Protein AF-A0AAV6DCG2-F1 (afdb_monomer_lite)

Structure (mmCIF, N/CA/C/O backbone):
data_AF-A0AAV6DCG2-F1
#
_entry.id   AF-A0AAV6DCG2-F1
#
loop_
_atom_site.group_PDB
_atom_site.id
_atom_site.type_symbol
_atom_site.label_atom_id
_atom_site.label_alt_id
_atom_site.label_comp_id
_atom_site.label_asym_id
_atom_site.label_entity_id
_atom_site.label_seq_id
_atom_site.pdbx_PDB_ins_code
_atom_site.Cartn_x
_atom_site.Cartn_y
_atom_site.Cartn_z
_atom_site.occupancy
_atom_site.B_iso_or_equiv
_atom_site.auth_seq_id
_atom_site.auth_comp_id
_atom_site.auth_asym_id
_atom_site.auth_atom_id
_atom_site.pdbx_PDB_model_num
ATOM 1 N N . MET A 1 1 ? 21.119 -39.253 -65.618 1.00 34.94 1 MET A N 1
ATOM 2 C CA . MET A 1 1 ? 20.541 -40.329 -64.783 1.00 34.94 1 MET A CA 1
ATOM 3 C C . MET A 1 1 ? 20.442 -39.817 -63.355 1.00 34.94 1 MET A C 1
ATOM 5 O O . MET A 1 1 ? 21.473 -39.608 -62.732 1.00 34.94 1 MET A O 1
ATOM 9 N N . ALA A 1 2 ? 19.238 -39.487 -62.881 1.00 34.81 2 ALA A N 1
ATOM 10 C CA . ALA A 1 2 ? 19.045 -39.059 -61.497 1.00 34.81 2 ALA A CA 1
ATOM 11 C C . ALA A 1 2 ? 19.157 -40.289 -60.586 1.00 34.81 2 ALA A C 1
ATOM 13 O O . ALA A 1 2 ? 18.348 -41.207 -60.691 1.00 34.81 2 ALA A O 1
ATOM 14 N N . ASP A 1 3 ? 20.202 -40.305 -59.763 1.00 42.25 3 ASP A N 1
ATOM 15 C CA . ASP A 1 3 ? 20.543 -41.382 -58.839 1.00 42.25 3 ASP A CA 1
ATOM 16 C C . ASP A 1 3 ? 19.378 -41.667 -57.873 1.00 42.25 3 ASP A C 1
ATOM 18 O O . ASP A 1 3 ? 18.832 -40.762 -57.229 1.00 42.25 3 ASP A O 1
ATOM 22 N N . VAL A 1 4 ? 18.957 -42.930 -57.820 1.00 37.94 4 VAL A N 1
ATOM 23 C CA . VAL A 1 4 ? 17.892 -43.412 -56.933 1.00 37.94 4 VAL A CA 1
ATOM 24 C C . VAL A 1 4 ? 18.395 -43.254 -55.494 1.00 37.94 4 VAL A C 1
ATOM 26 O O . VAL A 1 4 ? 19.483 -43.736 -55.186 1.00 37.94 4 VAL A O 1
ATOM 29 N N . PRO A 1 5 ? 17.665 -42.597 -54.571 1.00 44.00 5 PRO A N 1
ATOM 30 C CA . PRO A 1 5 ? 18.201 -42.359 -53.239 1.00 44.00 5 PRO A CA 1
ATOM 31 C C . PRO A 1 5 ? 18.417 -43.693 -52.519 1.00 44.00 5 PRO A C 1
ATOM 33 O O . PRO A 1 5 ? 17.463 -44.426 -52.245 1.00 44.00 5 PRO A O 1
ATOM 36 N N . ARG A 1 6 ? 19.679 -43.984 -52.182 1.00 60.09 6 ARG A N 1
ATOM 37 C CA . ARG A 1 6 ? 20.041 -45.059 -51.254 1.00 60.09 6 ARG A CA 1
ATOM 38 C C . ARG A 1 6 ? 19.171 -44.947 -49.997 1.00 60.09 6 ARG A C 1
ATOM 40 O O . ARG A 1 6 ? 18.904 -43.853 -49.498 1.00 60.09 6 ARG A O 1
ATOM 47 N N . ARG A 1 7 ? 18.722 -46.093 -49.470 1.00 68.75 7 ARG A N 1
ATOM 48 C CA . ARG A 1 7 ? 17.859 -46.164 -48.271 1.00 68.75 7 ARG A CA 1
ATOM 49 C C . ARG A 1 7 ? 18.504 -45.501 -47.040 1.00 68.75 7 ARG A C 1
ATOM 51 O O . ARG A 1 7 ? 17.785 -45.060 -46.146 1.00 68.75 7 ARG A O 1
ATOM 58 N N . PHE A 1 8 ? 19.834 -45.414 -47.034 1.00 80.81 8 PHE A N 1
ATOM 59 C CA . PHE A 1 8 ? 20.683 -44.788 -46.023 1.00 80.81 8 PHE A CA 1
ATOM 60 C C . PHE A 1 8 ? 21.725 -43.905 -46.700 1.00 80.81 8 PHE A C 1
ATOM 62 O O . PHE A 1 8 ? 22.033 -44.122 -47.874 1.00 80.81 8 PHE A O 1
ATOM 69 N N . VAL A 1 9 ? 22.291 -42.955 -45.953 1.00 86.25 9 VAL A N 1
ATOM 70 C CA . VAL A 1 9 ? 23.405 -42.163 -46.483 1.00 86.25 9 VAL A CA 1
ATOM 71 C C . VAL A 1 9 ? 24.674 -42.999 -46.625 1.00 86.25 9 VAL A C 1
ATOM 73 O O . VAL A 1 9 ? 24.853 -43.993 -45.916 1.00 86.25 9 VAL A O 1
ATOM 76 N N . ARG A 1 10 ? 25.575 -42.595 -47.522 1.00 89.00 10 ARG A N 1
ATOM 77 C CA . ARG A 1 10 ? 26.937 -43.122 -47.595 1.00 89.00 10 ARG A CA 1
ATOM 78 C C . ARG A 1 10 ? 27.628 -42.997 -46.236 1.00 89.00 10 ARG A C 1
ATOM 80 O O . ARG A 1 10 ? 27.345 -42.080 -45.462 1.00 89.00 10 ARG A O 1
ATOM 87 N N . ALA A 1 11 ? 28.569 -43.899 -45.972 1.00 87.69 11 ALA A N 1
ATOM 88 C CA . ALA A 1 11 ? 29.430 -43.775 -44.805 1.00 87.69 11 ALA A CA 1
ATOM 89 C C . ALA A 1 11 ? 30.220 -42.447 -44.889 1.00 87.69 11 ALA A C 1
ATOM 91 O O . ALA A 1 11 ? 30.813 -42.172 -45.940 1.00 87.69 11 ALA A O 1
ATOM 92 N N . PRO A 1 12 ? 30.202 -41.610 -43.835 1.00 89.56 12 PRO A N 1
ATOM 93 C CA . PRO A 1 12 ? 31.075 -40.443 -43.748 1.00 89.56 12 PRO A CA 1
ATOM 94 C C . PRO A 1 12 ? 32.545 -40.875 -43.761 1.00 89.56 12 PRO A C 1
ATOM 96 O O . PRO A 1 12 ? 32.864 -41.923 -43.192 1.00 89.56 12 PRO A O 1
ATOM 99 N N . SER A 1 13 ? 33.429 -40.078 -44.370 1.00 92.12 13 SER A N 1
ATOM 100 C CA . SER A 1 13 ? 34.875 -40.248 -44.168 1.00 92.12 13 SER A CA 1
ATOM 101 C C . SER A 1 13 ? 35.250 -39.993 -42.703 1.00 92.12 13 SER A C 1
ATOM 103 O O . SER A 1 13 ? 34.430 -39.494 -41.927 1.00 92.12 13 SER A O 1
ATOM 105 N N . GLU A 1 14 ? 36.481 -40.317 -42.308 1.00 88.38 14 GLU A N 1
ATOM 106 C CA . GLU A 1 14 ? 36.923 -40.109 -40.924 1.00 88.38 14 GLU A CA 1
ATOM 107 C C . GLU A 1 14 ? 36.871 -38.625 -40.522 1.00 88.38 14 GLU A C 1
ATOM 109 O O . GLU A 1 14 ? 36.282 -38.283 -39.496 1.00 88.38 14 GLU A O 1
ATOM 114 N N . ASP A 1 15 ? 37.324 -37.727 -41.400 1.00 91.00 15 ASP A N 1
ATOM 115 C CA . ASP A 1 15 ? 37.235 -36.276 -41.185 1.00 91.00 15 ASP A CA 1
ATOM 116 C C . ASP A 1 15 ? 35.780 -35.796 -41.058 1.00 91.00 15 ASP A C 1
ATOM 118 O O . ASP A 1 15 ? 35.435 -34.986 -40.192 1.00 91.00 15 ASP A O 1
ATOM 122 N N . GLU A 1 16 ? 34.881 -36.316 -41.902 1.00 92.94 16 GLU A N 1
ATOM 123 C CA . GLU A 1 16 ? 33.458 -35.980 -41.840 1.00 92.94 16 GLU A CA 1
ATOM 124 C C . GLU A 1 16 ? 32.815 -36.513 -40.557 1.00 92.94 16 GLU A C 1
ATOM 126 O O . GLU A 1 16 ? 31.988 -35.829 -39.952 1.00 92.94 16 GLU A O 1
ATOM 131 N N . ARG A 1 17 ? 33.198 -37.715 -40.115 1.00 90.88 17 ARG A N 1
ATOM 132 C CA . ARG A 1 17 ? 32.743 -38.310 -38.856 1.00 90.88 17 ARG A CA 1
ATOM 133 C C . ARG A 1 17 ? 33.188 -37.458 -37.672 1.00 90.88 17 ARG A C 1
ATOM 135 O O . ARG A 1 17 ? 32.346 -37.135 -36.832 1.00 90.88 17 ARG A O 1
ATOM 142 N N . GLN A 1 18 ? 34.454 -37.050 -37.625 1.00 90.12 18 GLN A N 1
ATOM 143 C CA . GLN A 1 18 ? 34.986 -36.207 -36.557 1.00 90.12 18 GLN A CA 1
ATOM 144 C C . GLN A 1 18 ? 34.284 -34.841 -36.519 1.00 90.12 18 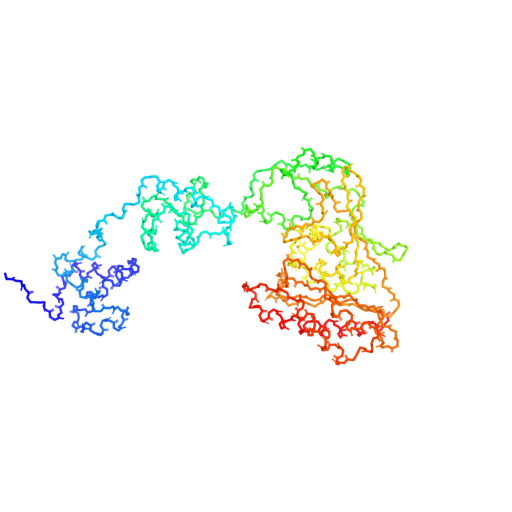GLN A C 1
ATOM 146 O O . GLN A 1 18 ? 33.859 -34.389 -35.454 1.00 90.12 18 GLN A O 1
ATOM 151 N N . ALA A 1 19 ? 34.048 -34.224 -37.680 1.00 91.31 19 ALA A N 1
ATOM 152 C CA . ALA A 1 19 ? 33.309 -32.967 -37.774 1.00 91.31 19 ALA A CA 1
ATOM 153 C C . ALA A 1 19 ? 31.831 -33.107 -37.354 1.00 91.31 19 ALA A C 1
ATOM 155 O O . ALA A 1 19 ? 31.296 -32.241 -36.659 1.00 91.31 19 ALA A O 1
ATOM 156 N N . LEU A 1 20 ? 31.157 -34.202 -37.727 1.00 91.81 20 LEU A N 1
ATOM 157 C CA . LEU A 1 20 ? 29.781 -34.487 -37.299 1.00 91.81 20 LEU A CA 1
ATOM 158 C C . LEU A 1 20 ? 29.687 -34.713 -35.784 1.00 91.81 20 LEU A C 1
ATOM 160 O O . LEU A 1 20 ? 28.735 -34.242 -35.160 1.00 91.81 20 LEU A O 1
ATOM 164 N N . VAL A 1 21 ? 30.665 -35.399 -35.190 1.00 89.38 21 VAL A N 1
ATOM 165 C CA . VAL A 1 21 ? 30.766 -35.593 -33.736 1.00 89.38 21 VAL A CA 1
ATOM 166 C C . VAL A 1 21 ? 30.999 -34.257 -33.027 1.00 89.38 21 VAL A C 1
ATOM 168 O O . VAL A 1 21 ? 30.257 -33.927 -32.105 1.00 89.38 21 VAL A O 1
ATOM 171 N N . GLY A 1 22 ? 31.917 -33.422 -33.521 1.00 88.12 22 GLY A N 1
ATOM 172 C CA . GLY A 1 22 ? 32.125 -32.074 -32.983 1.00 88.12 22 GLY A CA 1
ATOM 173 C C . GLY A 1 22 ? 30.862 -31.206 -33.053 1.00 88.12 22 GLY A C 1
ATOM 174 O O . GLY A 1 22 ? 30.500 -30.536 -32.083 1.00 88.12 22 GLY A O 1
ATOM 175 N N . LEU A 1 23 ? 30.123 -31.270 -34.167 1.00 88.88 23 LEU A N 1
ATOM 176 C CA . LEU A 1 23 ? 28.839 -30.579 -34.309 1.00 88.88 23 LEU A CA 1
ATOM 177 C C . LEU A 1 23 ? 27.764 -31.121 -33.366 1.00 88.88 23 LEU A C 1
ATOM 179 O O . LEU A 1 23 ? 26.953 -30.323 -32.906 1.00 88.88 23 LEU A O 1
ATOM 183 N N . ARG A 1 24 ? 27.736 -32.432 -33.093 1.00 88.94 24 ARG A N 1
ATOM 184 C CA . ARG A 1 24 ? 26.813 -33.077 -32.145 1.00 88.94 24 ARG A CA 1
ATOM 185 C C . ARG A 1 24 ? 27.078 -32.623 -30.709 1.00 88.94 24 ARG A C 1
ATOM 187 O O . ARG A 1 24 ? 26.116 -32.328 -30.003 1.00 88.94 24 ARG A O 1
ATOM 194 N N . ASP A 1 25 ? 28.343 -32.548 -30.310 1.00 76.56 25 ASP A N 1
ATOM 195 C CA . ASP A 1 25 ? 28.723 -32.331 -28.911 1.00 76.56 25 ASP A CA 1
ATOM 196 C C . ASP A 1 25 ? 28.769 -30.841 -28.544 1.00 76.56 25 ASP A C 1
ATOM 198 O O . ASP A 1 25 ? 28.272 -30.449 -27.490 1.00 76.56 25 ASP A O 1
ATOM 202 N N . ALA A 1 26 ? 29.277 -29.988 -29.440 1.00 76.81 26 ALA A N 1
ATOM 203 C CA . ALA A 1 26 ? 29.517 -28.568 -29.154 1.00 76.81 26 ALA A CA 1
ATOM 204 C C . ALA A 1 26 ? 28.773 -27.585 -30.084 1.00 76.81 26 ALA A C 1
ATOM 206 O O . ALA A 1 26 ? 28.829 -26.372 -29.881 1.00 76.81 26 ALA A O 1
ATOM 207 N N . GLY A 1 27 ? 28.055 -28.064 -31.107 1.00 77.50 27 GLY A N 1
ATOM 208 C CA . GLY A 1 27 ? 27.374 -27.196 -32.073 1.00 77.50 27 GLY A CA 1
ATOM 209 C C . GLY A 1 27 ? 26.099 -26.518 -31.533 1.00 77.50 27 GLY A C 1
ATOM 210 O O . GLY A 1 27 ? 25.512 -26.970 -30.546 1.00 77.50 27 GLY A O 1
ATOM 211 N N . PRO A 1 28 ? 25.591 -25.458 -32.198 1.00 73.25 28 PRO A N 1
ATOM 212 C CA . PRO A 1 28 ? 24.262 -24.900 -31.930 1.00 73.25 28 PRO A CA 1
ATOM 213 C C . PRO A 1 28 ? 23.155 -25.949 -32.104 1.00 73.25 28 PRO A C 1
ATOM 215 O O . PRO A 1 28 ? 23.282 -26.846 -32.935 1.00 73.25 28 PRO A O 1
ATOM 218 N N . ALA A 1 29 ? 22.026 -25.802 -31.400 1.00 69.25 29 ALA A N 1
ATOM 219 C CA . ALA A 1 29 ? 20.949 -26.804 -31.378 1.00 69.25 29 ALA A CA 1
ATOM 220 C C . ALA A 1 29 ? 20.520 -27.296 -32.777 1.00 69.25 29 ALA A C 1
ATOM 222 O O . ALA A 1 29 ? 20.434 -28.498 -33.008 1.00 69.25 29 ALA A O 1
ATOM 223 N N . ALA A 1 30 ? 20.341 -26.386 -33.740 1.00 76.56 30 ALA A N 1
ATOM 224 C CA . ALA A 1 30 ? 19.965 -26.748 -35.108 1.00 76.56 30 ALA A CA 1
ATOM 225 C C . ALA A 1 30 ? 21.053 -27.547 -35.854 1.00 76.56 30 ALA A C 1
ATOM 227 O O . ALA A 1 30 ? 20.723 -28.417 -36.657 1.00 76.56 30 ALA A O 1
ATOM 228 N N . ALA A 1 31 ? 22.333 -27.270 -35.595 1.00 84.56 31 ALA A N 1
ATOM 229 C CA . ALA A 1 31 ? 23.452 -28.000 -36.185 1.00 84.56 31 ALA A CA 1
ATOM 230 C C . ALA A 1 31 ? 23.614 -29.388 -35.545 1.00 84.56 31 ALA A C 1
ATOM 232 O O . ALA A 1 31 ? 23.789 -30.362 -36.277 1.00 84.56 31 ALA A O 1
ATOM 233 N N . ARG A 1 32 ? 23.432 -29.499 -34.218 1.00 88.44 32 ARG A N 1
ATOM 234 C CA . ARG A 1 32 ? 23.401 -30.786 -33.495 1.00 88.44 32 ARG A CA 1
ATOM 235 C C . ARG A 1 32 ? 22.359 -31.726 -34.079 1.00 88.44 32 ARG A C 1
ATOM 237 O O . ARG A 1 32 ? 22.665 -32.864 -34.421 1.00 88.44 32 ARG A O 1
ATOM 244 N N . THR A 1 33 ? 21.137 -31.229 -34.264 1.00 87.19 33 THR A N 1
ATOM 245 C CA . THR A 1 33 ? 20.036 -32.010 -34.838 1.00 87.19 33 THR A CA 1
ATOM 246 C C . THR A 1 33 ? 20.360 -32.513 -36.249 1.00 87.19 33 THR A C 1
ATOM 248 O O . THR A 1 33 ? 20.079 -33.665 -36.566 1.00 87.19 33 THR A O 1
ATOM 251 N N . ARG A 1 34 ? 20.987 -31.689 -37.100 1.00 94.62 34 ARG A N 1
ATOM 252 C CA . ARG A 1 34 ? 21.387 -32.090 -38.464 1.00 94.62 34 ARG A CA 1
ATOM 253 C C . ARG A 1 34 ? 22.501 -33.133 -38.455 1.00 94.62 34 ARG A C 1
ATOM 255 O O . ARG A 1 34 ? 22.430 -34.089 -39.222 1.00 94.62 34 ARG A O 1
ATOM 262 N N . ALA A 1 35 ? 23.493 -32.964 -37.584 1.00 92.50 35 ALA A N 1
ATOM 263 C CA . ALA A 1 35 ? 24.585 -33.917 -37.433 1.00 92.50 35 ALA A CA 1
ATOM 264 C C . ALA A 1 35 ? 24.076 -35.283 -36.943 1.00 92.50 35 ALA A C 1
ATOM 266 O O . ALA A 1 35 ? 24.423 -36.312 -37.520 1.00 92.50 35 ALA A O 1
ATOM 267 N N . LEU A 1 36 ? 23.169 -35.297 -35.958 1.00 92.69 36 LEU A N 1
ATOM 268 C CA . LEU A 1 36 ? 22.525 -36.517 -35.456 1.00 92.69 36 LEU A CA 1
ATOM 269 C C . LEU A 1 36 ? 21.737 -37.262 -36.540 1.00 92.69 36 LEU A C 1
ATOM 271 O O . LEU A 1 36 ? 21.806 -38.487 -36.602 1.00 92.69 36 LEU A O 1
ATOM 275 N N . VAL A 1 37 ? 21.030 -36.547 -37.424 1.00 94.00 37 VAL A N 1
ATOM 276 C CA . VAL A 1 37 ? 20.321 -37.159 -38.563 1.00 94.00 37 VAL A CA 1
ATOM 277 C C . VAL A 1 37 ? 21.280 -37.945 -39.464 1.00 94.00 37 VAL A C 1
ATOM 279 O O . VAL A 1 37 ? 20.972 -39.075 -39.844 1.00 94.00 37 VAL A O 1
ATOM 282 N N . VAL A 1 38 ? 22.442 -37.372 -39.790 1.00 94.88 38 VAL A N 1
ATOM 283 C CA . VAL A 1 38 ? 23.442 -38.027 -40.648 1.00 94.88 38 VAL A CA 1
ATOM 284 C C . VAL A 1 38 ? 24.104 -39.200 -39.928 1.00 94.88 38 VAL A C 1
ATOM 286 O O . VAL A 1 38 ? 24.171 -40.286 -40.496 1.00 94.88 38 VAL A O 1
ATOM 289 N N . LEU A 1 39 ? 24.526 -39.016 -38.672 1.00 93.19 39 LEU A N 1
ATOM 290 C CA . LEU A 1 39 ? 25.181 -40.061 -37.878 1.00 93.19 39 LEU A CA 1
ATOM 291 C C . LEU A 1 39 ? 24.282 -41.292 -37.682 1.00 93.19 39 LEU A C 1
ATOM 293 O O . LEU A 1 39 ? 24.746 -42.413 -37.860 1.00 93.19 39 LEU A O 1
ATOM 297 N N . LEU A 1 40 ? 22.993 -41.098 -37.381 1.00 92.31 40 LEU A N 1
ATOM 298 C CA . LEU A 1 40 ? 22.036 -42.201 -37.229 1.00 92.31 40 LEU A CA 1
ATOM 299 C C . LEU A 1 40 ? 21.761 -42.919 -38.558 1.00 92.31 40 LEU A C 1
ATOM 301 O O . LEU A 1 40 ? 21.644 -44.141 -38.603 1.00 92.31 40 LEU A O 1
ATOM 305 N N . SER A 1 41 ? 21.672 -42.177 -39.662 1.00 92.38 41 SER A N 1
ATOM 306 C CA . SER A 1 41 ? 21.486 -42.788 -40.983 1.00 92.38 41 SER A CA 1
ATOM 307 C C . SER A 1 41 ? 22.729 -43.582 -41.413 1.00 92.38 41 SER A C 1
ATOM 309 O O . SER A 1 41 ? 22.599 -44.686 -41.944 1.00 92.38 41 SER A O 1
ATOM 311 N N . ALA A 1 42 ? 23.932 -43.085 -41.100 1.00 90.19 42 ALA A N 1
ATOM 312 C CA . ALA A 1 42 ? 25.197 -43.774 -41.352 1.00 90.19 42 ALA A CA 1
ATOM 313 C C . ALA A 1 42 ? 25.329 -45.093 -40.565 1.00 90.19 42 ALA A C 1
ATOM 315 O O . ALA A 1 42 ? 25.948 -46.036 -41.055 1.00 90.19 42 ALA A O 1
ATOM 316 N N . THR A 1 43 ? 24.696 -45.203 -39.390 1.00 87.62 43 THR A N 1
ATOM 317 C CA . THR A 1 43 ? 24.603 -46.450 -38.605 1.00 87.62 43 THR A CA 1
ATOM 318 C C . THR A 1 43 ? 23.400 -47.324 -38.979 1.00 87.62 43 THR A C 1
ATOM 320 O O . THR A 1 43 ? 23.020 -48.213 -38.221 1.00 87.62 43 THR A O 1
ATOM 323 N N . ARG A 1 44 ? 22.810 -47.115 -40.166 1.00 88.25 44 ARG A N 1
ATOM 324 C CA . ARG A 1 44 ? 21.683 -47.893 -40.715 1.00 88.25 44 ARG A CA 1
ATOM 325 C C . ARG A 1 44 ? 20.375 -47.775 -39.917 1.00 88.25 44 ARG A C 1
ATOM 327 O O . ARG A 1 44 ? 19.498 -48.627 -40.059 1.00 88.25 44 ARG A O 1
ATOM 334 N N . VAL A 1 45 ? 20.178 -46.707 -39.139 1.00 85.75 45 VAL A N 1
ATOM 335 C CA . VAL A 1 45 ? 18.877 -46.434 -38.503 1.00 85.75 45 VAL A CA 1
ATOM 336 C C . VAL A 1 45 ? 17.877 -45.950 -39.569 1.00 85.75 45 VAL A C 1
ATOM 338 O O . VAL A 1 45 ? 18.158 -44.977 -40.273 1.00 85.75 45 VAL A O 1
ATOM 341 N N . PRO A 1 46 ? 16.698 -46.586 -39.731 1.00 87.62 46 PRO A N 1
ATOM 342 C CA . PRO A 1 46 ? 15.720 -46.178 -40.742 1.00 87.62 46 PRO A CA 1
ATOM 343 C C . PRO A 1 46 ? 15.145 -44.776 -40.497 1.00 87.62 46 PRO A C 1
ATOM 345 O O . PRO A 1 46 ? 14.895 -44.387 -39.359 1.00 87.62 46 PRO A O 1
ATOM 348 N N . VAL A 1 47 ? 14.824 -44.042 -41.571 1.00 88.12 47 VAL A N 1
ATOM 349 C CA . VAL A 1 47 ? 14.245 -42.682 -41.498 1.00 88.12 47 VAL A CA 1
ATOM 350 C C . VAL A 1 47 ? 13.040 -42.564 -40.545 1.00 88.12 47 VAL A C 1
ATOM 352 O O . VAL A 1 47 ? 13.039 -41.615 -39.763 1.00 88.12 47 VAL A O 1
ATOM 355 N N . PRO A 1 48 ? 12.050 -43.485 -40.523 1.00 84.94 48 PRO A N 1
ATOM 356 C CA . PRO A 1 48 ? 10.942 -43.409 -39.562 1.00 84.94 48 PRO A CA 1
ATOM 357 C C . PRO A 1 48 ? 11.384 -43.454 -38.092 1.00 84.94 48 PRO A C 1
ATOM 359 O O . PRO A 1 48 ? 10.789 -42.798 -37.241 1.00 84.94 48 PRO A O 1
ATOM 362 N N . GLU A 1 49 ? 12.452 -44.192 -37.794 1.00 79.62 49 GLU A N 1
ATOM 363 C CA . GLU A 1 49 ? 13.007 -44.292 -36.445 1.00 79.62 49 GLU A CA 1
ATOM 364 C C . GLU A 1 49 ? 13.811 -43.037 -36.076 1.00 79.62 49 GLU A C 1
ATOM 366 O O . GLU A 1 49 ? 13.675 -42.519 -34.970 1.00 79.62 49 GLU A O 1
ATOM 371 N N . ILE A 1 50 ? 14.564 -42.469 -37.024 1.00 87.31 50 ILE A N 1
ATOM 372 C CA . ILE A 1 50 ? 15.233 -41.167 -36.846 1.00 87.31 50 ILE A CA 1
ATOM 373 C C . ILE A 1 50 ? 14.203 -40.061 -36.574 1.00 87.31 50 ILE A C 1
ATOM 375 O O . ILE A 1 50 ? 14.407 -39.227 -35.691 1.00 87.31 50 ILE A O 1
ATOM 379 N N . MET A 1 51 ? 13.082 -40.064 -37.306 1.00 90.19 51 MET A N 1
ATOM 380 C CA . MET A 1 51 ? 11.975 -39.125 -37.104 1.00 90.19 51 MET A CA 1
ATOM 381 C C . MET A 1 51 ? 11.426 -39.194 -35.678 1.00 90.19 51 MET A C 1
ATOM 383 O O . MET A 1 51 ? 11.282 -38.148 -35.049 1.00 90.19 51 MET A O 1
ATOM 387 N N . ARG A 1 52 ? 11.169 -40.405 -35.157 1.00 84.00 52 ARG A N 1
ATOM 388 C CA . ARG A 1 52 ? 10.714 -40.600 -33.771 1.00 84.00 52 ARG A CA 1
ATOM 389 C C . ARG A 1 52 ? 11.732 -40.100 -32.754 1.00 84.00 52 ARG A C 1
ATOM 391 O O . ARG A 1 52 ? 11.369 -39.316 -31.887 1.00 84.00 52 ARG A O 1
ATOM 398 N N . ARG A 1 53 ? 12.997 -40.516 -32.873 1.00 86.44 53 ARG A N 1
ATOM 399 C CA . ARG A 1 53 ? 14.046 -40.193 -31.887 1.00 86.44 53 ARG A CA 1
ATOM 400 C C . ARG A 1 53 ? 14.330 -38.701 -31.769 1.00 86.44 53 ARG A C 1
ATOM 402 O O . ARG A 1 53 ? 14.677 -38.234 -30.693 1.00 86.44 53 ARG A O 1
ATOM 409 N N . LEU A 1 54 ? 14.224 -37.969 -32.877 1.00 84.62 54 LEU A N 1
ATOM 410 C CA . LEU A 1 54 ? 14.593 -36.553 -32.937 1.00 84.62 54 LEU A CA 1
ATOM 411 C C . LEU A 1 54 ? 13.387 -35.606 -33.038 1.00 84.62 54 LEU A C 1
ATOM 413 O O . LEU A 1 54 ? 13.586 -34.395 -33.111 1.00 84.62 54 LEU A O 1
ATOM 417 N N . GLY A 1 55 ? 12.155 -36.127 -33.085 1.00 81.50 55 GLY A N 1
ATOM 418 C CA . GLY A 1 55 ? 10.938 -35.322 -33.239 1.00 81.50 55 GLY A CA 1
ATOM 419 C C . GLY A 1 55 ? 10.860 -34.562 -34.572 1.00 81.50 55 GLY A C 1
ATOM 420 O O . GLY A 1 55 ? 10.425 -33.413 -34.604 1.00 81.50 55 GLY A O 1
ATOM 421 N N . LEU A 1 56 ? 11.320 -35.162 -35.677 1.00 83.75 56 LEU A N 1
ATOM 422 C CA . LEU A 1 56 ? 11.436 -34.502 -36.988 1.00 83.75 56 LEU A CA 1
ATOM 423 C C . LEU A 1 56 ? 10.468 -35.068 -38.032 1.00 83.75 56 LEU A C 1
ATOM 425 O O . LEU A 1 56 ? 10.138 -36.251 -38.030 1.00 83.75 56 LEU A O 1
ATOM 429 N N . SER A 1 57 ? 10.084 -34.242 -39.010 1.00 80.94 57 SER A N 1
ATOM 430 C CA . SER A 1 57 ? 9.272 -34.691 -40.147 1.00 80.94 57 SER A CA 1
ATOM 431 C C . SER A 1 57 ? 10.108 -35.414 -41.213 1.00 80.94 57 SER A C 1
ATOM 433 O O . SER A 1 57 ? 11.272 -35.073 -41.455 1.00 80.94 57 SER A O 1
ATOM 435 N N . ARG A 1 58 ? 9.498 -36.377 -41.922 1.00 81.81 58 ARG A N 1
ATOM 436 C CA . ARG A 1 58 ? 10.142 -37.123 -43.023 1.00 81.81 58 ARG A CA 1
ATOM 437 C C . ARG A 1 58 ? 10.787 -36.214 -44.082 1.00 81.81 58 ARG A C 1
ATOM 439 O O . ARG A 1 58 ? 11.927 -36.503 -44.461 1.00 81.81 58 ARG A O 1
ATOM 446 N N . PRO A 1 59 ? 10.147 -35.114 -44.541 1.00 77.81 59 PRO A N 1
ATOM 447 C CA . PRO A 1 59 ? 10.766 -34.195 -45.497 1.00 77.81 59 PRO A CA 1
ATOM 448 C C . PRO A 1 59 ? 12.025 -33.526 -44.946 1.00 77.81 59 PRO A C 1
ATOM 450 O O . PRO A 1 59 ? 12.994 -33.362 -45.679 1.00 77.81 59 PRO A O 1
ATOM 453 N N . THR A 1 60 ? 12.047 -33.198 -43.653 1.00 82.50 60 THR A N 1
ATOM 454 C CA . THR A 1 60 ? 13.194 -32.555 -42.997 1.00 82.50 60 THR A CA 1
ATOM 455 C C . THR A 1 60 ? 14.381 -33.504 -42.907 1.00 82.50 60 THR A C 1
ATOM 457 O O . THR A 1 60 ? 15.486 -33.145 -43.307 1.00 82.50 60 THR A O 1
ATOM 460 N N . VAL A 1 61 ? 14.148 -34.736 -42.443 1.00 84.50 61 VAL A N 1
ATOM 461 C CA . VAL A 1 61 ? 15.188 -35.774 -42.373 1.00 84.50 61 VAL A CA 1
ATOM 462 C C . VAL A 1 61 ? 15.747 -36.045 -43.771 1.00 84.50 61 VAL A C 1
ATOM 464 O O . VAL A 1 61 ? 16.949 -35.938 -43.994 1.00 84.50 61 VAL A O 1
ATOM 467 N N . THR A 1 62 ? 14.869 -36.280 -44.749 1.00 88.31 62 THR A N 1
ATOM 468 C CA . THR A 1 62 ? 15.266 -36.550 -46.141 1.00 88.31 62 THR A CA 1
ATOM 469 C C . THR A 1 62 ? 16.023 -35.372 -46.764 1.00 88.31 62 THR A C 1
ATOM 471 O O . THR A 1 62 ? 16.987 -35.578 -47.499 1.00 88.31 62 THR A O 1
ATOM 474 N N . HIS A 1 63 ? 15.625 -34.133 -46.462 1.00 88.88 63 HIS A N 1
ATOM 475 C CA . HIS A 1 63 ? 16.303 -32.929 -46.939 1.00 88.88 63 HIS A CA 1
ATOM 476 C C . HIS A 1 63 ? 17.756 -32.866 -46.459 1.00 88.88 63 HIS A C 1
ATOM 478 O O . HIS A 1 63 ? 18.653 -32.631 -47.268 1.00 88.88 63 HIS A O 1
ATOM 484 N N . TRP A 1 64 ? 18.003 -33.102 -45.169 1.00 92.56 64 TRP A N 1
ATOM 485 C CA . TRP A 1 64 ? 19.356 -33.034 -44.616 1.00 92.56 64 TRP A CA 1
ATOM 486 C C . TRP A 1 64 ? 20.246 -34.177 -45.089 1.00 92.56 64 TRP A C 1
ATOM 488 O O . TRP A 1 64 ? 21.387 -33.917 -45.462 1.00 92.56 64 TRP A O 1
ATOM 498 N N . LEU A 1 65 ? 19.713 -35.398 -45.183 1.00 93.06 65 LEU A N 1
ATOM 499 C CA . LEU A 1 65 ? 20.450 -36.533 -45.746 1.00 93.06 65 LEU A CA 1
ATOM 500 C C . LEU A 1 65 ? 20.874 -36.260 -47.197 1.00 93.06 65 LEU A C 1
ATOM 502 O O . LEU A 1 65 ? 22.044 -36.404 -47.528 1.00 93.06 65 LEU A O 1
ATOM 506 N N . ARG A 1 66 ? 19.967 -35.754 -48.046 1.00 91.31 66 ARG A N 1
ATOM 507 C CA . ARG A 1 66 ? 20.298 -35.384 -49.438 1.00 91.31 66 ARG A CA 1
ATOM 508 C C . ARG A 1 66 ? 21.342 -34.275 -49.528 1.00 91.31 66 ARG A C 1
ATOM 510 O O . ARG A 1 66 ? 22.160 -34.259 -50.442 1.00 91.31 66 ARG A O 1
ATOM 517 N N . ARG A 1 67 ? 21.298 -33.308 -48.612 1.00 91.06 67 ARG A N 1
ATOM 518 C CA . ARG A 1 67 ? 22.276 -32.217 -48.589 1.00 91.06 67 ARG A CA 1
ATOM 519 C C . ARG A 1 67 ? 23.655 -32.687 -48.147 1.00 91.06 67 ARG A C 1
ATOM 521 O O . ARG A 1 67 ? 24.632 -32.197 -48.706 1.00 91.06 67 ARG A O 1
ATOM 528 N N . PHE A 1 68 ? 23.714 -33.619 -47.200 1.00 93.19 68 PHE A N 1
ATOM 529 C CA . PHE A 1 68 ? 24.955 -34.277 -46.809 1.00 93.19 68 PHE A CA 1
ATOM 530 C C . PHE A 1 68 ? 25.530 -35.108 -47.960 1.00 93.19 68 PHE A C 1
ATOM 532 O O . PHE A 1 68 ? 26.689 -34.934 -48.308 1.00 93.19 68 PHE A O 1
ATOM 539 N N . GLU A 1 69 ? 24.711 -35.917 -48.634 1.00 91.00 69 GLU A N 1
ATOM 540 C CA . GLU A 1 69 ? 25.156 -36.699 -49.799 1.00 91.00 69 GLU A CA 1
ATOM 541 C C . GLU A 1 69 ? 25.783 -35.830 -50.889 1.00 91.00 69 GLU A C 1
ATOM 543 O O . GLU A 1 69 ? 26.808 -36.169 -51.469 1.00 91.00 69 GLU A O 1
ATOM 548 N N . ARG A 1 70 ? 25.190 -34.659 -51.131 1.00 88.06 70 ARG A N 1
ATOM 549 C CA . ARG A 1 70 ? 25.636 -33.759 -52.194 1.00 88.06 70 ARG A CA 1
ATOM 550 C C . ARG A 1 70 ? 26.900 -32.966 -51.854 1.00 88.06 70 ARG A C 1
ATOM 552 O O . ARG A 1 70 ? 27.583 -32.522 -52.769 1.00 88.06 70 ARG A O 1
ATOM 559 N N . ALA A 1 71 ? 27.142 -32.657 -50.582 1.00 89.31 71 ALA A N 1
ATOM 560 C CA . ALA A 1 71 ? 28.136 -31.645 -50.203 1.00 89.31 71 ALA A CA 1
ATOM 561 C C . ALA A 1 71 ? 28.844 -31.922 -48.864 1.00 89.31 71 ALA A C 1
ATOM 563 O O . ALA A 1 71 ? 29.394 -30.999 -48.261 1.00 89.31 71 ALA A O 1
ATOM 564 N N . GLY A 1 72 ? 28.787 -33.160 -48.371 1.00 91.88 72 GLY A N 1
ATOM 565 C CA . GLY A 1 72 ? 29.364 -33.563 -47.092 1.00 91.88 72 GLY A CA 1
ATOM 566 C C . GLY A 1 72 ? 28.849 -32.723 -45.922 1.00 91.88 72 GLY A C 1
ATOM 567 O O . GLY A 1 72 ? 27.722 -32.210 -45.928 1.00 91.88 72 GLY A O 1
ATOM 568 N N . VAL A 1 73 ? 29.696 -32.533 -44.910 1.00 90.94 73 VAL A N 1
ATOM 569 C CA . VAL A 1 73 ? 29.363 -31.747 -43.706 1.00 90.94 73 VAL A CA 1
ATOM 570 C C . VAL A 1 73 ? 29.026 -30.288 -44.041 1.00 90.94 73 VAL A C 1
ATOM 572 O O . VAL A 1 73 ? 28.082 -29.732 -43.475 1.00 90.94 73 VAL A O 1
ATOM 575 N N . ALA A 1 74 ? 29.695 -29.685 -45.030 1.00 89.00 74 ALA A N 1
ATOM 576 C CA . ALA A 1 74 ? 29.389 -28.328 -45.502 1.00 89.00 74 ALA A CA 1
ATOM 577 C C . ALA A 1 74 ? 27.949 -28.206 -46.041 1.00 89.00 74 ALA A C 1
ATOM 579 O O . ALA A 1 74 ? 27.305 -27.157 -45.938 1.00 89.00 74 ALA A O 1
ATOM 580 N N . GLY A 1 75 ? 27.391 -29.306 -46.555 1.00 88.19 75 GLY A N 1
ATOM 581 C CA . GLY A 1 75 ? 25.997 -29.414 -46.967 1.00 88.19 75 GLY A CA 1
ATOM 582 C C . GLY A 1 75 ? 24.989 -29.133 -45.852 1.00 88.19 75 GLY A C 1
ATOM 583 O O . GLY A 1 75 ? 23.876 -28.697 -46.160 1.00 88.19 75 GLY A O 1
ATOM 584 N N . LEU A 1 76 ? 25.362 -29.305 -44.582 1.00 89.50 76 LEU A N 1
ATOM 585 C CA . LEU A 1 76 ? 24.495 -29.107 -43.414 1.00 89.50 76 LEU A CA 1
ATOM 586 C C . LEU A 1 76 ? 24.431 -27.650 -42.925 1.00 89.50 76 LEU A C 1
ATOM 588 O O . LEU A 1 76 ? 23.593 -27.322 -42.076 1.00 89.50 76 LEU A O 1
ATOM 592 N N . ALA A 1 77 ? 25.266 -26.767 -43.479 1.00 82.75 77 ALA A N 1
ATOM 593 C CA . ALA A 1 77 ? 25.254 -25.344 -43.161 1.00 82.75 77 ALA A CA 1
ATOM 594 C C . ALA A 1 77 ? 23.927 -24.678 -43.566 1.00 82.75 77 ALA A C 1
ATOM 596 O O . ALA A 1 77 ? 23.252 -25.090 -44.520 1.00 82.75 77 ALA A O 1
ATOM 597 N N . ASP A 1 78 ? 23.535 -23.618 -42.860 1.00 75.81 78 ASP A N 1
ATOM 598 C CA . ASP A 1 78 ? 22.384 -22.818 -43.275 1.00 75.81 78 ASP A CA 1
ATOM 599 C C . ASP A 1 78 ? 22.642 -22.184 -44.643 1.00 75.81 78 ASP A C 1
ATOM 601 O O . ASP A 1 78 ? 23.684 -21.579 -44.879 1.00 75.81 78 ASP A O 1
ATOM 605 N N . ARG A 1 79 ? 21.678 -22.333 -45.560 1.00 67.75 79 ARG A N 1
ATOM 606 C CA . ARG A 1 79 ? 21.699 -21.640 -46.852 1.00 67.75 79 ARG A CA 1
ATOM 607 C C . ARG A 1 79 ? 20.663 -20.520 -46.847 1.00 67.75 79 ARG A C 1
ATOM 609 O O . ARG A 1 79 ? 19.563 -20.730 -46.323 1.00 67.75 79 ARG A O 1
ATOM 616 N N . PRO A 1 80 ? 20.963 -19.368 -47.467 1.00 51.66 80 PRO A N 1
ATOM 617 C CA . PRO A 1 80 ? 19.951 -18.361 -47.756 1.00 51.66 80 PRO A CA 1
ATOM 618 C C . PRO A 1 80 ? 18.828 -19.004 -48.585 1.00 51.66 80 PRO A C 1
ATOM 620 O O . PRO A 1 80 ? 19.095 -19.667 -49.586 1.00 51.66 80 PRO A O 1
ATOM 623 N N . ARG A 1 81 ? 17.568 -18.870 -48.159 1.00 51.56 81 ARG A N 1
ATOM 624 C CA . ARG A 1 81 ? 16.421 -19.421 -48.900 1.00 51.56 81 ARG A CA 1
ATOM 625 C C . ARG A 1 81 ? 16.182 -18.611 -50.179 1.00 51.56 81 ARG A C 1
ATOM 627 O O . ARG A 1 81 ? 16.057 -17.390 -50.105 1.00 51.56 81 ARG A O 1
ATOM 634 N N . SER A 1 82 ? 16.066 -19.290 -51.322 1.00 42.78 82 SER A N 1
ATOM 635 C CA . SER A 1 82 ? 15.645 -18.699 -52.597 1.00 42.78 82 SER A CA 1
ATOM 636 C C . SER A 1 82 ? 14.119 -18.614 -52.659 1.00 42.78 82 SER A C 1
ATOM 638 O O . SER A 1 82 ? 13.429 -19.620 -52.802 1.00 42.78 82 SER A O 1
ATOM 640 N N . GLY A 1 83 ? 13.596 -17.403 -52.538 1.00 47.25 83 GLY A N 1
ATOM 641 C CA . GLY A 1 83 ? 12.198 -17.058 -52.760 1.00 47.25 83 GLY A CA 1
ATOM 642 C C . GLY A 1 83 ? 12.112 -15.562 -53.034 1.00 47.25 83 GLY A C 1
ATOM 643 O O . GLY A 1 83 ? 12.955 -14.806 -52.540 1.00 47.25 83 GLY A O 1
ATOM 644 N N . ARG A 1 84 ? 11.131 -15.137 -53.846 1.00 40.59 84 ARG A N 1
ATOM 645 C CA . ARG A 1 84 ? 10.898 -13.720 -54.167 1.00 40.59 84 ARG A CA 1
ATOM 646 C C . ARG A 1 84 ? 10.864 -12.926 -52.853 1.00 40.59 84 ARG A C 1
ATOM 648 O O . ARG A 1 84 ? 10.067 -13.280 -51.981 1.00 40.59 84 ARG A O 1
ATOM 655 N N . PRO A 1 85 ? 11.719 -11.904 -52.663 1.00 43.97 85 PRO A N 1
ATOM 656 C CA . PRO A 1 85 ? 11.689 -11.125 -51.437 1.00 43.97 85 PRO A CA 1
ATOM 657 C C . PRO A 1 85 ? 10.289 -10.535 -51.284 1.00 43.97 85 PRO A C 1
ATOM 659 O O . PRO A 1 85 ? 9.775 -9.938 -52.232 1.00 43.97 85 PRO A O 1
ATOM 662 N N . ALA A 1 86 ? 9.666 -10.691 -50.116 1.00 47.66 86 ALA A N 1
ATOM 663 C CA . ALA A 1 86 ? 8.483 -9.904 -49.805 1.00 47.66 86 ALA A CA 1
ATOM 664 C C . ALA A 1 86 ? 8.907 -8.430 -49.851 1.00 47.66 86 ALA A C 1
ATOM 666 O O . ALA A 1 86 ? 9.735 -7.997 -49.045 1.00 47.66 86 ALA A O 1
ATOM 667 N N . ARG A 1 87 ? 8.414 -7.691 -50.853 1.00 59.16 87 ARG A N 1
ATOM 668 C CA . ARG A 1 87 ? 8.668 -6.257 -51.011 1.00 59.16 87 ARG A CA 1
ATOM 669 C C . ARG A 1 87 ? 7.857 -5.515 -49.958 1.00 59.16 87 ARG A C 1
ATOM 671 O O . ARG A 1 87 ? 6.772 -5.021 -50.226 1.00 59.16 87 ARG A O 1
ATOM 678 N N . ILE A 1 88 ? 8.397 -5.452 -48.751 1.00 62.31 88 ILE A N 1
ATOM 679 C CA . ILE A 1 88 ? 8.115 -4.325 -47.871 1.00 62.31 88 ILE A CA 1
ATOM 680 C C . ILE A 1 88 ? 8.864 -3.152 -48.504 1.00 62.31 88 ILE A C 1
ATOM 682 O O . ILE A 1 88 ? 10.079 -3.235 -48.696 1.00 62.31 88 ILE A O 1
ATOM 686 N N . SER A 1 89 ? 8.135 -2.122 -48.933 1.00 68.62 89 SER A N 1
ATOM 687 C CA . SER A 1 89 ? 8.741 -0.928 -49.526 1.00 68.62 89 SER A CA 1
ATOM 688 C C . SER A 1 89 ? 9.666 -0.251 -48.504 1.00 68.62 89 SER A C 1
ATOM 690 O O . SER A 1 89 ? 9.521 -0.441 -47.294 1.00 68.62 89 SER A O 1
ATOM 692 N N . ALA A 1 90 ? 10.628 0.552 -48.967 1.00 64.56 90 ALA A N 1
ATOM 693 C CA . ALA A 1 90 ? 11.505 1.307 -48.065 1.00 64.56 90 ALA A CA 1
ATOM 694 C C . ALA A 1 90 ? 10.704 2.222 -47.117 1.00 64.56 90 ALA A C 1
ATOM 696 O O . ALA A 1 90 ? 11.100 2.443 -45.975 1.00 64.56 90 ALA A O 1
ATOM 697 N N . GLU A 1 91 ? 9.550 2.704 -47.573 1.00 65.12 91 GLU A N 1
ATOM 698 C CA . GLU A 1 91 ? 8.611 3.494 -46.785 1.00 65.12 91 GLU A CA 1
ATOM 699 C C . GLU A 1 91 ? 7.939 2.673 -45.679 1.00 65.12 91 GLU A C 1
ATOM 701 O O . GLU A 1 91 ? 8.027 3.047 -44.508 1.00 65.12 91 GLU A O 1
ATOM 706 N N . SER A 1 92 ? 7.380 1.503 -46.008 1.00 69.44 92 SER A N 1
ATOM 707 C CA . SER A 1 92 ? 6.830 0.587 -45.005 1.00 69.44 92 SER A CA 1
ATOM 708 C C . SER A 1 92 ? 7.904 0.143 -44.007 1.00 69.44 92 SER A C 1
ATOM 710 O O . SER A 1 92 ? 7.612 -0.007 -42.826 1.00 69.44 92 SER A O 1
ATOM 712 N N . LEU A 1 93 ? 9.163 -0.023 -44.432 1.00 71.00 93 LEU A N 1
ATOM 713 C CA . LEU A 1 93 ? 10.268 -0.387 -43.539 1.00 71.00 93 LEU A CA 1
ATOM 714 C C . LEU A 1 93 ? 10.614 0.733 -42.544 1.00 71.00 93 LEU A C 1
ATOM 716 O O . LEU A 1 93 ? 10.836 0.450 -41.366 1.00 71.00 93 LEU A O 1
ATOM 720 N N . ARG A 1 94 ? 10.624 1.998 -42.991 1.00 72.44 94 ARG A N 1
ATOM 721 C CA . ARG A 1 94 ? 10.797 3.166 -42.108 1.00 72.44 94 ARG A CA 1
ATOM 722 C C . ARG A 1 94 ? 9.663 3.260 -41.095 1.00 72.44 94 ARG A C 1
ATOM 724 O O . ARG A 1 94 ? 9.919 3.446 -39.909 1.00 72.44 94 ARG A O 1
ATOM 731 N N . HIS A 1 95 ? 8.429 3.056 -41.545 1.00 72.94 95 HIS A N 1
ATOM 732 C CA . HIS A 1 95 ? 7.265 3.076 -40.668 1.00 72.94 95 HIS A CA 1
ATOM 733 C C . HIS A 1 95 ? 7.319 1.940 -39.633 1.00 72.94 95 HIS A C 1
ATOM 735 O O . HIS A 1 95 ? 7.123 2.173 -38.444 1.00 72.94 95 HIS A O 1
ATOM 741 N N . ILE A 1 96 ? 7.695 0.725 -40.049 1.00 76.69 96 ILE A N 1
ATOM 742 C CA . ILE A 1 96 ? 7.927 -0.404 -39.136 1.00 76.69 96 ILE A CA 1
ATOM 743 C C . ILE A 1 96 ? 9.018 -0.066 -38.112 1.00 76.69 96 ILE A C 1
ATOM 745 O O . ILE A 1 96 ? 8.850 -0.376 -36.937 1.00 76.69 96 ILE A O 1
ATOM 749 N N . ALA A 1 97 ? 10.112 0.585 -38.517 1.00 76.31 97 ALA A N 1
ATOM 750 C CA . ALA A 1 97 ? 11.178 0.993 -37.603 1.00 76.31 97 ALA A CA 1
ATOM 751 C C . ALA A 1 97 ? 10.700 2.007 -36.551 1.00 76.31 97 ALA A C 1
ATOM 753 O O . ALA A 1 97 ? 11.031 1.851 -35.375 1.00 76.31 97 ALA A O 1
ATOM 754 N N . MET A 1 98 ? 9.886 2.993 -36.948 1.00 76.25 98 MET A N 1
ATOM 755 C CA . MET A 1 98 ? 9.279 3.948 -36.011 1.00 76.25 98 MET A CA 1
ATOM 756 C C . MET A 1 98 ? 8.356 3.244 -35.014 1.00 76.25 98 MET A C 1
ATOM 758 O O . MET A 1 98 ? 8.483 3.437 -33.809 1.00 76.25 98 MET A O 1
ATOM 762 N N . VAL A 1 99 ? 7.476 2.368 -35.506 1.00 77.50 99 VAL A N 1
ATOM 763 C CA . VAL A 1 99 ? 6.514 1.637 -34.670 1.00 77.50 99 VAL A CA 1
ATOM 764 C C . VAL A 1 99 ? 7.225 0.704 -33.689 1.00 77.50 99 VAL A C 1
ATOM 766 O O . VAL A 1 99 ? 6.876 0.675 -32.514 1.00 77.50 99 VAL A O 1
ATOM 769 N N . VAL A 1 100 ? 8.255 -0.022 -34.136 1.00 75.81 100 VAL A N 1
ATOM 770 C CA . VAL A 1 100 ? 9.075 -0.895 -33.274 1.00 75.81 100 VAL A CA 1
ATOM 771 C C . VAL A 1 100 ? 9.823 -0.094 -32.203 1.00 75.81 100 VAL A C 1
ATOM 773 O O . VAL A 1 100 ? 10.038 -0.608 -31.106 1.00 75.81 100 VAL A O 1
ATOM 776 N N . GLY A 1 101 ? 10.217 1.145 -32.514 1.00 70.12 101 GLY A N 1
ATOM 777 C CA . GLY A 1 101 ? 10.859 2.066 -31.575 1.00 70.12 101 GLY A CA 1
ATOM 778 C C . GLY A 1 101 ? 9.900 2.711 -30.568 1.00 70.12 101 GLY A C 1
ATOM 779 O O . GLY A 1 101 ? 10.341 3.108 -29.492 1.00 70.12 101 GLY A O 1
ATOM 780 N N . ALA A 1 102 ? 8.603 2.783 -30.876 1.00 70.44 102 ALA A N 1
ATOM 781 C CA . ALA A 1 102 ? 7.568 3.256 -29.959 1.00 70.44 102 ALA A CA 1
ATOM 782 C C . ALA A 1 102 ? 7.122 2.143 -28.994 1.00 70.44 102 ALA A C 1
ATOM 784 O O . ALA A 1 102 ? 7.253 0.955 -29.296 1.00 70.44 102 ALA A O 1
ATOM 785 N N . ARG A 1 103 ? 6.560 2.484 -27.826 1.00 72.50 103 ARG A N 1
ATOM 786 C CA . ARG A 1 103 ? 5.927 1.469 -26.962 1.00 72.50 103 ARG A CA 1
ATOM 787 C C . ARG A 1 103 ? 4.512 1.193 -27.482 1.00 72.50 103 ARG A C 1
ATOM 789 O O . ARG A 1 103 ? 3.845 2.145 -27.874 1.00 72.50 103 ARG A O 1
ATOM 796 N N . PRO A 1 104 ? 3.994 -0.051 -27.414 1.00 75.75 104 PRO A N 1
ATOM 797 C CA . PRO A 1 104 ? 2.630 -0.342 -27.868 1.00 75.75 104 PRO A CA 1
ATOM 798 C C . PRO A 1 104 ? 1.579 0.577 -27.226 1.00 75.75 104 PRO A C 1
ATOM 800 O O . PRO A 1 104 ? 0.688 1.061 -27.917 1.00 75.75 104 PRO A O 1
ATOM 803 N N . ARG A 1 105 ? 1.746 0.901 -25.935 1.00 74.56 105 ARG A N 1
ATOM 804 C CA . ARG A 1 105 ? 0.877 1.838 -25.205 1.00 74.56 105 ARG A CA 1
ATOM 805 C C . ARG A 1 105 ? 0.859 3.260 -25.768 1.00 74.56 105 ARG A C 1
ATOM 807 O O . ARG A 1 105 ? -0.178 3.903 -25.711 1.00 74.56 105 ARG A O 1
ATOM 814 N N . ASP A 1 106 ? 1.977 3.730 -26.322 1.00 74.50 106 ASP A N 1
ATOM 815 C CA . ASP A 1 106 ? 2.069 5.076 -26.901 1.00 74.50 106 ASP A CA 1
ATOM 816 C C . ASP A 1 106 ? 1.292 5.149 -28.232 1.00 74.50 106 ASP A C 1
ATOM 818 O O . ASP A 1 106 ? 0.989 6.231 -28.716 1.00 74.50 106 ASP A O 1
ATOM 822 N N . LEU A 1 107 ? 0.938 3.990 -28.804 1.00 72.56 107 LEU A N 1
ATOM 823 C CA . LEU A 1 107 ? 0.114 3.841 -30.006 1.00 72.56 107 LEU A CA 1
ATOM 824 C C . LEU A 1 107 ? -1.299 3.312 -29.688 1.00 72.56 107 LEU A C 1
ATOM 826 O O . LEU A 1 107 ? -1.974 2.787 -30.570 1.00 72.56 107 LEU A O 1
ATOM 830 N N . GLY A 1 108 ? -1.737 3.391 -28.425 1.00 72.25 108 GLY A N 1
ATOM 831 C CA . GLY A 1 108 ? -3.077 2.962 -28.002 1.00 72.25 108 GLY A CA 1
ATOM 832 C C . GLY A 1 108 ? -3.276 1.444 -27.908 1.00 72.25 108 GLY A C 1
ATOM 833 O O . GLY A 1 108 ? -4.408 0.974 -27.838 1.00 72.25 108 GLY A O 1
ATOM 834 N N . ILE A 1 109 ? -2.196 0.655 -27.896 1.00 71.50 109 ILE A N 1
ATOM 835 C CA . ILE A 1 109 ? -2.256 -0.812 -27.851 1.00 71.50 109 ILE A CA 1
ATOM 836 C C . ILE A 1 109 ? -1.872 -1.326 -26.466 1.00 71.50 109 ILE A C 1
ATOM 838 O O . ILE A 1 109 ? -0.805 -1.013 -25.936 1.00 71.50 109 ILE A O 1
ATOM 842 N N . LEU A 1 110 ? -2.700 -2.210 -25.909 1.00 60.03 110 LEU A N 1
ATOM 843 C CA . LEU A 1 110 ? -2.460 -2.836 -24.610 1.00 60.03 110 LEU A CA 1
ATOM 844 C C . LEU A 1 110 ? -1.161 -3.669 -24.603 1.00 60.03 110 LEU A C 1
ATOM 846 O O . LEU A 1 110 ? -1.004 -4.641 -25.350 1.00 60.03 110 LEU A O 1
ATOM 850 N N . GLY A 1 111 ? -0.226 -3.293 -23.724 1.00 61.34 111 GLY A N 1
ATOM 851 C CA . GLY A 1 111 ? 1.041 -3.988 -23.479 1.00 61.34 111 GLY A CA 1
ATOM 852 C C . GLY A 1 111 ? 2.261 -3.058 -23.415 1.00 61.34 111 GLY A C 1
ATOM 853 O O . GLY A 1 111 ? 2.306 -1.995 -24.024 1.00 61.34 111 GLY A O 1
ATOM 854 N N . THR A 1 112 ? 3.297 -3.473 -22.684 1.00 61.34 112 THR A N 1
ATOM 855 C CA . THR A 1 112 ? 4.527 -2.675 -22.482 1.00 61.34 112 THR A CA 1
ATOM 856 C C . THR A 1 112 ? 5.634 -2.984 -23.488 1.00 61.34 112 THR A C 1
ATOM 858 O O . THR A 1 112 ? 6.592 -2.223 -23.608 1.00 61.34 112 THR A O 1
ATOM 861 N N . ARG A 1 113 ? 5.517 -4.099 -24.218 1.00 72.38 113 ARG A N 1
ATOM 862 C CA . ARG A 1 113 ? 6.487 -4.549 -25.222 1.00 72.38 113 ARG A CA 1
ATOM 863 C C . ARG A 1 113 ? 5.783 -5.076 -26.462 1.00 72.38 113 ARG A C 1
ATOM 865 O O . ARG A 1 113 ? 4.692 -5.656 -26.387 1.00 72.38 113 ARG A O 1
ATOM 872 N N . TRP A 1 114 ? 6.444 -4.915 -27.599 1.00 78.88 114 TRP A N 1
ATOM 873 C CA . TRP A 1 114 ? 6.025 -5.560 -28.829 1.00 78.88 114 TRP A CA 1
ATOM 874 C C . TRP A 1 114 ? 6.252 -7.065 -28.731 1.00 78.88 114 TRP A C 1
ATOM 876 O O . TRP A 1 114 ? 7.380 -7.531 -28.585 1.00 78.88 114 TRP A O 1
ATOM 886 N N . SER A 1 115 ? 5.175 -7.837 -28.849 1.00 84.38 115 SER A N 1
ATOM 887 C CA . SER A 1 115 ? 5.289 -9.209 -29.329 1.00 84.38 115 SER A CA 1
ATOM 888 C C . SER A 1 115 ? 5.217 -9.188 -30.854 1.00 84.38 115 SER A C 1
ATOM 890 O O . SER A 1 115 ? 4.606 -8.299 -31.450 1.00 84.38 115 SER A O 1
ATOM 892 N N . LEU A 1 116 ? 5.823 -10.183 -31.499 1.00 79.69 116 LEU A N 1
ATOM 893 C CA . LEU A 1 116 ? 5.796 -10.308 -32.957 1.00 79.69 116 LEU A CA 1
ATOM 894 C C . LEU A 1 116 ? 4.350 -10.381 -33.488 1.00 79.69 116 LEU A C 1
ATOM 896 O O . LEU A 1 116 ? 4.041 -9.812 -34.530 1.00 79.69 116 LEU A O 1
ATOM 900 N N . ALA A 1 117 ? 3.457 -11.029 -32.730 1.00 79.38 117 ALA A N 1
ATOM 901 C CA . ALA A 1 117 ? 2.032 -11.116 -33.034 1.00 79.38 117 ALA A CA 1
ATOM 902 C C . ALA A 1 117 ? 1.315 -9.768 -32.941 1.00 79.38 117 ALA A C 1
ATOM 904 O O . ALA A 1 117 ? 0.594 -9.402 -33.869 1.00 79.38 117 ALA A O 1
ATOM 905 N N . ARG A 1 118 ? 1.579 -9.009 -31.874 1.00 83.56 118 ARG A N 1
ATOM 906 C CA . ARG A 1 118 ? 0.980 -7.691 -31.642 1.00 83.56 118 ARG A CA 1
ATOM 907 C C . ARG A 1 118 ? 1.441 -6.669 -32.675 1.00 83.56 118 ARG A C 1
ATOM 909 O O . ARG A 1 118 ? 0.621 -5.952 -33.235 1.00 83.56 118 ARG A O 1
ATOM 916 N N . LEU A 1 119 ? 2.739 -6.649 -32.974 1.00 82.62 119 LEU A N 1
ATOM 917 C CA . LEU A 1 119 ? 3.289 -5.761 -33.994 1.00 82.62 119 LEU A CA 1
ATOM 918 C C . LEU A 1 119 ? 2.699 -6.069 -35.373 1.00 82.62 119 LEU A C 1
ATOM 920 O O . LEU A 1 119 ? 2.305 -5.159 -36.090 1.00 82.62 119 LEU A O 1
ATOM 924 N N . ARG A 1 120 ? 2.588 -7.353 -35.734 1.00 86.69 120 ARG A N 1
ATOM 925 C CA . ARG A 1 120 ? 1.963 -7.762 -36.998 1.00 86.69 120 ARG A CA 1
ATOM 926 C C . ARG A 1 120 ? 0.513 -7.296 -37.089 1.00 86.69 120 ARG A C 1
ATOM 928 O O . ARG A 1 120 ? 0.120 -6.785 -38.128 1.00 86.69 120 ARG A O 1
ATOM 935 N N . GLN A 1 121 ? -0.268 -7.503 -36.029 1.00 82.06 121 GLN A N 1
ATOM 936 C CA . GLN A 1 121 ? -1.675 -7.109 -35.995 1.00 82.06 121 GLN A CA 1
ATOM 937 C C . GLN A 1 121 ? -1.829 -5.600 -36.194 1.00 82.06 121 GLN A C 1
ATOM 939 O O . GLN A 1 121 ? -2.606 -5.188 -37.048 1.00 82.06 121 GLN A O 1
ATOM 944 N N . TYR A 1 122 ? -1.025 -4.806 -35.485 1.00 83.31 122 TYR A N 1
ATOM 945 C CA . TYR A 1 122 ? -1.024 -3.355 -35.631 1.00 83.31 122 TYR A CA 1
ATOM 946 C C . TYR A 1 122 ? -0.667 -2.912 -37.051 1.00 83.31 122 TYR A C 1
ATOM 948 O O . TYR A 1 122 ? -1.434 -2.182 -37.658 1.00 83.31 122 TYR A O 1
ATOM 956 N N . LEU A 1 123 ? 0.439 -3.413 -37.614 1.00 81.00 123 LEU A N 1
ATOM 957 C CA . LEU A 1 123 ? 0.919 -3.018 -38.947 1.00 81.00 123 LEU A CA 1
ATOM 958 C C . LEU A 1 123 ? -0.055 -3.358 -40.087 1.00 81.00 123 LEU A C 1
ATOM 960 O O . LEU A 1 123 ? -0.019 -2.716 -41.136 1.00 81.00 123 LEU A O 1
ATOM 964 N N . VAL A 1 124 ? -0.881 -4.392 -39.904 1.00 80.12 124 VAL A N 1
ATOM 965 C CA . VAL A 1 124 ? -1.937 -4.762 -40.856 1.00 80.12 124 VAL A CA 1
ATOM 966 C C . VAL A 1 124 ? -3.166 -3.868 -40.665 1.00 80.12 124 VAL A C 1
ATOM 968 O O . VAL A 1 124 ? -3.713 -3.380 -41.647 1.00 80.12 124 VAL A O 1
ATOM 971 N N . GLN A 1 125 ? -3.578 -3.605 -39.420 1.00 78.38 125 GLN A N 1
ATOM 972 C CA . GLN A 1 125 ? -4.724 -2.735 -39.118 1.00 78.38 125 GLN A CA 1
ATOM 973 C C . GLN A 1 125 ? -4.465 -1.261 -39.461 1.00 78.38 125 GLN A C 1
ATOM 975 O O . GLN A 1 125 ? -5.379 -0.574 -39.900 1.00 78.38 125 GLN A O 1
ATOM 980 N N . SER A 1 126 ? -3.226 -0.786 -39.319 1.00 75.75 126 SER A N 1
ATOM 981 C CA . SER A 1 126 ? -2.809 0.573 -39.686 1.00 75.75 126 SER A CA 1
ATOM 982 C C . SER A 1 126 ? -2.604 0.765 -41.194 1.00 75.75 126 SER A C 1
ATOM 984 O O . SER A 1 126 ? -2.195 1.843 -41.618 1.00 75.75 126 SER A O 1
ATOM 986 N N . GLY A 1 127 ? -2.809 -0.278 -42.010 1.00 70.06 127 GLY A N 1
ATOM 987 C CA . GLY A 1 127 ? -2.626 -0.231 -43.465 1.00 70.06 127 GLY A CA 1
ATOM 988 C C . GLY A 1 127 ? -1.168 -0.115 -43.929 1.00 70.06 127 GLY A C 1
ATOM 989 O O . GLY A 1 127 ? -0.916 0.028 -45.123 1.00 70.06 127 GLY A O 1
ATOM 990 N N . THR A 1 128 ? -0.186 -0.205 -43.022 1.00 68.38 128 THR A N 1
ATOM 991 C CA . THR A 1 128 ? 1.250 -0.056 -43.335 1.00 68.38 128 THR A CA 1
ATOM 992 C C . THR A 1 128 ? 1.763 -1.164 -44.263 1.00 68.38 128 THR A C 1
ATOM 994 O O . THR A 1 128 ? 2.708 -0.955 -45.031 1.00 68.38 128 THR A O 1
ATOM 997 N N . VAL A 1 129 ? 1.150 -2.350 -44.191 1.00 64.69 129 VAL A N 1
ATOM 998 C CA . VAL A 1 129 ? 1.350 -3.477 -45.112 1.00 64.69 129 VAL A CA 1
ATOM 999 C C . VAL A 1 129 ? 0.020 -4.217 -45.339 1.00 64.69 129 VAL A C 1
ATOM 1001 O O . VAL A 1 129 ? -0.685 -4.482 -44.368 1.00 64.69 129 VAL A O 1
ATOM 1004 N N . PRO A 1 130 ? -0.320 -4.619 -46.580 1.00 56.69 130 PRO A N 1
ATOM 1005 C CA . PRO A 1 130 ? -1.637 -5.192 -46.891 1.00 56.69 130 PRO A CA 1
ATOM 1006 C C . PRO A 1 130 ? -1.852 -6.581 -46.269 1.00 56.69 130 PRO A C 1
ATOM 1008 O O . PRO A 1 130 ? -2.908 -6.866 -45.717 1.00 56.69 130 PRO A O 1
ATOM 1011 N N . THR A 1 131 ? -0.833 -7.445 -46.298 1.00 64.25 131 THR A N 1
ATOM 1012 C CA . THR A 1 131 ? -0.830 -8.746 -45.607 1.00 64.25 131 THR A CA 1
ATOM 1013 C C . THR A 1 131 ? 0.598 -9.118 -45.218 1.00 64.25 131 THR A C 1
ATOM 1015 O O . THR A 1 131 ? 1.487 -9.118 -46.072 1.00 64.25 131 THR A O 1
ATOM 1018 N N . LEU A 1 132 ? 0.837 -9.473 -43.951 1.00 71.44 132 LEU A N 1
ATOM 1019 C CA . LEU A 1 132 ? 2.163 -9.872 -43.468 1.00 71.44 132 LEU A CA 1
ATOM 1020 C C . LEU A 1 132 ? 2.070 -11.093 -42.543 1.00 71.44 132 LEU A C 1
ATOM 1022 O O . LEU A 1 132 ? 1.292 -11.103 -41.587 1.00 71.44 132 LEU A O 1
ATOM 1026 N N . SER A 1 133 ? 2.867 -12.131 -42.821 1.00 75.69 133 SER A N 1
ATOM 1027 C CA . SER A 1 133 ? 2.994 -13.303 -41.942 1.00 75.69 133 SER A CA 1
ATOM 1028 C C . SER A 1 133 ? 3.933 -13.009 -40.761 1.00 75.69 133 SER A C 1
ATOM 1030 O O . SER A 1 133 ? 4.807 -12.144 -40.862 1.00 75.69 133 SER A O 1
ATOM 1032 N N . LEU A 1 134 ? 3.791 -13.738 -39.645 1.00 74.44 134 LEU A N 1
ATOM 1033 C CA . LEU A 1 134 ? 4.689 -13.590 -38.485 1.00 74.44 134 LEU A CA 1
ATOM 1034 C C . LEU A 1 134 ? 6.152 -13.848 -38.864 1.00 74.44 134 LEU A C 1
ATOM 1036 O O . LEU A 1 134 ? 7.035 -13.087 -38.477 1.00 74.44 134 LEU A O 1
ATOM 1040 N N . GLU A 1 135 ? 6.407 -14.880 -39.667 1.00 69.94 135 GLU A N 1
ATOM 1041 C CA . GLU A 1 135 ? 7.765 -15.242 -40.073 1.00 69.94 135 GLU A CA 1
ATOM 1042 C C . GLU A 1 135 ? 8.361 -14.214 -41.043 1.00 69.94 135 GLU A C 1
ATOM 1044 O O . GLU A 1 135 ? 9.526 -13.838 -40.915 1.00 69.94 135 GLU A O 1
ATOM 1049 N N . SER A 1 136 ? 7.550 -13.668 -41.955 1.00 71.88 136 SER A N 1
ATOM 1050 C CA . SER A 1 136 ? 7.968 -12.563 -42.824 1.00 71.88 136 SER A CA 1
ATOM 1051 C C . SER A 1 136 ? 8.329 -11.322 -42.008 1.00 71.88 136 SER A C 1
ATOM 1053 O O . SER A 1 136 ? 9.380 -10.736 -42.247 1.00 71.88 136 SER A O 1
ATOM 1055 N N . LEU A 1 137 ? 7.522 -10.957 -41.006 1.00 77.75 137 LEU A N 1
ATOM 1056 C CA . LEU A 1 137 ? 7.828 -9.846 -40.102 1.00 77.75 137 LEU A CA 1
ATOM 1057 C C . LEU A 1 137 ? 9.129 -10.095 -39.326 1.00 77.75 137 LEU A C 1
ATOM 1059 O O . LEU A 1 137 ? 9.987 -9.218 -39.267 1.00 77.75 137 LEU A O 1
ATOM 1063 N N . ARG A 1 138 ? 9.324 -11.305 -38.789 1.00 78.62 138 ARG A N 1
ATOM 1064 C CA . ARG A 1 138 ? 10.548 -11.682 -38.063 1.00 78.62 138 ARG A CA 1
ATOM 1065 C C . ARG A 1 138 ? 11.796 -11.546 -38.932 1.00 78.62 138 ARG A C 1
ATOM 1067 O O . ARG A 1 138 ? 12.802 -10.998 -38.480 1.00 78.62 138 ARG A O 1
ATOM 1074 N N . ILE A 1 139 ? 11.735 -12.035 -40.172 1.00 71.88 139 ILE A N 1
ATOM 1075 C CA . ILE A 1 139 ? 12.839 -11.949 -41.136 1.00 71.88 139 ILE A CA 1
ATOM 1076 C C . ILE A 1 139 ? 13.123 -10.488 -41.497 1.00 71.88 139 ILE A C 1
ATOM 1078 O O . ILE A 1 139 ? 14.289 -10.099 -41.541 1.00 71.88 139 ILE A O 1
ATOM 1082 N N . THR A 1 140 ? 12.086 -9.677 -41.711 1.00 75.31 140 THR A N 1
ATOM 1083 C CA . THR A 1 140 ? 12.221 -8.245 -42.014 1.00 75.31 140 THR A CA 1
ATOM 1084 C C . THR A 1 140 ? 12.893 -7.488 -40.881 1.00 75.31 140 THR A C 1
ATOM 1086 O O . THR A 1 140 ? 13.863 -6.779 -41.130 1.00 75.31 140 THR A O 1
ATOM 1089 N N . LEU A 1 141 ? 12.439 -7.677 -39.639 1.00 76.69 141 LEU A N 1
ATOM 1090 C CA . LEU A 1 141 ? 13.041 -7.038 -38.468 1.00 76.69 141 LEU A CA 1
ATOM 1091 C C . LEU A 1 141 ? 14.518 -7.414 -38.341 1.00 76.69 141 LEU A C 1
ATOM 1093 O O . LEU A 1 141 ? 15.372 -6.542 -38.210 1.00 76.69 141 LEU A O 1
ATOM 1097 N N . LYS A 1 142 ? 14.838 -8.705 -38.504 1.00 76.25 142 LYS A N 1
ATOM 1098 C CA . LYS A 1 142 ? 16.221 -9.191 -38.472 1.00 76.25 142 LYS A CA 1
ATOM 1099 C C . LYS A 1 142 ? 17.084 -8.577 -39.581 1.00 76.25 142 LYS A C 1
ATOM 1101 O O . LYS A 1 142 ? 18.210 -8.180 -39.306 1.00 76.25 142 LYS A O 1
ATOM 1106 N N . ARG A 1 143 ? 16.576 -8.487 -40.816 1.00 70.50 143 ARG A N 1
ATOM 1107 C CA . ARG A 1 143 ? 17.289 -7.866 -41.951 1.00 70.50 143 ARG A CA 1
ATOM 1108 C C . ARG A 1 143 ? 17.496 -6.365 -41.762 1.00 70.50 143 ARG A C 1
ATOM 1110 O O . ARG A 1 143 ? 18.531 -5.854 -42.163 1.00 70.50 143 ARG A O 1
ATOM 1117 N N . ALA A 1 144 ? 16.540 -5.687 -41.136 1.00 68.25 144 ALA A N 1
ATOM 1118 C CA . ALA A 1 144 ? 16.616 -4.265 -40.822 1.00 68.25 144 ALA A CA 1
ATOM 1119 C C . ALA A 1 144 ? 17.437 -3.960 -39.551 1.00 68.25 144 ALA A C 1
ATOM 1121 O O . ALA A 1 144 ? 17.552 -2.800 -39.164 1.00 68.25 144 ALA A O 1
ATOM 1122 N N . GLY A 1 145 ? 17.983 -4.978 -38.868 1.00 7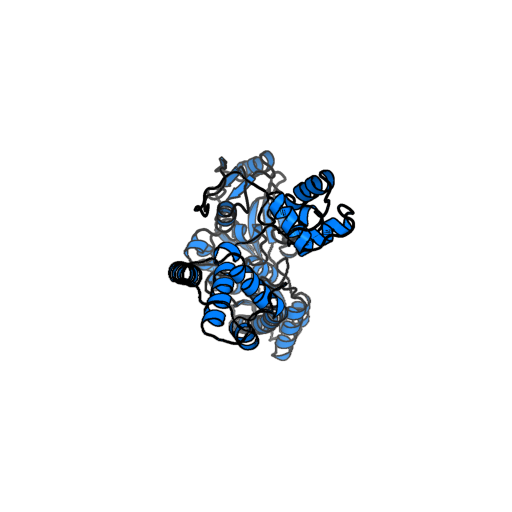1.94 145 GLY A N 1
ATOM 1123 C CA . GLY A 1 145 ? 18.689 -4.793 -37.594 1.00 71.94 145 GLY A CA 1
ATOM 1124 C C . GLY A 1 145 ? 17.791 -4.242 -36.478 1.00 71.94 145 GLY A C 1
ATOM 1125 O O . GLY A 1 145 ? 18.275 -3.576 -35.559 1.00 71.94 145 GLY A O 1
ATOM 1126 N N . LEU A 1 146 ? 16.482 -4.488 -36.584 1.00 72.31 146 LEU A N 1
ATOM 1127 C CA . LEU A 1 146 ? 15.457 -4.101 -35.625 1.00 72.31 146 LEU A CA 1
ATOM 1128 C C . LEU A 1 146 ? 15.172 -5.282 -34.698 1.00 72.31 146 LEU A C 1
ATOM 1130 O O . LEU A 1 146 ? 15.009 -6.423 -35.136 1.00 72.31 146 LEU A O 1
ATOM 1134 N N . THR A 1 147 ? 15.085 -5.009 -33.403 1.00 71.12 147 THR A N 1
ATOM 1135 C CA . THR A 1 147 ? 14.729 -6.012 -32.397 1.00 71.12 147 THR A CA 1
ATOM 1136 C C . THR A 1 147 ? 13.502 -5.538 -31.637 1.00 71.12 147 THR A C 1
ATOM 1138 O O . THR A 1 147 ? 13.350 -4.352 -31.374 1.00 71.12 147 THR A O 1
ATOM 1141 N N . LEU A 1 148 ? 12.600 -6.470 -31.315 1.00 67.50 148 LEU A N 1
ATOM 1142 C CA . LEU A 1 148 ? 11.421 -6.174 -30.488 1.00 67.50 148 LEU A CA 1
ATOM 1143 C C . LEU A 1 148 ? 11.795 -5.970 -29.014 1.00 67.50 148 LEU A C 1
ATOM 1145 O O . LEU A 1 148 ? 11.007 -5.460 -28.219 1.00 67.50 148 LEU A O 1
ATOM 1149 N N . THR A 1 149 ? 13.009 -6.381 -28.654 1.00 55.34 149 THR A N 1
ATOM 1150 C CA . THR A 1 149 ? 13.652 -6.101 -27.381 1.00 55.34 149 THR A CA 1
ATOM 1151 C C . THR A 1 149 ? 14.342 -4.742 -27.462 1.00 55.34 149 THR A C 1
ATOM 1153 O O . THR A 1 149 ? 15.489 -4.644 -27.873 1.00 55.34 149 THR A O 1
ATOM 1156 N N . ALA A 1 150 ? 13.603 -3.731 -27.010 1.00 45.53 150 ALA A N 1
ATOM 1157 C CA . ALA A 1 150 ? 14.036 -2.369 -26.715 1.00 45.53 150 ALA A CA 1
ATOM 1158 C C . ALA A 1 150 ? 14.385 -1.464 -27.913 1.00 45.53 150 ALA A C 1
ATOM 1160 O O . ALA A 1 150 ? 15.279 -1.719 -28.719 1.00 45.53 150 ALA A O 1
ATOM 1161 N N . ALA A 1 151 ? 13.705 -0.315 -27.931 1.00 36.25 151 ALA A N 1
ATOM 1162 C CA . ALA A 1 151 ? 14.218 0.913 -28.510 1.00 36.25 151 ALA A CA 1
ATOM 1163 C C . ALA A 1 151 ? 15.648 1.174 -27.998 1.00 36.25 151 ALA A C 1
ATOM 1165 O O . ALA A 1 151 ? 15.951 0.985 -26.818 1.00 36.25 151 ALA A O 1
ATOM 1166 N N . ARG A 1 152 ? 16.529 1.557 -28.925 1.00 34.00 152 ARG A N 1
ATOM 1167 C CA . ARG A 1 152 ? 17.970 1.731 -28.721 1.00 34.00 152 ARG A CA 1
ATOM 1168 C C . ARG A 1 152 ? 18.267 2.862 -27.729 1.00 34.00 152 ARG A C 1
ATOM 1170 O O . ARG A 1 152 ? 17.898 4.002 -27.979 1.00 34.00 152 ARG A O 1
ATOM 1177 N N . VAL A 1 153 ? 19.061 2.562 -26.706 1.00 31.81 153 VAL A N 1
ATOM 1178 C CA . VAL A 1 153 ? 20.063 3.492 -26.161 1.00 31.81 153 VAL A CA 1
ATOM 1179 C C . VAL A 1 153 ? 21.428 2.851 -26.426 1.00 31.81 153 VAL A C 1
ATOM 1181 O O . VAL A 1 153 ? 21.534 1.625 -26.433 1.00 31.81 153 VAL A O 1
ATOM 1184 N N . GLY A 1 154 ? 22.411 3.684 -26.775 1.00 30.12 154 GLY A N 1
ATOM 1185 C CA . GLY A 1 154 ? 23.679 3.345 -27.426 1.00 30.12 154 GLY A CA 1
ATOM 1186 C C . GLY A 1 154 ? 24.490 2.187 -26.833 1.00 30.12 154 GLY A C 1
ATOM 1187 O O . GLY A 1 154 ? 24.324 1.805 -25.682 1.00 30.12 154 GLY A O 1
ATOM 1188 N N . GLN A 1 155 ? 25.353 1.638 -27.695 1.00 32.62 155 GLN A N 1
ATOM 1189 C CA . GLN A 1 155 ? 26.347 0.581 -27.471 1.00 32.62 155 GLN A CA 1
ATOM 1190 C C . GLN A 1 155 ? 26.572 0.179 -26.002 1.00 32.62 155 GLN A C 1
ATOM 1192 O O . GLN A 1 155 ? 27.264 0.866 -25.259 1.00 32.62 155 GLN A O 1
ATOM 1197 N N . ILE A 1 156 ? 26.080 -1.002 -25.622 1.00 33.66 156 ILE A N 1
ATOM 1198 C CA . ILE A 1 156 ? 26.556 -1.710 -24.432 1.00 33.66 156 ILE A CA 1
ATOM 1199 C C . ILE A 1 156 ? 27.153 -3.031 -24.908 1.00 33.66 156 ILE A C 1
ATOM 1201 O O . ILE A 1 156 ? 26.469 -3.893 -25.468 1.00 33.66 156 ILE A O 1
ATOM 1205 N N . GLN A 1 157 ? 28.470 -3.135 -24.735 1.00 27.69 157 GLN A N 1
ATOM 1206 C CA . GLN A 1 157 ? 29.235 -4.368 -24.848 1.00 27.69 157 GLN A CA 1
ATOM 1207 C C . GLN A 1 157 ? 28.612 -5.454 -23.961 1.00 27.69 157 GLN A C 1
ATOM 1209 O O . GLN A 1 157 ? 28.026 -5.176 -22.917 1.00 27.69 157 GLN A O 1
ATOM 1214 N N . LYS A 1 158 ? 28.741 -6.713 -24.383 1.00 30.25 158 LYS A N 1
ATOM 1215 C CA . LYS A 1 158 ? 28.362 -7.881 -23.580 1.00 30.25 158 LYS A CA 1
ATOM 1216 C C . LYS A 1 158 ? 28.898 -7.741 -22.144 1.00 30.25 158 LYS A C 1
ATOM 1218 O O . LYS A 1 158 ? 30.107 -7.736 -21.961 1.00 30.25 158 LYS A O 1
ATOM 1223 N N . GLY A 1 159 ? 27.992 -7.710 -21.163 1.00 35.84 159 GLY A N 1
ATOM 1224 C CA . GLY A 1 159 ? 28.313 -7.945 -19.753 1.00 35.84 159 GLY A CA 1
ATOM 1225 C C . GLY A 1 159 ? 28.319 -6.731 -18.822 1.00 35.84 159 GLY A C 1
ATOM 1226 O O . GLY A 1 159 ? 29.309 -6.538 -18.140 1.00 35.84 159 GLY A O 1
ATOM 1227 N N . VAL A 1 160 ? 27.218 -5.972 -18.708 1.00 34.69 160 VAL A N 1
ATOM 1228 C CA . VAL A 1 160 ? 26.906 -5.209 -17.478 1.00 34.69 160 VAL A CA 1
ATOM 1229 C C . VAL A 1 160 ? 25.386 -5.162 -17.283 1.00 34.69 160 VAL A C 1
ATOM 1231 O O . VAL A 1 160 ? 24.661 -4.527 -18.045 1.00 34.69 160 VAL A O 1
ATOM 1234 N N . THR A 1 161 ? 24.881 -5.834 -16.251 1.00 42.53 161 THR A N 1
ATOM 1235 C CA . THR A 1 161 ? 23.598 -5.510 -15.612 1.00 42.53 161 THR A CA 1
ATOM 1236 C C . THR A 1 161 ? 23.762 -4.162 -14.918 1.00 42.53 161 THR A C 1
ATOM 1238 O O . THR A 1 161 ? 24.290 -4.104 -13.809 1.00 42.53 161 THR A O 1
ATOM 1241 N N . THR A 1 162 ? 23.406 -3.058 -15.571 1.00 47.91 162 THR A N 1
ATOM 1242 C CA . THR A 1 162 ? 23.653 -1.727 -15.002 1.00 47.91 162 THR A CA 1
ATOM 1243 C C . THR A 1 162 ? 22.676 -1.462 -13.853 1.00 47.91 162 THR A C 1
ATOM 1245 O O . THR A 1 162 ? 21.576 -0.975 -14.066 1.00 47.91 162 THR A O 1
ATOM 1248 N N . MET A 1 163 ? 23.090 -1.784 -12.623 1.00 75.38 163 MET A N 1
ATOM 1249 C CA . MET A 1 163 ? 22.404 -1.485 -11.350 1.00 75.38 163 MET A CA 1
ATOM 1250 C C . MET A 1 163 ? 22.568 -0.016 -10.914 1.00 75.38 163 MET A C 1
ATOM 1252 O O . MET A 1 163 ? 22.452 0.301 -9.729 1.00 75.38 163 MET A O 1
ATOM 1256 N N . ILE A 1 164 ? 22.895 0.867 -11.859 1.00 87.06 164 ILE A N 1
ATOM 1257 C CA . ILE A 1 164 ? 23.347 2.235 -11.612 1.00 87.06 164 ILE A CA 1
ATOM 1258 C C . ILE A 1 164 ? 22.265 3.209 -12.099 1.00 87.06 164 ILE A C 1
ATOM 1260 O O . ILE A 1 164 ? 21.932 3.187 -13.297 1.00 87.06 164 ILE A O 1
ATOM 1264 N N . PRO A 1 165 ? 21.724 4.059 -11.204 1.00 84.31 165 PRO A N 1
ATOM 1265 C CA . PRO A 1 165 ? 20.807 5.132 -11.571 1.00 84.31 165 PRO A CA 1
ATOM 1266 C C . PRO A 1 165 ? 21.357 6.037 -12.678 1.00 84.31 165 PRO A C 1
ATOM 1268 O O . PRO A 1 165 ? 22.566 6.118 -12.902 1.00 84.31 165 PRO A O 1
ATOM 1271 N N . GLY A 1 166 ? 20.463 6.739 -13.377 1.00 86.25 166 GLY A N 1
ATOM 1272 C CA . GLY A 1 166 ? 20.876 7.916 -14.145 1.00 86.25 166 GLY A CA 1
ATOM 1273 C C . GLY A 1 166 ? 21.442 8.992 -13.213 1.00 86.25 166 GLY A C 1
ATOM 1274 O O . GLY A 1 166 ? 21.127 8.991 -12.025 1.00 86.25 166 GLY A O 1
ATOM 1275 N N . ALA A 1 167 ? 22.271 9.890 -13.742 1.00 94.06 167 ALA A N 1
ATOM 1276 C CA . ALA A 1 167 ? 22.720 11.052 -12.984 1.00 94.06 167 ALA A CA 1
ATOM 1277 C C . ALA A 1 167 ? 21.526 11.955 -12.635 1.00 94.06 167 ALA A C 1
ATOM 1279 O O . ALA A 1 167 ? 20.597 12.092 -13.434 1.00 94.06 167 ALA A O 1
ATOM 1280 N N . PHE A 1 168 ? 21.575 12.560 -11.454 1.00 97.19 168 PHE A N 1
ATOM 1281 C CA . PHE A 1 168 ? 20.588 13.508 -10.958 1.00 97.19 168 PHE A CA 1
ATOM 1282 C C . PHE A 1 168 ? 21.286 14.545 -10.078 1.00 97.19 168 PHE A C 1
ATOM 1284 O O . PHE A 1 168 ? 22.343 14.277 -9.505 1.00 97.19 168 PHE A O 1
ATOM 1291 N N . GLU A 1 169 ? 20.678 15.714 -9.949 1.00 98.25 169 GLU A N 1
ATOM 1292 C CA . GLU A 1 169 ? 21.034 16.692 -8.929 1.00 98.25 169 GLU A CA 1
ATOM 1293 C C . GLU A 1 169 ? 20.292 16.380 -7.629 1.00 98.25 169 GLU A C 1
ATOM 1295 O O . GLU A 1 169 ? 19.136 15.947 -7.638 1.00 98.25 169 GLU A O 1
ATOM 1300 N N . TYR A 1 170 ? 20.958 16.601 -6.503 1.00 98.69 170 TYR A N 1
ATOM 1301 C CA . TYR A 1 170 ? 20.428 16.315 -5.178 1.00 98.69 170 TYR A CA 1
ATOM 1302 C C . TYR A 1 170 ? 20.188 17.618 -4.418 1.00 98.69 170 TYR A C 1
ATOM 1304 O O . TYR A 1 170 ? 21.092 18.442 -4.292 1.00 98.69 170 TYR A O 1
ATOM 1312 N N . HIS A 1 171 ? 18.977 17.774 -3.894 1.00 98.56 171 HIS A N 1
ATOM 1313 C CA . HIS A 1 171 ? 18.552 18.913 -3.088 1.00 98.56 171 HIS A CA 1
ATOM 1314 C C . HIS A 1 171 ? 18.158 18.417 -1.701 1.00 98.56 171 HIS A C 1
ATOM 1316 O O . HIS A 1 171 ? 17.417 17.443 -1.595 1.00 98.56 171 HIS A O 1
ATOM 1322 N N . SER A 1 172 ? 18.612 19.098 -0.652 1.00 98.12 172 SER A N 1
ATOM 1323 C CA . SER A 1 172 ? 18.296 18.769 0.745 1.00 98.12 172 SER A CA 1
ATOM 1324 C C . SER A 1 172 ? 17.720 20.000 1.452 1.00 98.12 172 SER A C 1
ATOM 1326 O O . SER A 1 172 ? 18.424 20.616 2.256 1.00 98.12 172 SER A O 1
ATOM 1328 N N . PRO A 1 173 ? 16.481 20.406 1.116 1.00 97.50 173 PRO A N 1
ATOM 1329 C CA . PRO A 1 173 ? 15.830 21.548 1.744 1.00 97.50 173 PRO A CA 1
ATOM 1330 C C . PRO A 1 173 ? 15.725 21.388 3.263 1.00 97.50 173 PRO A C 1
ATOM 1332 O O . PRO A 1 173 ? 15.581 20.285 3.790 1.00 97.50 173 PRO A O 1
ATOM 1335 N N . THR A 1 174 ? 15.742 22.516 3.964 1.00 96.06 174 THR A N 1
ATOM 1336 C CA . THR A 1 174 ? 15.683 22.575 5.437 1.00 96.06 174 THR A CA 1
ATOM 1337 C C . THR A 1 174 ? 14.299 22.956 5.960 1.00 96.06 174 THR A C 1
ATOM 1339 O O . THR A 1 174 ? 14.038 22.895 7.160 1.00 96.06 174 THR A O 1
ATOM 1342 N N . SER A 1 175 ? 13.381 23.320 5.060 1.00 97.12 175 SER A N 1
ATOM 1343 C CA . SER A 1 175 ? 11.995 23.642 5.392 1.00 97.12 175 SER A CA 1
ATOM 1344 C C . SER A 1 175 ? 11.011 23.099 4.357 1.00 97.12 175 SER A C 1
ATOM 1346 O O . SER A 1 175 ? 11.335 22.902 3.185 1.00 97.12 175 SER A O 1
ATOM 1348 N N . LEU A 1 176 ? 9.766 22.893 4.788 1.00 96.94 176 LEU A N 1
ATOM 1349 C CA . LEU A 1 176 ? 8.688 22.446 3.908 1.00 96.94 176 LEU A CA 1
ATOM 1350 C C . LEU A 1 176 ? 8.379 23.471 2.800 1.00 96.94 176 LEU A C 1
ATOM 1352 O O . LEU A 1 176 ? 8.086 23.090 1.667 1.00 96.94 176 LEU A O 1
ATOM 1356 N N . GLY A 1 177 ? 8.491 24.768 3.106 1.00 96.88 177 GLY A N 1
ATOM 1357 C CA . GLY A 1 177 ? 8.331 25.839 2.119 1.00 96.88 177 GLY A CA 1
ATOM 1358 C C . GLY A 1 177 ? 9.395 25.775 1.023 1.00 96.88 177 GLY A C 1
ATOM 1359 O O . GLY A 1 177 ? 9.069 25.842 -0.157 1.00 96.88 177 GLY A O 1
ATOM 1360 N N . GLU A 1 178 ? 10.656 25.555 1.397 1.00 97.50 178 GLU A N 1
ATOM 1361 C CA . GLU A 1 178 ? 11.747 25.364 0.436 1.00 97.50 178 GLU A CA 1
ATOM 1362 C C . GLU A 1 178 ? 11.534 24.107 -0.423 1.00 97.50 178 GLU A C 1
ATOM 1364 O O . GLU A 1 178 ? 11.662 24.162 -1.646 1.00 97.50 178 GLU A O 1
ATOM 1369 N N . ALA A 1 179 ? 11.142 22.988 0.195 1.00 98.12 179 ALA A N 1
ATOM 1370 C CA . ALA A 1 179 ? 10.900 21.733 -0.513 1.00 98.12 179 ALA A CA 1
ATOM 1371 C C . ALA A 1 179 ? 9.771 21.856 -1.552 1.00 98.12 179 ALA A C 1
ATOM 1373 O O . ALA A 1 179 ? 9.942 21.469 -2.707 1.00 98.12 179 ALA A O 1
ATOM 1374 N N . THR A 1 180 ? 8.632 22.436 -1.168 1.00 97.94 180 THR A N 1
ATOM 1375 C CA . THR A 1 180 ? 7.488 22.647 -2.075 1.00 97.94 180 THR A CA 1
ATOM 1376 C C . THR A 1 180 ? 7.799 23.677 -3.166 1.00 97.94 180 THR A C 1
ATOM 1378 O O . THR A 1 180 ? 7.409 23.480 -4.318 1.00 97.94 180 THR A O 1
ATOM 1381 N N . ALA A 1 181 ? 8.578 24.722 -2.862 1.00 97.19 181 ALA A N 1
ATOM 1382 C CA . ALA A 1 181 ? 9.060 25.677 -3.860 1.00 97.19 181 ALA A CA 1
ATOM 1383 C C . ALA A 1 181 ? 9.995 25.021 -4.891 1.00 97.19 181 ALA A C 1
ATOM 1385 O O . ALA A 1 181 ? 9.857 25.276 -6.089 1.00 97.19 181 ALA A O 1
ATOM 1386 N N . LEU A 1 182 ? 10.907 24.142 -4.456 1.00 97.88 182 LEU A N 1
ATOM 1387 C CA . LEU A 1 182 ? 11.761 23.358 -5.354 1.00 97.88 182 LEU A CA 1
ATOM 1388 C C . LEU A 1 182 ? 10.934 22.442 -6.257 1.00 97.88 182 LEU A C 1
ATOM 1390 O O . LEU A 1 182 ? 11.149 22.439 -7.466 1.00 97.88 182 LEU A O 1
ATOM 1394 N N . LEU A 1 183 ? 9.970 21.702 -5.703 1.00 97.56 183 LEU A N 1
ATOM 1395 C CA . LEU A 1 183 ? 9.097 20.830 -6.496 1.00 97.56 183 LEU A CA 1
ATOM 1396 C C . LEU A 1 183 ? 8.274 21.623 -7.519 1.00 97.56 183 LEU A C 1
ATOM 1398 O O . LEU A 1 183 ? 8.174 21.213 -8.673 1.00 97.56 183 LEU A O 1
ATOM 1402 N N . SER A 1 184 ? 7.742 22.782 -7.126 1.00 95.75 184 SER A N 1
ATOM 1403 C CA . SER A 1 184 ? 7.007 23.676 -8.027 1.00 95.75 184 SER A CA 1
ATOM 1404 C C . SER A 1 184 ? 7.897 24.202 -9.160 1.00 95.75 184 SER A C 1
ATOM 1406 O O . SER A 1 184 ? 7.517 24.148 -10.330 1.00 95.75 184 SER A O 1
ATOM 1408 N N . LYS A 1 185 ? 9.125 24.631 -8.836 1.00 95.75 185 LYS A N 1
ATOM 1409 C CA . LYS A 1 185 ? 10.101 25.142 -9.809 1.00 95.75 185 LYS A CA 1
ATOM 1410 C C . LYS A 1 185 ? 10.590 24.068 -10.785 1.00 95.75 185 LYS A C 1
ATOM 1412 O O . LYS A 1 185 ? 10.755 24.353 -11.967 1.00 95.75 185 LYS A O 1
ATOM 1417 N N . LEU A 1 186 ? 10.890 22.870 -10.285 1.00 94.06 186 LEU A N 1
ATOM 1418 C CA . LEU A 1 186 ? 11.524 21.794 -11.054 1.00 94.06 18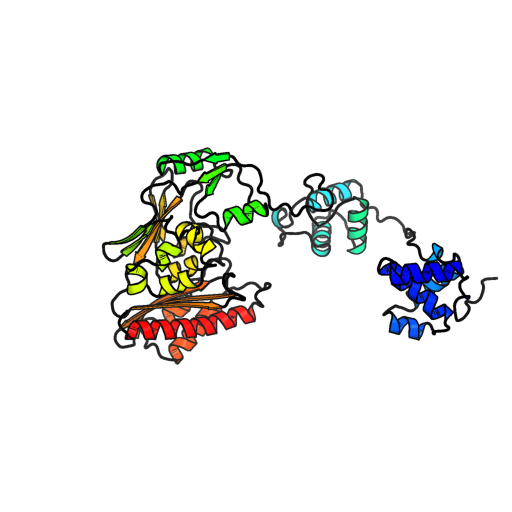6 LEU A CA 1
ATOM 1419 C C . LEU A 1 186 ? 10.505 20.899 -11.782 1.00 94.06 186 LEU A C 1
ATOM 1421 O O . LEU A 1 186 ? 10.865 20.198 -12.727 1.00 94.06 186 LEU A O 1
ATOM 1425 N N . GLY A 1 187 ? 9.232 20.932 -11.378 1.00 89.44 187 GLY A N 1
ATOM 1426 C CA . GLY A 1 187 ? 8.134 20.258 -12.064 1.00 89.44 187 GLY A CA 1
ATOM 1427 C C . GLY A 1 187 ? 8.313 18.740 -12.178 1.00 89.44 187 GLY A C 1
ATOM 1428 O O . GLY A 1 187 ? 8.762 18.073 -11.247 1.00 89.44 187 GLY A O 1
ATOM 1429 N N . ASP A 1 188 ? 7.950 18.185 -13.339 1.00 83.00 188 ASP A N 1
ATOM 1430 C CA . ASP A 1 188 ? 7.945 16.733 -13.588 1.00 83.00 188 ASP A CA 1
ATOM 1431 C C . ASP A 1 188 ? 9.348 16.088 -13.572 1.00 83.00 188 ASP A C 1
ATOM 1433 O O . ASP A 1 188 ? 9.460 14.863 -13.480 1.00 83.00 188 ASP A O 1
ATOM 1437 N N . ASP A 1 189 ? 10.413 16.894 -13.634 1.00 86.12 189 ASP A N 1
ATOM 1438 C CA . ASP A 1 189 ? 11.801 16.425 -13.579 1.00 86.12 189 ASP A CA 1
ATOM 1439 C C . ASP A 1 189 ? 12.291 16.159 -12.142 1.00 86.12 189 ASP A C 1
ATOM 1441 O O . ASP A 1 189 ? 13.336 15.517 -11.959 1.00 86.12 189 ASP A O 1
ATOM 1445 N N . ALA A 1 190 ? 11.547 16.609 -11.124 1.00 93.44 190 ALA A N 1
ATOM 1446 C CA . ALA A 1 190 ? 11.859 16.382 -9.718 1.00 93.44 190 ALA A CA 1
ATOM 1447 C C . ALA A 1 190 ? 11.040 15.244 -9.097 1.00 93.44 190 ALA A C 1
ATOM 1449 O O . ALA A 1 190 ? 9.855 15.044 -9.377 1.00 93.44 190 ALA A O 1
ATOM 1450 N N . LYS A 1 191 ? 11.672 14.511 -8.176 1.00 95.50 191 LYS A N 1
ATOM 1451 C CA . LYS A 1 191 ? 10.981 13.570 -7.291 1.00 95.50 191 LYS A CA 1
ATOM 1452 C C . LYS A 1 191 ? 11.392 13.742 -5.840 1.00 95.50 191 LYS A C 1
ATOM 1454 O O . LYS A 1 191 ? 12.566 13.913 -5.529 1.00 95.50 191 LYS A O 1
ATOM 1459 N N . VAL A 1 192 ? 10.401 13.631 -4.958 1.00 98.31 192 VAL A N 1
ATOM 1460 C CA . VAL A 1 192 ? 10.607 13.579 -3.510 1.00 98.31 192 VAL A CA 1
ATOM 1461 C C . VAL A 1 192 ? 11.351 12.294 -3.153 1.00 98.31 192 VAL A C 1
ATOM 1463 O O . VAL A 1 192 ? 10.897 11.193 -3.476 1.00 98.31 192 VAL A O 1
ATOM 1466 N N . LEU A 1 193 ? 12.474 12.435 -2.456 1.00 98.62 193 LEU A N 1
ATOM 1467 C CA . LEU A 1 193 ? 13.191 11.343 -1.822 1.00 98.62 193 LEU A CA 1
ATOM 1468 C C . LEU A 1 193 ? 12.8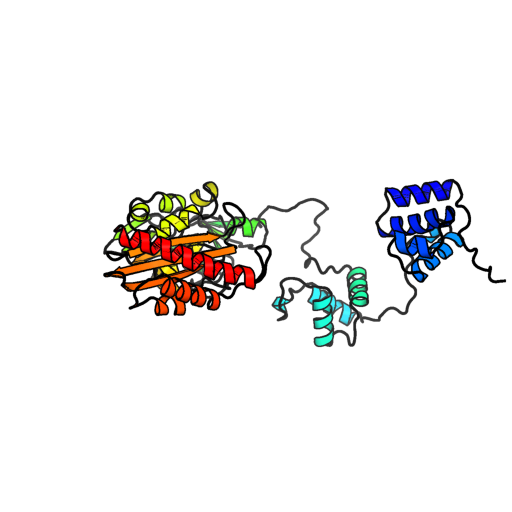23 11.315 -0.332 1.00 98.62 193 LEU A C 1
ATOM 1470 O O . LEU A 1 193 ? 13.233 12.165 0.448 1.00 98.62 193 LEU A O 1
ATOM 1474 N N . SER A 1 194 ? 12.009 10.328 0.045 1.00 98.19 194 SER A N 1
ATOM 1475 C CA . SER A 1 194 ? 11.716 9.990 1.443 1.00 98.19 194 SER A CA 1
ATOM 1476 C C . SER A 1 194 ? 12.617 8.822 1.883 1.00 98.19 194 SER A C 1
ATOM 1478 O O . SER A 1 194 ? 13.833 8.914 1.768 1.00 98.19 194 SER A O 1
ATOM 1480 N N . GLY A 1 195 ? 12.060 7.678 2.291 1.00 96.50 195 GLY A N 1
ATOM 1481 C CA . GLY A 1 195 ? 12.830 6.475 2.637 1.00 96.50 195 GLY A CA 1
ATOM 1482 C C . GLY A 1 195 ? 13.603 5.802 1.492 1.00 96.50 195 GLY A C 1
ATOM 1483 O O . GLY A 1 195 ? 14.425 4.920 1.728 1.00 96.50 195 GLY A O 1
ATOM 1484 N N . GLY A 1 196 ? 13.314 6.151 0.234 1.00 96.00 196 GLY A N 1
ATOM 1485 C CA . GLY A 1 196 ? 14.034 5.653 -0.947 1.00 96.00 196 GLY A CA 1
ATOM 1486 C C . GLY A 1 196 ? 13.795 4.183 -1.328 1.00 96.00 196 GLY A C 1
ATOM 1487 O O . GLY A 1 196 ? 14.216 3.777 -2.408 1.00 96.00 196 GLY A O 1
ATOM 1488 N N . GLN A 1 197 ? 13.075 3.402 -0.518 1.00 96.75 197 GLN A N 1
ATOM 1489 C CA . GLN A 1 197 ? 12.956 1.941 -0.679 1.00 96.75 197 GLN A CA 1
ATOM 1490 C C . GLN A 1 197 ? 12.090 1.476 -1.861 1.00 96.75 197 GLN A C 1
ATOM 1492 O O . GLN A 1 197 ? 12.156 0.311 -2.237 1.00 96.75 197 GLN A O 1
ATOM 1497 N N . SER A 1 198 ? 11.356 2.386 -2.506 1.00 90.62 198 SER A N 1
ATOM 1498 C CA . SER A 1 198 ? 10.705 2.135 -3.805 1.00 90.62 198 SER A CA 1
ATOM 1499 C C . SER A 1 198 ? 11.371 2.924 -4.933 1.00 90.62 198 SER A C 1
ATOM 1501 O O . SER A 1 198 ? 11.690 2.376 -5.987 1.00 90.62 198 SER A O 1
ATOM 1503 N N . LEU A 1 199 ? 11.653 4.212 -4.705 1.00 92.94 199 LEU A N 1
ATOM 1504 C CA . LEU A 1 199 ? 12.207 5.103 -5.726 1.00 92.94 199 LEU A CA 1
ATOM 1505 C C . LEU A 1 199 ? 13.619 4.693 -6.170 1.00 92.94 199 LEU A C 1
ATOM 1507 O O . LEU A 1 199 ? 13.868 4.590 -7.370 1.00 92.94 199 LEU A O 1
ATOM 1511 N N . ILE A 1 200 ? 14.535 4.416 -5.236 1.00 94.56 200 ILE A N 1
ATOM 1512 C CA . ILE A 1 200 ? 15.927 4.076 -5.568 1.00 94.56 200 ILE A CA 1
ATOM 1513 C C . ILE A 1 200 ? 16.000 2.751 -6.347 1.00 94.56 200 ILE A C 1
ATOM 1515 O O . ILE A 1 200 ? 16.679 2.725 -7.377 1.00 94.56 200 ILE A O 1
ATOM 1519 N N . PRO A 1 201 ? 15.296 1.662 -5.965 1.00 87.06 201 PRO A N 1
ATOM 1520 C CA . PRO A 1 201 ? 15.210 0.469 -6.808 1.00 87.06 201 PRO A CA 1
ATOM 1521 C C . PRO A 1 201 ? 14.697 0.752 -8.224 1.00 87.06 201 PRO A C 1
ATOM 1523 O O . PRO A 1 201 ? 15.308 0.291 -9.191 1.00 87.06 201 PRO A O 1
ATOM 1526 N N . LEU A 1 202 ? 13.637 1.558 -8.374 1.00 80.56 202 LEU A N 1
ATOM 1527 C CA . LEU A 1 202 ? 13.129 1.951 -9.694 1.00 80.56 202 LEU A CA 1
ATOM 1528 C C . LEU A 1 202 ? 14.167 2.749 -10.496 1.00 80.56 202 LEU A C 1
ATOM 1530 O O . LEU A 1 202 ? 14.290 2.537 -11.702 1.00 80.56 202 LEU A O 1
ATOM 1534 N N . MET A 1 203 ? 14.951 3.611 -9.847 1.00 87.00 203 MET A N 1
ATOM 1535 C CA . MET A 1 203 ? 16.039 4.357 -10.486 1.00 87.00 203 MET A CA 1
ATOM 1536 C C . MET A 1 203 ? 17.199 3.460 -10.920 1.00 87.00 203 MET A C 1
ATOM 1538 O O . MET A 1 203 ? 17.682 3.586 -12.045 1.00 87.00 203 MET A O 1
ATOM 1542 N N . LYS A 1 204 ? 17.612 2.504 -10.079 1.00 75.44 204 LYS A N 1
ATOM 1543 C CA . LYS A 1 204 ? 18.656 1.513 -10.405 1.00 75.44 204 LYS A CA 1
ATOM 1544 C C . LYS A 1 204 ? 18.272 0.655 -11.609 1.00 75.44 204 LYS A C 1
ATOM 1546 O O . LYS A 1 204 ? 19.137 0.296 -12.399 1.00 75.44 204 LYS A O 1
ATOM 1551 N N . LEU A 1 205 ? 16.980 0.362 -11.765 1.00 72.31 205 LEU A N 1
ATOM 1552 C CA . LEU A 1 205 ? 16.419 -0.350 -12.918 1.00 72.31 205 LEU A CA 1
ATOM 1553 C C . LEU A 1 205 ? 16.052 0.575 -14.092 1.00 72.31 205 LEU A C 1
ATOM 1555 O O . LEU A 1 205 ? 15.562 0.096 -15.115 1.00 72.31 205 LEU A O 1
ATOM 1559 N N . ARG A 1 206 ? 16.267 1.890 -13.949 1.00 78.12 206 ARG A N 1
ATOM 1560 C CA . ARG A 1 206 ? 15.891 2.944 -14.908 1.00 78.12 206 ARG A CA 1
ATOM 1561 C C . ARG A 1 206 ? 14.414 2.916 -15.321 1.00 78.12 206 ARG A C 1
ATOM 1563 O O . ARG A 1 206 ? 14.061 3.302 -16.432 1.00 78.12 206 ARG A O 1
ATOM 1570 N N . LEU A 1 207 ? 13.547 2.469 -14.414 1.00 69.88 207 LEU A N 1
ATOM 1571 C CA . LEU A 1 207 ? 12.090 2.585 -14.522 1.00 69.88 207 LEU A CA 1
ATOM 1572 C C . LEU A 1 207 ? 11.603 3.976 -14.095 1.00 69.88 207 LEU A C 1
ATOM 1574 O O . LEU A 1 207 ? 10.554 4.422 -14.552 1.00 69.88 207 LEU A O 1
ATOM 1578 N N . ALA A 1 208 ? 12.394 4.665 -13.270 1.00 74.25 208 ALA A N 1
ATOM 1579 C CA . ALA A 1 208 ? 12.267 6.083 -12.965 1.00 74.25 208 ALA A CA 1
ATOM 1580 C C . ALA A 1 208 ? 13.606 6.781 -13.246 1.00 74.25 208 ALA A C 1
ATOM 1582 O O . ALA A 1 208 ? 14.662 6.259 -12.894 1.00 74.25 208 ALA A O 1
ATOM 1583 N N . THR A 1 209 ? 13.575 7.950 -13.882 1.00 87.00 209 THR A N 1
ATOM 1584 C CA . THR A 1 209 ? 14.785 8.721 -14.224 1.00 87.00 209 THR A CA 1
ATOM 1585 C C . THR A 1 209 ? 14.583 10.215 -13.944 1.00 87.00 209 THR A C 1
ATOM 1587 O O . THR A 1 209 ? 14.634 11.009 -14.885 1.00 87.00 209 THR A O 1
ATOM 1590 N N . PRO A 1 210 ? 14.285 10.608 -12.689 1.00 88.50 210 PRO A N 1
ATOM 1591 C CA . PRO A 1 210 ? 14.196 12.022 -12.339 1.00 88.50 210 PRO A CA 1
ATOM 1592 C C . PRO A 1 210 ? 15.561 12.692 -12.531 1.00 88.50 210 PRO A C 1
ATOM 1594 O O . PRO A 1 210 ? 16.595 12.066 -12.290 1.00 88.50 210 PRO A O 1
ATOM 1597 N N . ARG A 1 211 ? 15.562 13.958 -12.956 1.00 94.44 211 ARG A N 1
ATOM 1598 C CA . ARG A 1 211 ? 16.786 14.769 -13.048 1.00 94.44 211 ARG A CA 1
ATOM 1599 C C . ARG A 1 211 ? 17.153 15.393 -11.711 1.00 94.44 211 ARG A C 1
ATOM 1601 O O . ARG A 1 211 ? 18.320 15.697 -11.496 1.00 94.44 211 ARG A O 1
ATOM 1608 N N . HIS A 1 212 ? 16.178 15.541 -10.817 1.00 98.19 212 HIS A N 1
ATOM 1609 C CA . HIS A 1 212 ? 16.380 16.106 -9.491 1.00 98.19 212 HIS A CA 1
ATOM 1610 C C . HIS A 1 212 ? 15.733 15.225 -8.419 1.00 98.19 212 HIS A C 1
ATOM 1612 O O . HIS A 1 212 ? 14.588 14.785 -8.564 1.00 98.19 212 HIS A O 1
ATOM 1618 N N . LEU A 1 213 ? 16.448 14.996 -7.322 1.00 98.69 213 LEU A N 1
ATOM 1619 C CA . LEU A 1 213 ? 15.888 14.431 -6.099 1.00 98.69 213 LEU A CA 1
ATOM 1620 C C . LEU A 1 213 ? 15.798 15.514 -5.032 1.00 98.69 213 LEU A C 1
ATOM 1622 O O . LEU A 1 213 ? 16.788 16.179 -4.745 1.00 98.69 213 LEU A O 1
ATOM 1626 N N . VAL A 1 214 ? 14.610 15.670 -4.453 1.00 98.75 214 VAL A N 1
ATOM 1627 C CA . VAL A 1 214 ? 14.357 16.564 -3.318 1.00 98.75 214 VAL A CA 1
ATOM 1628 C C . VAL A 1 214 ? 14.239 15.697 -2.072 1.00 98.75 214 VAL A C 1
ATOM 1630 O O . VAL A 1 214 ? 13.196 15.084 -1.839 1.00 98.75 214 VAL A O 1
ATOM 1633 N N . ASP A 1 215 ? 15.328 15.583 -1.322 1.00 98.75 215 ASP A N 1
ATOM 1634 C CA . ASP A 1 215 ? 15.397 14.807 -0.089 1.00 98.75 215 ASP A CA 1
ATOM 1635 C C . ASP A 1 215 ? 14.739 15.564 1.061 1.00 98.75 215 ASP A C 1
ATOM 1637 O O . ASP A 1 215 ? 15.143 16.666 1.424 1.00 98.75 215 ASP A O 1
ATOM 1641 N N . ILE A 1 216 ? 13.699 14.959 1.627 1.00 98.56 216 ILE A N 1
ATOM 1642 C CA . ILE A 1 216 ? 12.920 15.555 2.712 1.00 98.56 216 ILE A CA 1
ATOM 1643 C C . ILE A 1 216 ? 13.291 14.996 4.092 1.00 98.56 216 ILE A C 1
ATOM 1645 O O . ILE A 1 216 ? 12.705 15.420 5.080 1.00 98.56 216 ILE A O 1
ATOM 1649 N N . ASN A 1 217 ? 14.251 14.072 4.204 1.00 98.00 217 ASN A N 1
ATOM 1650 C CA . ASN A 1 217 ? 14.600 13.406 5.467 1.00 98.00 217 ASN A CA 1
ATOM 1651 C C . ASN A 1 217 ? 15.120 14.370 6.548 1.00 98.00 217 ASN A C 1
ATOM 1653 O O . ASN A 1 217 ? 15.033 14.039 7.727 1.00 98.00 217 ASN A O 1
ATOM 1657 N N . ALA A 1 218 ? 15.633 15.544 6.166 1.00 94.12 218 ALA A N 1
ATOM 1658 C CA . ALA A 1 218 ? 16.098 16.574 7.097 1.00 94.12 218 ALA A CA 1
ATOM 1659 C C . ALA A 1 218 ? 14.992 17.539 7.573 1.00 94.12 218 ALA A C 1
ATOM 1661 O O . ALA A 1 218 ? 15.258 18.404 8.408 1.00 94.12 218 ALA A O 1
ATOM 1662 N N . LEU A 1 219 ? 13.762 17.423 7.055 1.00 97.56 219 LEU A N 1
ATOM 1663 C CA . LEU A 1 219 ? 12.679 18.330 7.425 1.00 97.56 219 LEU A CA 1
ATOM 1664 C C . LEU A 1 219 ? 12.207 18.072 8.867 1.00 97.56 219 LEU A C 1
ATOM 1666 O O . LEU A 1 219 ? 11.803 16.950 9.194 1.00 97.56 219 LEU A O 1
ATOM 1670 N N . PRO A 1 220 ? 12.200 19.100 9.734 1.00 95.62 220 PRO A N 1
ATOM 1671 C CA . PRO A 1 220 ? 11.798 18.935 11.122 1.00 95.62 220 PRO A CA 1
ATOM 1672 C C . PRO A 1 220 ? 10.290 18.700 11.244 1.00 95.62 220 PRO A C 1
ATOM 1674 O O . PRO A 1 220 ? 9.491 19.184 10.443 1.00 95.62 220 PRO A O 1
ATOM 1677 N N . GLY A 1 221 ? 9.889 17.982 12.295 1.00 95.81 221 GLY A N 1
ATOM 1678 C CA . GLY A 1 221 ? 8.480 17.856 12.673 1.00 95.81 221 GLY A CA 1
ATOM 1679 C C . GLY A 1 221 ? 7.626 17.002 11.735 1.00 95.81 221 GLY A C 1
ATOM 1680 O O . GLY A 1 221 ? 6.410 17.118 11.791 1.00 95.81 221 GLY A O 1
ATOM 1681 N N . LEU A 1 222 ? 8.226 16.152 10.892 1.00 97.81 222 LEU A N 1
ATOM 1682 C CA . LEU A 1 222 ? 7.505 15.217 10.011 1.00 97.81 222 LEU A CA 1
ATOM 1683 C C . LEU A 1 222 ? 7.654 13.740 10.411 1.00 97.81 222 LEU A C 1
ATOM 1685 O O . LEU A 1 222 ? 7.065 12.886 9.755 1.00 97.81 222 LEU A O 1
ATOM 1689 N N . ALA A 1 223 ? 8.413 13.423 11.461 1.00 97.88 223 ALA A N 1
ATOM 1690 C CA . ALA A 1 223 ? 8.581 12.067 11.985 1.00 97.88 223 ALA A CA 1
ATOM 1691 C C . ALA A 1 223 ? 8.096 12.018 13.439 1.00 97.88 223 ALA A C 1
ATOM 1693 O O . ALA A 1 223 ? 8.754 12.533 14.339 1.00 97.88 223 ALA A O 1
ATOM 1694 N N . TYR A 1 224 ? 6.902 11.469 13.649 1.00 98.44 224 TYR A N 1
ATOM 1695 C CA . TYR A 1 224 ? 6.280 11.325 14.966 1.00 98.44 224 TYR A CA 1
ATOM 1696 C C . TYR A 1 224 ? 5.088 10.364 14.911 1.00 98.44 224 TYR A C 1
ATOM 1698 O O . TYR A 1 224 ? 4.471 10.159 13.862 1.00 98.44 224 TYR A O 1
ATOM 1706 N N . VAL A 1 225 ? 4.720 9.827 16.073 1.00 98.62 225 VAL A N 1
ATOM 1707 C CA . VAL A 1 225 ? 3.474 9.085 16.286 1.00 98.62 225 VAL A CA 1
ATOM 1708 C C . VAL A 1 225 ? 2.864 9.573 17.592 1.00 98.62 225 VAL A C 1
ATOM 1710 O O . VAL A 1 225 ? 3.477 9.431 18.648 1.00 98.62 225 VAL A O 1
ATOM 1713 N N . ARG A 1 226 ? 1.678 10.177 17.532 1.00 97.50 226 ARG A N 1
ATOM 1714 C CA . ARG A 1 226 ? 0.996 10.723 18.715 1.00 97.50 226 ARG A CA 1
ATOM 1715 C C . ARG A 1 226 ? -0.508 10.638 18.572 1.00 97.50 226 ARG A C 1
ATOM 1717 O O . ARG A 1 226 ? -1.026 10.641 17.462 1.00 97.50 226 ARG A O 1
ATOM 1724 N N . GLU A 1 227 ? -1.213 10.610 19.689 1.00 96.31 227 GLU A N 1
ATOM 1725 C CA . GLU A 1 227 ? -2.669 10.654 19.707 1.00 96.31 227 GLU A CA 1
ATOM 1726 C C . GLU A 1 227 ? -3.132 11.947 20.370 1.00 96.31 227 GLU A C 1
ATOM 1728 O O . GLU A 1 227 ? -2.766 12.243 21.503 1.00 96.31 227 GLU A O 1
ATOM 1733 N N . GLU A 1 228 ? -3.924 12.733 19.645 1.00 95.50 228 GLU A N 1
ATOM 1734 C CA . GLU A 1 228 ? -4.390 14.046 20.086 1.00 95.50 228 GLU A CA 1
ATOM 1735 C C . GLU A 1 228 ? -5.853 14.223 19.689 1.00 95.50 228 GLU A C 1
ATOM 1737 O O . GLU A 1 228 ? -6.220 14.024 18.530 1.00 95.50 228 GLU A O 1
ATOM 1742 N N . GLY A 1 229 ? -6.707 14.589 20.649 1.00 93.75 229 GLY A N 1
ATOM 1743 C CA . GLY A 1 229 ? -8.133 14.814 20.388 1.00 93.75 229 GLY A CA 1
ATOM 1744 C C . GLY A 1 229 ? -8.873 13.579 19.856 1.00 93.75 229 GLY A C 1
ATOM 1745 O O . GLY A 1 229 ? -9.795 13.721 19.062 1.00 93.75 229 GLY A O 1
ATOM 1746 N N . GLY A 1 230 ? -8.449 12.370 20.248 1.00 95.00 230 GLY A N 1
ATOM 1747 C CA . GLY A 1 230 ? -9.046 11.116 19.773 1.00 95.00 230 GLY A CA 1
ATOM 1748 C C . GLY A 1 230 ? -8.670 10.740 18.337 1.00 95.00 230 GLY A C 1
ATOM 1749 O O . GLY A 1 230 ? -9.358 9.927 17.725 1.00 95.00 230 GLY A O 1
ATOM 1750 N N . VAL A 1 231 ? -7.603 11.329 17.793 1.00 98.25 231 VAL A N 1
ATOM 1751 C CA . VAL A 1 231 ? -7.067 11.026 16.462 1.00 98.25 231 VAL A CA 1
ATOM 1752 C C . VAL A 1 231 ? -5.600 10.637 16.600 1.00 98.25 231 VAL A C 1
ATOM 1754 O O . VAL A 1 231 ? -4.803 11.395 17.157 1.00 98.25 231 VAL A O 1
ATOM 1757 N N . LEU A 1 232 ? -5.227 9.475 16.065 1.00 98.69 232 LEU A N 1
ATOM 1758 C CA . LEU A 1 232 ? -3.829 9.105 15.881 1.00 98.69 232 LEU A CA 1
ATOM 1759 C C . LEU A 1 232 ? -3.260 9.883 14.696 1.00 98.69 232 LEU A C 1
ATOM 1761 O O . LEU A 1 232 ? -3.801 9.858 13.591 1.00 98.69 232 LEU A O 1
ATOM 1765 N N . ARG A 1 233 ? -2.153 10.570 14.941 1.00 98.75 233 ARG A N 1
ATOM 1766 C CA . ARG A 1 233 ? -1.421 11.391 13.987 1.00 98.75 233 ARG A CA 1
ATOM 1767 C C . ARG A 1 233 ? -0.044 10.786 13.770 1.00 98.75 233 ARG A C 1
ATOM 1769 O O . ARG A 1 233 ? 0.719 10.605 14.722 1.00 98.75 233 ARG A O 1
ATOM 1776 N N . ILE A 1 234 ? 0.260 10.485 12.516 1.00 98.88 234 ILE A N 1
ATOM 1777 C CA . ILE A 1 234 ? 1.527 9.898 12.086 1.00 98.88 234 ILE A CA 1
ATOM 1778 C C . ILE A 1 234 ? 2.179 10.876 11.116 1.00 98.88 234 ILE A C 1
ATOM 1780 O O . ILE A 1 234 ? 1.593 11.196 10.085 1.00 98.88 234 ILE A O 1
ATOM 1784 N N . GLY A 1 235 ? 3.380 11.351 11.425 1.00 98.81 235 GLY A N 1
ATOM 1785 C CA . GLY A 1 235 ? 4.142 12.184 10.500 1.00 98.81 235 GLY A CA 1
ATOM 1786 C C . GLY A 1 235 ? 4.496 11.435 9.205 1.00 98.81 235 GLY A C 1
ATOM 1787 O O . GLY A 1 235 ? 4.761 10.233 9.214 1.00 98.81 235 GLY A O 1
ATOM 1788 N N . GLY A 1 236 ? 4.515 12.132 8.065 1.00 98.44 236 GLY A N 1
ATOM 1789 C CA . GLY A 1 236 ? 4.782 11.523 6.754 1.00 98.44 236 GLY A CA 1
ATOM 1790 C C . GLY A 1 236 ? 6.155 10.840 6.632 1.00 98.44 236 GLY A C 1
ATOM 1791 O O . GLY A 1 236 ? 6.320 9.936 5.810 1.00 98.44 236 GLY A O 1
ATOM 1792 N N . LEU A 1 237 ? 7.123 11.231 7.466 1.00 98.69 237 LEU A N 1
ATOM 1793 C CA . LEU A 1 237 ? 8.475 10.668 7.540 1.00 98.69 237 LEU A CA 1
ATOM 1794 C C . LEU A 1 237 ? 8.694 9.684 8.686 1.00 98.69 237 LEU A C 1
ATOM 1796 O O . LEU A 1 237 ? 9.814 9.201 8.847 1.00 98.69 237 LEU A O 1
ATOM 1800 N N . THR A 1 238 ? 7.655 9.348 9.447 1.00 98.81 238 THR A N 1
ATOM 1801 C CA . THR A 1 238 ? 7.733 8.276 10.442 1.00 98.81 238 THR A CA 1
ATOM 1802 C C . THR A 1 238 ? 8.182 6.982 9.771 1.00 98.81 238 THR A C 1
ATOM 1804 O O . THR A 1 238 ? 7.583 6.566 8.769 1.00 98.81 238 THR A O 1
ATOM 1807 N N . ARG A 1 239 ? 9.243 6.363 10.303 1.00 98.31 239 ARG A N 1
ATOM 1808 C CA . ARG A 1 239 ? 9.750 5.092 9.783 1.00 98.31 239 ARG A CA 1
ATOM 1809 C C . ARG A 1 239 ? 8.789 3.963 10.125 1.00 98.31 239 ARG A C 1
ATOM 1811 O O . ARG A 1 239 ? 8.092 4.011 11.136 1.00 98.31 239 ARG A O 1
ATOM 1818 N N . GLU A 1 240 ? 8.782 2.919 9.305 1.00 98.31 240 GLU A N 1
ATOM 1819 C CA . GLU A 1 240 ? 8.000 1.715 9.611 1.00 98.31 240 GLU A CA 1
ATOM 1820 C C . GLU A 1 240 ? 8.440 1.083 10.941 1.00 98.31 240 GLU A C 1
ATOM 1822 O O . GLU A 1 240 ? 7.593 0.613 11.697 1.00 98.31 240 GLU A O 1
ATOM 1827 N N . ALA A 1 241 ? 9.742 1.124 11.254 1.00 97.75 241 ALA A N 1
ATOM 1828 C CA . ALA A 1 241 ? 10.280 0.666 12.536 1.00 97.75 241 ALA A CA 1
ATOM 1829 C C . ALA A 1 241 ? 9.735 1.485 13.724 1.00 97.75 241 ALA A C 1
ATOM 1831 O O . ALA A 1 241 ? 9.218 0.908 14.678 1.00 97.75 241 ALA A O 1
ATOM 1832 N N . ASP A 1 242 ? 9.740 2.819 13.626 1.00 97.75 242 ASP A N 1
ATOM 1833 C CA . ASP A 1 242 ? 9.201 3.697 14.676 1.00 97.75 242 ASP A CA 1
ATOM 1834 C C . ASP A 1 242 ? 7.697 3.457 14.896 1.00 97.75 242 ASP A C 1
ATOM 1836 O O . ASP A 1 242 ? 7.197 3.497 16.023 1.00 97.75 242 ASP A O 1
ATOM 1840 N N . LEU A 1 243 ? 6.954 3.190 13.815 1.00 98.12 243 LEU A N 1
ATOM 1841 C CA . LEU A 1 243 ? 5.531 2.865 13.894 1.00 98.12 243 LEU A CA 1
ATOM 1842 C C . LEU A 1 243 ? 5.292 1.492 14.546 1.00 98.12 243 LEU A C 1
ATOM 1844 O O . LEU A 1 243 ? 4.346 1.345 15.320 1.00 98.12 243 LEU A O 1
ATOM 1848 N N . GLU A 1 244 ? 6.136 0.497 14.250 1.00 96.12 244 GLU A N 1
ATOM 1849 C CA . GLU A 1 244 ? 6.098 -0.843 14.856 1.00 96.12 244 GLU A CA 1
ATOM 1850 C C . GLU A 1 244 ? 6.369 -0.798 16.373 1.00 96.12 244 GLU A C 1
ATOM 1852 O O . GLU A 1 244 ? 5.710 -1.505 17.144 1.00 96.12 244 GLU A O 1
ATOM 1857 N N . GLU A 1 245 ? 7.307 0.048 16.805 1.00 96.19 245 GLU A N 1
ATOM 1858 C CA . GLU A 1 245 ? 7.733 0.174 18.204 1.00 96.19 245 GLU A CA 1
ATOM 1859 C C . GLU A 1 245 ? 6.859 1.124 19.037 1.00 96.19 245 GLU A C 1
ATOM 1861 O O . GLU A 1 245 ? 6.865 1.048 20.266 1.00 96.19 245 GLU A O 1
ATOM 1866 N N . SER A 1 246 ? 6.054 1.969 18.389 1.00 97.94 246 SER A N 1
ATOM 1867 C CA . SER A 1 246 ? 5.200 2.957 19.049 1.00 97.94 246 SER A CA 1
ATOM 1868 C C . SER A 1 246 ? 4.232 2.342 20.069 1.00 97.94 246 SER A C 1
ATOM 1870 O O . SER A 1 246 ? 3.344 1.556 19.727 1.00 97.94 246 SER A O 1
ATOM 1872 N N . ASP A 1 247 ? 4.327 2.775 21.329 1.00 96.94 247 ASP A N 1
ATOM 1873 C CA . ASP A 1 247 ? 3.469 2.288 22.415 1.00 96.94 247 ASP A CA 1
ATOM 1874 C C . ASP A 1 247 ? 1.977 2.515 22.155 1.00 96.94 247 ASP A C 1
ATOM 1876 O O . ASP A 1 247 ? 1.160 1.633 22.435 1.00 96.94 247 ASP A O 1
ATOM 1880 N N . VAL A 1 248 ? 1.602 3.670 21.592 1.00 96.62 248 VAL A N 1
ATOM 1881 C CA . VAL A 1 248 ? 0.195 3.956 21.277 1.00 96.62 248 VAL A CA 1
ATOM 1882 C C . VAL A 1 248 ? -0.329 3.010 20.197 1.00 96.62 248 VAL A C 1
ATOM 1884 O O . VAL A 1 248 ? -1.442 2.499 20.322 1.00 96.62 248 VAL A O 1
ATOM 1887 N N . VAL A 1 249 ? 0.483 2.688 19.186 1.00 97.62 249 VAL A N 1
ATOM 1888 C CA . VAL A 1 249 ? 0.107 1.737 18.130 1.00 97.62 249 VAL A CA 1
ATOM 1889 C C . VAL A 1 249 ? -0.005 0.326 18.689 1.00 97.62 249 VAL A C 1
ATOM 1891 O O . VAL A 1 249 ? -1.014 -0.342 18.463 1.00 97.62 249 VAL A O 1
ATOM 1894 N N . ARG A 1 250 ? 0.987 -0.108 19.474 1.00 95.44 250 ARG A N 1
ATOM 1895 C CA . ARG A 1 250 ? 1.017 -1.448 20.072 1.00 95.44 250 ARG A CA 1
ATOM 1896 C C . ARG A 1 250 ? -0.164 -1.707 21.003 1.00 95.44 250 ARG A C 1
ATOM 1898 O O . ARG A 1 250 ? -0.626 -2.842 21.067 1.00 95.44 250 ARG A O 1
ATOM 1905 N N . ARG A 1 251 ? -0.638 -0.673 21.703 1.00 93.00 251 ARG A N 1
ATOM 1906 C CA . ARG A 1 251 ? -1.741 -0.773 22.668 1.00 93.00 251 ARG A CA 1
ATOM 1907 C C . ARG A 1 251 ? -3.118 -0.564 22.044 1.00 93.00 251 ARG A C 1
ATOM 1909 O O . ARG A 1 251 ? -4.031 -1.289 22.395 1.00 93.00 251 ARG A O 1
ATOM 1916 N N . ARG A 1 252 ? -3.296 0.420 21.152 1.00 95.31 252 ARG A N 1
ATOM 1917 C CA . ARG A 1 252 ? -4.635 0.801 20.651 1.00 95.31 252 ARG A CA 1
ATOM 1918 C C . ARG A 1 252 ? -4.902 0.444 19.195 1.00 95.31 252 ARG A C 1
ATOM 1920 O O . ARG A 1 252 ? -6.066 0.358 18.819 1.00 95.31 252 ARG A O 1
ATOM 1927 N N . TYR A 1 253 ? -3.881 0.225 18.366 1.00 97.69 253 TYR A N 1
ATOM 1928 C CA . TYR A 1 253 ? -4.047 0.078 16.914 1.00 97.69 253 TYR A CA 1
ATOM 1929 C C . TYR A 1 253 ? -3.494 -1.266 16.404 1.00 97.69 253 TYR A C 1
ATOM 1931 O O . TYR A 1 253 ? -2.571 -1.297 15.585 1.00 97.69 253 TYR A O 1
ATOM 1939 N N . PRO A 1 254 ? -4.074 -2.409 16.824 1.00 96.94 254 PRO A N 1
ATOM 1940 C CA . PRO A 1 254 ? -3.556 -3.736 16.485 1.00 96.94 254 PRO A CA 1
ATOM 1941 C C . PRO A 1 254 ? -3.588 -4.050 14.979 1.00 96.94 254 PRO A C 1
ATOM 1943 O O . PRO A 1 254 ? -2.785 -4.854 14.509 1.00 96.94 254 PRO A O 1
ATOM 1946 N N . LEU A 1 255 ? -4.482 -3.412 14.212 1.00 98.56 255 LEU A N 1
ATOM 1947 C CA . LEU A 1 255 ? -4.489 -3.493 12.748 1.00 98.56 255 LEU A CA 1
ATOM 1948 C C . LEU A 1 255 ? -3.217 -2.875 12.137 1.00 98.56 255 LEU A C 1
ATOM 1950 O O . LEU A 1 255 ? -2.588 -3.500 11.282 1.00 98.56 255 LEU A O 1
ATOM 1954 N N . LEU A 1 256 ? -2.815 -1.681 12.589 1.00 98.44 256 LEU A N 1
ATOM 1955 C CA . LEU A 1 256 ? -1.571 -1.043 12.141 1.00 98.44 256 LEU A CA 1
ATOM 1956 C C . LEU A 1 256 ? -0.361 -1.885 12.540 1.00 98.44 256 LEU A C 1
ATOM 1958 O O . LEU A 1 256 ? 0.480 -2.168 11.695 1.00 98.44 256 LEU A O 1
ATOM 1962 N N . LEU A 1 257 ? -0.319 -2.360 13.788 1.00 98.06 257 LEU A N 1
ATOM 1963 C CA . LEU A 1 257 ? 0.779 -3.197 14.269 1.00 98.06 257 LEU A CA 1
ATOM 1964 C C . LEU A 1 257 ? 0.935 -4.490 13.447 1.00 98.06 257 LEU A C 1
ATOM 1966 O O . LEU A 1 257 ? 2.053 -4.863 13.095 1.00 98.06 257 LEU A O 1
ATOM 1970 N N . ASP A 1 258 ? -0.168 -5.181 13.134 1.00 98.62 258 ASP A N 1
ATOM 1971 C CA . ASP A 1 258 ? -0.128 -6.361 12.260 1.00 98.62 258 ASP A CA 1
ATOM 1972 C C . ASP A 1 258 ? 0.403 -6.007 10.859 1.00 98.62 258 ASP A C 1
ATOM 1974 O O . ASP A 1 258 ? 1.140 -6.796 10.272 1.00 98.62 258 ASP A O 1
ATOM 1978 N N . THR A 1 259 ? 0.039 -4.829 10.338 1.00 98.69 259 THR A N 1
ATOM 1979 C CA . THR A 1 259 ? 0.479 -4.341 9.022 1.00 98.69 259 THR A CA 1
ATOM 1980 C C . THR A 1 259 ? 1.990 -4.100 9.008 1.00 98.69 259 THR A C 1
ATOM 1982 O O . THR A 1 259 ? 2.679 -4.656 8.156 1.00 98.69 259 THR A O 1
ATOM 1985 N N . CYS A 1 260 ? 2.532 -3.357 9.982 1.00 96.69 260 CYS A N 1
ATOM 1986 C CA . CYS A 1 260 ? 3.968 -3.047 10.051 1.00 96.69 260 CYS A CA 1
ATOM 1987 C C . CYS A 1 260 ? 4.833 -4.313 10.072 1.00 96.69 260 CYS A C 1
ATOM 1989 O O . CYS A 1 260 ? 5.831 -4.406 9.361 1.00 96.69 260 CYS A O 1
ATOM 1991 N N . LYS A 1 261 ? 4.410 -5.332 10.829 1.00 95.88 261 LYS A N 1
ATOM 1992 C CA . LYS A 1 261 ? 5.167 -6.581 11.007 1.00 95.88 261 LYS A CA 1
ATOM 1993 C C . LYS A 1 261 ? 5.360 -7.396 9.731 1.00 95.88 261 LYS A C 1
ATOM 1995 O O . LYS A 1 261 ? 6.265 -8.227 9.685 1.00 95.88 261 LYS A O 1
ATOM 2000 N N . VAL A 1 262 ? 4.519 -7.187 8.718 1.00 97.31 262 VAL A N 1
ATOM 2001 C CA . VAL A 1 262 ? 4.571 -7.924 7.445 1.00 97.31 262 VAL A CA 1
ATOM 2002 C C . VAL A 1 262 ? 5.039 -7.064 6.268 1.00 97.31 262 VAL A C 1
ATOM 2004 O O . VAL A 1 262 ? 5.095 -7.550 5.134 1.00 97.31 262 VAL A O 1
ATOM 2007 N N . ILE A 1 263 ? 5.381 -5.796 6.516 1.00 97.00 263 ILE A N 1
ATOM 2008 C CA . ILE A 1 263 ? 6.009 -4.927 5.521 1.00 97.00 263 ILE A CA 1
ATOM 2009 C C . ILE A 1 263 ? 7.503 -5.247 5.471 1.00 97.00 263 ILE A C 1
ATOM 2011 O O . ILE A 1 263 ? 8.242 -5.000 6.427 1.00 97.00 263 ILE A O 1
ATOM 2015 N N . ALA A 1 264 ? 7.939 -5.744 4.313 1.00 94.81 264 ALA A N 1
ATOM 2016 C CA . ALA A 1 264 ? 9.341 -5.932 3.959 1.00 94.81 264 ALA A CA 1
ATOM 2017 C C . ALA A 1 264 ? 10.160 -6.673 5.045 1.00 94.81 264 ALA A C 1
ATOM 2019 O O . ALA A 1 264 ? 9.711 -7.670 5.610 1.00 94.81 264 ALA A O 1
ATOM 2020 N N . ASP A 1 265 ? 11.374 -6.200 5.313 1.00 93.94 265 ASP A N 1
ATOM 2021 C CA . ASP A 1 265 ? 12.300 -6.705 6.324 1.00 93.94 265 ASP A CA 1
ATOM 2022 C C . ASP A 1 265 ? 12.787 -5.547 7.225 1.00 93.94 265 ASP A C 1
ATOM 2024 O O . ASP A 1 265 ? 12.522 -4.381 6.914 1.00 93.94 265 ASP A O 1
ATOM 2028 N N . PRO A 1 266 ? 13.494 -5.823 8.339 1.00 93.19 266 PRO A N 1
ATOM 2029 C CA . PRO A 1 266 ? 13.955 -4.773 9.249 1.00 93.19 266 PRO A CA 1
ATOM 2030 C C . PRO A 1 266 ? 14.830 -3.689 8.597 1.00 93.19 266 PRO A C 1
ATOM 2032 O O . PRO A 1 266 ? 14.751 -2.527 8.986 1.00 93.19 266 PRO A O 1
ATOM 2035 N N . ILE A 1 267 ? 15.638 -4.027 7.583 1.00 94.25 267 ILE A N 1
ATOM 2036 C CA . ILE A 1 267 ? 16.522 -3.059 6.911 1.00 94.25 267 ILE A CA 1
ATOM 2037 C C . ILE A 1 267 ? 15.678 -2.070 6.112 1.00 94.25 267 ILE A C 1
ATOM 2039 O O . ILE A 1 267 ? 15.885 -0.858 6.196 1.00 94.25 267 ILE A O 1
ATOM 2043 N N . VAL A 1 268 ? 14.695 -2.584 5.371 1.00 95.56 268 VAL A N 1
ATOM 2044 C CA . VAL A 1 268 ? 13.732 -1.745 4.660 1.00 95.56 268 VAL A CA 1
ATOM 2045 C C . VAL A 1 268 ? 12.916 -0.922 5.653 1.00 95.56 268 VAL A C 1
ATOM 2047 O O . VAL A 1 268 ? 12.762 0.275 5.427 1.00 95.56 268 VAL A O 1
ATOM 2050 N N . ARG A 1 269 ? 12.441 -1.503 6.764 1.00 96.69 269 ARG A N 1
ATOM 2051 C CA . ARG A 1 269 ? 11.602 -0.793 7.748 1.00 96.69 269 ARG A CA 1
ATOM 2052 C C . ARG A 1 269 ? 12.316 0.338 8.492 1.00 96.69 269 ARG A C 1
ATOM 2054 O O . ARG A 1 269 ? 11.667 1.319 8.844 1.00 96.69 269 ARG A O 1
ATOM 2061 N N . ASN A 1 270 ? 13.637 0.260 8.648 1.00 96.94 270 ASN A N 1
ATOM 2062 C CA . ASN A 1 270 ? 14.441 1.347 9.217 1.00 96.94 270 ASN A CA 1
ATOM 2063 C C . ASN A 1 270 ? 14.537 2.583 8.305 1.00 96.94 270 ASN A C 1
ATOM 2065 O O . ASN A 1 270 ? 14.883 3.667 8.768 1.00 96.94 270 ASN A O 1
ATOM 2069 N N . LEU A 1 271 ? 14.249 2.440 7.006 1.00 96.75 271 LEU A N 1
ATOM 2070 C CA . LEU A 1 271 ? 14.341 3.531 6.031 1.00 96.75 271 LEU A CA 1
ATOM 2071 C C . LEU A 1 271 ? 12.979 3.916 5.453 1.00 96.75 271 LEU A C 1
ATOM 2073 O O . LEU A 1 271 ? 12.704 5.101 5.269 1.00 96.75 271 LEU A O 1
ATOM 2077 N N . ALA A 1 272 ? 12.130 2.940 5.146 1.00 97.62 272 ALA A N 1
ATOM 2078 C CA . ALA A 1 272 ? 10.800 3.149 4.594 1.00 97.62 272 ALA A CA 1
ATOM 2079 C C . ALA A 1 272 ? 9.950 4.011 5.530 1.00 97.62 272 ALA A C 1
ATOM 2081 O O . ALA A 1 272 ? 10.041 3.900 6.750 1.00 97.62 272 ALA A O 1
ATOM 2082 N N . THR A 1 273 ? 9.132 4.874 4.937 1.00 98.81 273 THR A N 1
ATOM 2083 C CA . THR A 1 273 ? 8.251 5.789 5.659 1.00 98.81 273 THR A CA 1
ATOM 2084 C C . THR A 1 273 ? 6.800 5.490 5.333 1.00 98.81 273 THR A C 1
ATOM 2086 O O . THR A 1 273 ? 6.475 5.123 4.199 1.00 98.81 273 THR A O 1
ATOM 2089 N N . VAL A 1 274 ? 5.919 5.737 6.299 1.00 98.69 274 VAL A N 1
ATOM 2090 C CA . VAL A 1 274 ? 4.470 5.550 6.130 1.00 98.69 274 VAL A CA 1
ATOM 2091 C C . VAL A 1 274 ? 3.933 6.462 5.020 1.00 98.69 274 VAL A C 1
ATOM 2093 O O . VAL A 1 274 ? 3.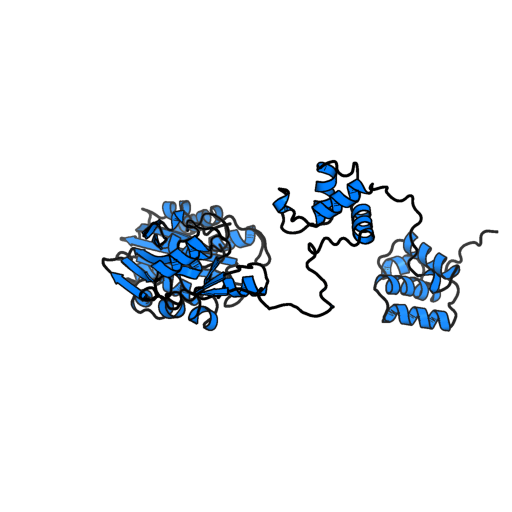190 6.021 4.141 1.00 98.69 274 VAL A O 1
ATOM 2096 N N . GLY A 1 275 ? 4.359 7.731 5.001 1.00 98.69 275 GLY A N 1
ATOM 2097 C CA . GLY A 1 275 ? 3.973 8.679 3.955 1.00 98.69 275 GLY A CA 1
ATOM 2098 C C . GLY A 1 275 ? 4.507 8.284 2.579 1.00 98.69 275 GLY A C 1
ATOM 2099 O O . GLY A 1 275 ? 3.780 8.389 1.594 1.00 98.69 275 GLY A O 1
ATOM 2100 N N . GLY A 1 276 ? 5.737 7.765 2.499 1.00 98.50 276 GLY A N 1
ATOM 2101 C CA . GLY A 1 276 ? 6.316 7.255 1.255 1.00 98.50 276 GLY A CA 1
ATOM 2102 C C . GLY A 1 276 ? 5.582 6.026 0.715 1.00 98.50 276 GLY A C 1
ATOM 2103 O O . GLY A 1 276 ? 5.359 5.939 -0.491 1.00 98.50 276 GLY A O 1
ATOM 2104 N N . ASN A 1 277 ? 5.163 5.116 1.598 1.00 98.62 277 ASN A N 1
ATOM 2105 C CA . ASN A 1 277 ? 4.374 3.933 1.254 1.00 98.62 277 ASN A CA 1
ATOM 2106 C C . ASN A 1 277 ? 3.027 4.325 0.616 1.00 98.62 277 ASN A C 1
ATOM 2108 O O . ASN A 1 277 ? 2.689 3.860 -0.470 1.00 98.62 277 ASN A O 1
ATOM 2112 N N . LEU A 1 278 ? 2.304 5.274 1.223 1.00 98.69 278 LEU A N 1
ATOM 2113 C CA . LEU A 1 278 ? 1.046 5.784 0.668 1.00 98.69 278 LEU A CA 1
ATOM 2114 C C . LEU A 1 278 ? 1.261 6.572 -0.631 1.00 98.69 278 LEU A C 1
ATOM 2116 O O . LEU A 1 278 ? 0.604 6.301 -1.635 1.00 98.69 278 LEU A O 1
ATOM 2120 N N . ALA A 1 279 ? 2.193 7.529 -0.635 1.00 98.19 279 ALA A N 1
ATOM 2121 C CA . ALA A 1 279 ? 2.441 8.408 -1.778 1.00 98.19 279 ALA A CA 1
ATOM 2122 C C . ALA A 1 279 ? 2.940 7.657 -3.021 1.00 98.19 279 ALA A C 1
ATOM 2124 O O . ALA A 1 279 ? 2.786 8.158 -4.135 1.00 98.19 279 ALA A O 1
ATOM 2125 N N . HIS A 1 280 ? 3.523 6.464 -2.853 1.00 97.00 280 HIS A N 1
ATOM 2126 C CA . HIS A 1 280 ? 3.964 5.645 -3.976 1.00 97.00 280 HIS A CA 1
ATOM 2127 C C . HIS A 1 280 ? 2.800 5.162 -4.855 1.00 97.00 280 HIS A C 1
ATOM 2129 O O . HIS A 1 280 ? 2.965 5.051 -6.071 1.00 97.00 280 HIS A O 1
ATOM 2135 N N . GLY A 1 281 ? 1.630 4.904 -4.257 1.00 85.44 281 GLY A N 1
ATOM 2136 C CA . GLY A 1 281 ? 0.422 4.501 -4.980 1.00 85.44 281 GLY A CA 1
ATOM 2137 C C . GLY A 1 281 ? 0.498 3.117 -5.634 1.00 85.44 281 GLY A C 1
ATOM 2138 O O . GLY A 1 281 ? -0.253 2.847 -6.569 1.00 85.44 281 GLY A O 1
ATOM 2139 N N . ASP A 1 282 ? 1.408 2.247 -5.193 1.00 91.00 282 ASP A N 1
ATOM 2140 C CA . ASP A 1 282 ? 1.461 0.860 -5.661 1.00 91.00 282 ASP A CA 1
ATOM 2141 C C . ASP A 1 282 ? 0.337 0.048 -4.984 1.00 91.00 282 ASP A C 1
ATOM 2143 O O . ASP A 1 282 ? 0.312 -0.018 -3.751 1.00 91.00 282 ASP A O 1
ATOM 2147 N N . PRO A 1 283 ? -0.584 -0.597 -5.730 1.00 84.38 283 PRO A N 1
ATOM 2148 C CA . PRO A 1 283 ? -1.641 -1.432 -5.144 1.00 84.38 283 PRO A CA 1
ATOM 2149 C C . PRO A 1 283 ? -1.108 -2.610 -4.315 1.00 84.38 283 PRO A C 1
ATOM 2151 O O . PRO A 1 283 ? -1.858 -3.203 -3.536 1.00 84.38 283 PRO A O 1
ATOM 2154 N N . ALA A 1 284 ? 0.167 -2.962 -4.483 1.00 93.00 284 ALA A N 1
ATOM 2155 C CA . ALA A 1 284 ? 0.827 -4.016 -3.735 1.00 93.00 284 ALA A CA 1
ATOM 2156 C C . ALA A 1 284 ? 1.297 -3.583 -2.337 1.00 93.00 284 ALA A C 1
ATOM 2158 O O . ALA A 1 284 ? 1.653 -4.441 -1.528 1.00 93.00 284 ALA A O 1
ATOM 2159 N N . ASN A 1 285 ? 1.335 -2.279 -2.053 1.00 97.06 285 ASN A N 1
ATOM 2160 C CA . ASN A 1 285 ? 1.721 -1.755 -0.747 1.00 97.06 285 ASN A CA 1
ATOM 2161 C C . ASN A 1 285 ? 0.631 -2.028 0.305 1.00 97.06 285 ASN A C 1
ATOM 2163 O O . ASN A 1 285 ? -0.561 -1.955 0.014 1.00 97.06 285 ASN A O 1
ATOM 2167 N N . ASP A 1 286 ? 1.052 -2.335 1.536 1.00 98.69 286 ASP A N 1
ATOM 2168 C CA . ASP A 1 286 ? 0.159 -2.803 2.601 1.00 98.69 286 ASP A CA 1
ATOM 2169 C C . ASP A 1 286 ? -0.620 -1.655 3.296 1.00 98.69 286 ASP A C 1
ATOM 2171 O O . ASP A 1 286 ? -1.826 -1.783 3.528 1.00 98.69 286 ASP A O 1
ATOM 2175 N N . HIS A 1 287 ? 0.014 -0.500 3.571 1.00 98.75 287 HIS A N 1
ATOM 2176 C CA . HIS A 1 287 ? -0.659 0.640 4.227 1.00 98.75 287 HIS A CA 1
ATOM 2177 C C . HIS A 1 287 ? -1.895 1.165 3.490 1.00 98.75 287 HIS A C 1
ATOM 2179 O O . HIS A 1 287 ? -2.875 1.453 4.172 1.00 98.75 287 HIS A O 1
ATOM 2185 N N . PRO A 1 288 ? -1.920 1.290 2.149 1.00 98.81 288 PRO A N 1
ATOM 2186 C CA . PRO A 1 288 ? -3.098 1.745 1.419 1.00 98.81 288 PRO A CA 1
ATOM 2187 C C . PRO A 1 288 ? -4.416 1.076 1.847 1.00 98.81 288 PRO A C 1
ATOM 2189 O O . PRO A 1 288 ? -5.374 1.769 2.194 1.00 98.81 288 PRO A O 1
ATOM 2192 N N . ALA A 1 289 ? -4.462 -0.258 1.908 1.00 98.88 289 ALA A N 1
ATOM 2193 C CA . ALA A 1 289 ? -5.654 -0.994 2.331 1.00 98.88 289 ALA A CA 1
ATOM 2194 C C . ALA A 1 289 ? -5.931 -0.855 3.837 1.00 98.88 289 ALA A C 1
ATOM 2196 O O . ALA A 1 289 ? -7.084 -0.706 4.248 1.00 98.88 289 ALA A O 1
ATOM 2197 N N . THR A 1 290 ? -4.883 -0.848 4.662 1.00 98.88 290 THR A N 1
ATOM 2198 C CA . THR A 1 290 ? -5.002 -0.618 6.108 1.00 98.88 290 THR A CA 1
ATOM 2199 C C . THR A 1 290 ? -5.618 0.745 6.417 1.00 98.88 290 THR A C 1
ATOM 2201 O O . THR A 1 290 ? -6.543 0.839 7.224 1.00 98.88 290 THR A O 1
ATOM 2204 N N . MET A 1 291 ? -5.191 1.792 5.714 1.00 98.88 291 MET A N 1
ATOM 2205 C CA . MET A 1 291 ? -5.728 3.140 5.872 1.00 98.88 291 MET A CA 1
ATOM 2206 C C . MET A 1 291 ? -7.177 3.243 5.376 1.00 98.88 291 MET A C 1
ATOM 2208 O O . MET A 1 291 ? -7.982 3.918 6.019 1.00 98.88 291 MET A O 1
ATOM 2212 N N . LEU A 1 292 ? -7.556 2.532 4.301 1.00 98.88 292 LEU A N 1
ATOM 2213 C CA . LEU A 1 292 ? -8.961 2.426 3.868 1.00 98.88 292 LEU A CA 1
ATOM 2214 C C . LEU A 1 292 ? -9.857 1.809 4.955 1.00 98.88 292 LEU A C 1
ATOM 2216 O O . LEU A 1 292 ? -10.956 2.325 5.199 1.00 98.88 292 LEU A O 1
ATOM 2220 N N . ALA A 1 293 ? -9.396 0.731 5.600 1.00 98.81 293 ALA A N 1
ATOM 2221 C CA . ALA A 1 293 ? -10.120 0.058 6.680 1.00 98.81 293 ALA A CA 1
ATOM 2222 C C . ALA A 1 293 ? -10.240 0.945 7.931 1.00 98.81 293 ALA A C 1
ATOM 2224 O O . ALA A 1 293 ? -11.297 0.990 8.553 1.00 98.81 293 ALA A O 1
ATOM 2225 N N . LEU A 1 294 ? -9.190 1.702 8.258 1.00 98.69 294 LEU A N 1
ATOM 2226 C CA . LEU A 1 294 ? -9.164 2.635 9.390 1.00 98.69 294 LEU A CA 1
ATOM 2227 C C . LEU A 1 294 ? -9.919 3.947 9.140 1.00 98.69 294 LEU A C 1
ATOM 2229 O O . LEU A 1 294 ? -10.158 4.697 10.081 1.00 98.69 294 LEU A O 1
ATOM 2233 N N . GLY A 1 295 ? -10.291 4.244 7.891 1.00 98.25 295 GLY A N 1
ATOM 2234 C CA . GLY A 1 295 ? -10.948 5.505 7.544 1.00 98.25 295 GLY A CA 1
ATOM 2235 C C . GLY A 1 295 ? -10.030 6.716 7.719 1.00 98.25 295 GLY A C 1
ATOM 2236 O O . GLY A 1 295 ? -10.463 7.744 8.231 1.00 98.25 295 GLY A O 1
ATOM 2237 N N . ALA A 1 296 ? -8.763 6.578 7.326 1.00 98.81 296 ALA A N 1
ATOM 2238 C CA . ALA A 1 296 ? -7.763 7.624 7.487 1.00 98.81 296 ALA A CA 1
ATOM 2239 C C . ALA A 1 296 ? -7.995 8.857 6.584 1.00 98.81 296 ALA A C 1
ATOM 2241 O O . ALA A 1 296 ? -8.725 8.834 5.589 1.00 98.81 296 ALA A O 1
ATOM 2242 N N . GLU A 1 297 ? -7.282 9.929 6.895 1.00 98.81 297 GLU A N 1
ATOM 2243 C CA . GLU A 1 297 ? -7.141 11.134 6.085 1.00 98.81 297 GLU A CA 1
ATOM 2244 C C . GLU A 1 297 ? -5.650 11.427 5.885 1.00 98.81 297 GLU A C 1
ATOM 2246 O O . GLU A 1 297 ? -4.849 11.307 6.813 1.00 98.81 297 GLU A O 1
ATOM 2251 N N . VAL A 1 298 ? -5.267 11.796 4.664 1.00 98.94 298 VAL A N 1
ATOM 2252 C CA . VAL A 1 298 ? -3.900 12.186 4.316 1.00 98.94 298 VAL A CA 1
ATOM 2253 C C . VAL A 1 298 ? -3.823 13.705 4.260 1.00 98.94 298 VAL A C 1
ATOM 2255 O O . VAL A 1 298 ? -4.582 14.345 3.531 1.00 98.94 298 VAL A O 1
ATOM 2258 N N . VAL A 1 299 ? -2.892 14.284 5.008 1.00 98.88 299 VAL A N 1
ATOM 2259 C CA . VAL A 1 299 ? -2.554 15.705 4.952 1.00 98.88 299 VAL A CA 1
ATOM 2260 C C . VAL A 1 299 ? -1.379 15.882 3.999 1.00 98.88 299 VAL A C 1
ATOM 2262 O O . VAL A 1 299 ? -0.329 15.256 4.162 1.00 98.88 299 VAL A O 1
ATOM 2265 N N . ALA A 1 300 ? -1.565 16.730 2.995 1.00 98.75 300 ALA A N 1
ATOM 2266 C CA . ALA A 1 300 ? -0.555 17.076 2.011 1.00 98.75 300 ALA A CA 1
ATOM 2267 C C . ALA A 1 300 ? -0.354 18.592 1.975 1.00 98.75 300 ALA A C 1
ATOM 2269 O O . ALA A 1 300 ? -1.318 19.349 2.062 1.00 98.75 300 ALA A O 1
ATOM 2270 N N . VAL A 1 301 ? 0.889 19.043 1.840 1.00 98.62 301 VAL A N 1
ATOM 2271 C CA . VAL A 1 301 ? 1.226 20.469 1.763 1.00 98.62 301 VAL A CA 1
ATOM 2272 C C . VAL A 1 301 ? 1.975 20.736 0.470 1.00 98.62 301 VAL A C 1
ATOM 2274 O O . VAL A 1 301 ? 2.955 20.055 0.176 1.00 98.62 301 VAL A O 1
ATOM 2277 N N . GLY A 1 302 ? 1.507 21.729 -0.283 1.00 97.12 302 GLY A N 1
ATOM 2278 C CA . GLY A 1 302 ? 2.164 22.260 -1.477 1.00 97.12 302 GLY A CA 1
ATOM 2279 C C . GLY A 1 302 ? 2.290 23.782 -1.413 1.00 97.12 302 GLY A C 1
ATOM 2280 O O . GLY A 1 302 ? 2.002 24.399 -0.385 1.00 97.12 302 GLY A O 1
ATOM 2281 N N . SER A 1 303 ? 2.656 24.410 -2.530 1.00 91.19 303 SER A N 1
ATOM 2282 C CA . SER A 1 303 ? 2.770 25.876 -2.633 1.00 91.19 303 SER A CA 1
ATOM 2283 C C . SER A 1 303 ? 1.438 26.604 -2.394 1.00 91.19 303 SER A C 1
ATOM 2285 O O . SER A 1 303 ? 1.420 27.732 -1.909 1.00 91.19 303 SER A O 1
ATOM 2287 N N . GLY A 1 304 ? 0.315 25.937 -2.677 1.00 91.50 304 GLY A N 1
ATOM 2288 C CA . GLY A 1 304 ? -1.040 26.423 -2.398 1.00 91.50 304 GLY A CA 1
ATOM 2289 C C . GLY A 1 304 ? -1.537 26.195 -0.964 1.00 91.50 304 GLY A C 1
ATOM 2290 O O . GLY A 1 304 ? -2.717 26.424 -0.708 1.00 91.50 304 GLY A O 1
ATOM 2291 N N . GLY A 1 305 ? -0.684 25.719 -0.050 1.00 95.81 305 GLY A N 1
ATOM 2292 C CA . GLY A 1 305 ? -1.027 25.452 1.350 1.00 95.81 305 GLY A CA 1
ATOM 2293 C C . GLY A 1 305 ? -1.375 23.990 1.657 1.00 95.81 305 GLY A C 1
ATOM 2294 O O . GLY A 1 305 ? -1.055 23.075 0.896 1.00 95.81 305 GLY A O 1
ATOM 2295 N N . GLU A 1 306 ? -2.004 23.777 2.817 1.00 98.19 306 GLU A N 1
ATOM 2296 C CA . GLU A 1 306 ? -2.420 22.457 3.312 1.00 98.19 306 GLU A CA 1
ATOM 2297 C C . GLU A 1 306 ? -3.712 21.984 2.634 1.00 98.19 306 GLU A C 1
ATOM 2299 O O . GLU A 1 306 ? -4.701 22.714 2.535 1.00 98.19 306 GLU A O 1
ATOM 2304 N N . ARG A 1 307 ? -3.733 20.711 2.237 1.00 98.31 307 ARG A N 1
ATOM 2305 C CA . ARG A 1 307 ? -4.925 19.979 1.820 1.00 98.31 307 ARG A CA 1
ATOM 2306 C C . ARG A 1 307 ? -5.082 18.710 2.634 1.00 98.31 307 ARG A C 1
ATOM 2308 O O . ARG A 1 307 ? -4.126 17.986 2.896 1.00 98.31 307 ARG A O 1
ATOM 2315 N N . ARG A 1 308 ? -6.332 18.417 2.969 1.00 98.50 308 ARG A N 1
ATOM 2316 C CA . ARG A 1 308 ? -6.745 17.182 3.627 1.00 98.50 308 ARG A CA 1
ATOM 2317 C C . ARG A 1 308 ? -7.516 16.328 2.640 1.00 98.50 308 ARG A C 1
ATOM 2319 O O . ARG A 1 308 ? -8.438 16.813 1.986 1.00 98.50 308 ARG A O 1
ATOM 2326 N N . ILE A 1 309 ? -7.082 15.087 2.480 1.00 98.75 309 ILE A N 1
ATOM 2327 C CA . ILE A 1 309 ? -7.560 14.184 1.440 1.00 98.75 309 ILE A CA 1
ATOM 2328 C C . ILE A 1 309 ? -8.061 12.912 2.125 1.00 98.75 309 ILE A C 1
ATOM 2330 O O . ILE A 1 309 ? -7.252 12.163 2.676 1.00 98.75 309 ILE A O 1
ATOM 2334 N N . PRO A 1 310 ? -9.374 12.627 2.090 1.00 98.69 310 PRO A N 1
ATOM 2335 C CA . PRO A 1 310 ? -9.897 11.359 2.579 1.00 98.69 310 PRO A CA 1
ATOM 2336 C C . PRO A 1 310 ? -9.214 10.191 1.867 1.00 98.69 310 PRO A C 1
ATOM 2338 O O . PRO A 1 310 ? -9.096 10.200 0.639 1.00 98.69 310 PRO A O 1
ATOM 2341 N N . ILE A 1 311 ? -8.805 9.159 2.609 1.00 98.62 311 ILE A N 1
ATOM 2342 C CA . ILE A 1 311 ? -8.069 8.023 2.031 1.00 98.62 311 ILE A CA 1
ATOM 2343 C C . ILE A 1 311 ? -8.847 7.316 0.911 1.00 98.62 311 ILE A C 1
ATOM 2345 O O . ILE A 1 311 ? -8.255 6.846 -0.057 1.00 98.62 311 ILE A O 1
ATOM 2349 N N . ALA A 1 312 ? -10.182 7.311 0.996 1.00 97.00 312 ALA A N 1
ATOM 2350 C CA . ALA A 1 312 ? -11.072 6.744 -0.017 1.00 97.00 312 ALA A CA 1
ATOM 2351 C C . ALA A 1 312 ? -10.960 7.434 -1.391 1.00 97.00 312 ALA A C 1
ATOM 2353 O O . ALA A 1 312 ? -11.307 6.830 -2.400 1.00 97.00 312 ALA A O 1
ATOM 2354 N N . SER A 1 313 ? -10.456 8.669 -1.428 1.00 97.31 313 SER A N 1
ATOM 2355 C CA . SER A 1 313 ? -10.251 9.458 -2.647 1.00 97.31 313 SER A CA 1
ATOM 2356 C C . SER A 1 313 ? -8.769 9.665 -2.971 1.00 97.31 313 SER A C 1
ATOM 2358 O O . SER A 1 313 ? -8.444 10.398 -3.903 1.00 97.31 313 SER A O 1
ATOM 2360 N N . PHE A 1 314 ? -7.858 9.078 -2.188 1.00 98.56 314 PHE A N 1
ATOM 2361 C CA . PHE A 1 314 ? -6.427 9.339 -2.317 1.00 98.56 314 PHE A CA 1
ATOM 2362 C C . PHE A 1 314 ? -5.785 8.574 -3.479 1.00 98.56 314 PHE A C 1
ATOM 2364 O O . PHE A 1 314 ? -4.894 9.114 -4.124 1.00 98.56 314 PHE A O 1
ATOM 2371 N N . PHE A 1 315 ? -6.229 7.351 -3.775 1.00 95.88 315 PHE A N 1
ATOM 2372 C CA . PHE A 1 315 ? -5.678 6.522 -4.854 1.00 95.88 315 PHE A CA 1
ATOM 2373 C C . PHE A 1 315 ? -6.535 6.648 -6.114 1.00 95.88 315 PHE A C 1
ATOM 2375 O O . PHE A 1 315 ? -7.706 6.280 -6.110 1.00 95.88 315 PHE A O 1
ATOM 2382 N N . THR A 1 316 ? -5.955 7.166 -7.196 1.00 87.56 316 THR A N 1
ATOM 2383 C CA . THR A 1 316 ? -6.673 7.484 -8.445 1.00 87.56 316 THR A CA 1
ATOM 2384 C C . THR A 1 316 ? -6.334 6.523 -9.585 1.00 87.56 316 THR A C 1
ATOM 2386 O O . THR A 1 316 ? -7.035 6.483 -10.595 1.00 87.56 316 THR A O 1
ATOM 2389 N N . GLY A 1 317 ? -5.278 5.722 -9.427 1.00 75.31 317 GLY A N 1
ATOM 2390 C CA . GLY A 1 317 ? -4.851 4.703 -10.380 1.00 75.31 317 GLY A CA 1
ATOM 2391 C C . GLY A 1 317 ? -3.563 4.003 -9.932 1.00 75.31 317 GLY A C 1
ATOM 2392 O O . GLY A 1 317 ? -2.990 4.366 -8.904 1.00 75.31 317 GLY A O 1
ATOM 2393 N N . PRO A 1 318 ? -3.067 3.016 -10.696 1.00 76.50 318 PRO A N 1
ATOM 2394 C CA . PRO A 1 318 ? -1.816 2.337 -10.369 1.00 76.50 318 PRO A CA 1
ATOM 2395 C C . PRO A 1 318 ? -0.645 3.328 -10.420 1.00 76.50 318 PRO A C 1
ATOM 2397 O O . PRO A 1 318 ? -0.414 3.962 -11.452 1.00 76.50 318 PRO A O 1
ATOM 2400 N N . PHE A 1 319 ? 0.096 3.451 -9.316 1.00 81.56 319 PHE A N 1
ATOM 2401 C CA . PHE A 1 319 ? 1.158 4.449 -9.116 1.00 81.56 319 PHE A CA 1
ATOM 2402 C C . PHE A 1 319 ? 0.682 5.907 -9.250 1.00 81.56 319 PHE A C 1
ATOM 2404 O O . PHE A 1 319 ? 1.464 6.793 -9.604 1.00 81.56 319 PHE A O 1
ATOM 2411 N N . SER A 1 320 ? -0.606 6.163 -8.999 1.00 84.25 320 SER A N 1
ATOM 2412 C CA . SER A 1 320 ? -1.215 7.487 -9.104 1.00 84.25 320 SER A CA 1
ATOM 2413 C C . SER A 1 320 ? -2.093 7.791 -7.893 1.00 84.25 320 SER A C 1
ATOM 2415 O O . SER A 1 320 ? -2.883 6.962 -7.436 1.00 84.25 320 SER A O 1
ATOM 2417 N N . THR A 1 321 ? -1.940 9.002 -7.366 1.00 94.88 321 THR A N 1
ATOM 2418 C CA . THR A 1 321 ? -2.662 9.485 -6.191 1.00 94.88 321 THR A CA 1
ATOM 2419 C C . THR A 1 321 ? -3.257 10.868 -6.457 1.00 94.88 321 THR A C 1
ATOM 2421 O O . THR A 1 321 ? -3.014 11.482 -7.496 1.00 94.88 321 THR A O 1
ATOM 2424 N N . ALA A 1 322 ? -4.042 11.374 -5.511 1.00 96.81 322 ALA A N 1
ATOM 2425 C CA . ALA A 1 322 ? -4.628 12.712 -5.536 1.00 96.81 322 ALA A CA 1
ATOM 2426 C C . ALA A 1 322 ? -3.640 13.838 -5.155 1.00 96.81 322 ALA A C 1
ATOM 2428 O O . ALA A 1 322 ? -4.051 15.002 -5.059 1.00 96.81 322 ALA A O 1
ATOM 2429 N N . LEU A 1 323 ? -2.364 13.499 -4.920 1.00 96.81 323 LEU A N 1
ATOM 2430 C CA . LEU A 1 323 ? -1.302 14.476 -4.697 1.00 96.81 323 LEU A CA 1
ATOM 2431 C C . LEU A 1 323 ? -1.076 15.310 -5.959 1.00 96.81 323 LEU A C 1
ATOM 2433 O O . LEU A 1 323 ? -0.968 14.785 -7.070 1.00 96.81 323 LEU A O 1
ATOM 2437 N N . ARG A 1 324 ? -0.957 16.623 -5.778 1.00 95.31 324 ARG A N 1
ATOM 2438 C CA . ARG A 1 324 ? -0.437 17.525 -6.808 1.00 95.31 324 ARG A CA 1
ATOM 2439 C C . ARG A 1 324 ? 1.077 17.371 -6.918 1.00 95.31 324 ARG A C 1
ATOM 2441 O O . ARG A 1 324 ? 1.740 16.810 -6.051 1.00 95.31 324 ARG A O 1
ATOM 2448 N N . ARG A 1 325 ? 1.628 17.879 -8.019 1.00 89.81 325 ARG A N 1
ATOM 2449 C CA . ARG A 1 325 ? 3.051 17.737 -8.370 1.00 89.81 325 ARG A CA 1
ATOM 2450 C C . ARG A 1 325 ? 3.999 18.323 -7.324 1.00 89.81 325 ARG A C 1
ATOM 2452 O O . ARG A 1 325 ? 5.085 17.790 -7.135 1.00 89.81 325 ARG A O 1
ATOM 2459 N N . ASP A 1 326 ? 3.577 19.397 -6.667 1.00 93.75 326 ASP A N 1
ATOM 2460 C CA . ASP A 1 326 ? 4.328 20.135 -5.655 1.00 93.75 326 ASP A CA 1
ATOM 2461 C C . ASP A 1 326 ? 3.927 19.782 -4.215 1.00 93.75 326 ASP A C 1
ATOM 2463 O O . ASP A 1 326 ? 4.397 20.426 -3.279 1.00 93.75 326 ASP A O 1
ATOM 2467 N N . GLU A 1 327 ? 3.060 18.783 -4.024 1.00 98.19 327 GLU A N 1
ATOM 2468 C CA . GLU A 1 327 ? 2.572 18.383 -2.706 1.00 98.19 327 GLU A CA 1
ATOM 2469 C C . GLU A 1 327 ? 3.433 17.286 -2.066 1.00 98.19 327 GLU A C 1
ATOM 2471 O O . GLU A 1 327 ? 3.826 16.305 -2.700 1.00 98.19 327 GLU A O 1
ATOM 2476 N N . ILE A 1 328 ? 3.663 17.428 -0.761 1.00 98.69 328 ILE A N 1
ATOM 2477 C CA . ILE A 1 328 ? 4.333 16.449 0.099 1.00 98.69 328 ILE A CA 1
ATOM 2478 C C . ILE A 1 328 ? 3.329 15.953 1.140 1.00 98.69 328 ILE A C 1
ATOM 2480 O O . ILE A 1 328 ? 2.654 16.759 1.774 1.00 98.69 328 ILE A O 1
ATOM 2484 N N . VAL A 1 329 ? 3.252 14.635 1.352 1.00 98.81 329 VAL A N 1
ATOM 2485 C CA . VAL A 1 329 ? 2.491 14.051 2.471 1.00 98.81 329 VAL A CA 1
ATOM 2486 C C . VAL A 1 329 ? 3.195 14.387 3.784 1.00 98.81 329 VAL A C 1
ATOM 2488 O O . VAL A 1 329 ? 4.324 13.950 4.005 1.00 98.81 329 VAL A O 1
ATOM 2491 N N . THR A 1 330 ? 2.534 15.143 4.658 1.00 98.75 330 THR A N 1
ATOM 2492 C CA . THR A 1 330 ? 3.112 15.627 5.922 1.00 98.75 330 THR A CA 1
ATOM 2493 C C . THR A 1 330 ? 2.568 14.913 7.153 1.00 98.75 330 THR A C 1
ATOM 2495 O O . THR A 1 330 ? 3.305 14.739 8.121 1.00 98.75 330 THR A O 1
ATOM 2498 N N . GLU A 1 331 ? 1.311 14.469 7.130 1.00 98.81 331 GLU A N 1
ATOM 2499 C CA . GLU A 1 331 ? 0.661 13.792 8.257 1.00 98.81 331 GLU A CA 1
ATOM 2500 C C . GLU A 1 331 ? -0.407 12.812 7.745 1.00 98.81 331 GLU A C 1
ATOM 2502 O O . GLU A 1 331 ? -1.097 13.070 6.761 1.00 98.81 331 GLU A O 1
ATOM 2507 N N . ILE A 1 332 ? -0.559 11.682 8.426 1.00 98.88 332 ILE A N 1
ATOM 2508 C CA . ILE A 1 332 ? -1.668 10.744 8.275 1.00 98.88 332 ILE A CA 1
ATOM 2509 C C . ILE A 1 332 ? -2.491 10.820 9.559 1.00 98.88 332 ILE A C 1
ATOM 2511 O O . ILE A 1 332 ? -1.943 10.717 10.659 1.00 98.88 332 ILE A O 1
ATOM 2515 N N . ARG A 1 333 ? -3.805 10.997 9.423 1.00 98.88 333 ARG A N 1
ATOM 2516 C CA . ARG A 1 333 ? -4.757 11.094 10.533 1.00 98.88 333 ARG A CA 1
ATOM 2517 C C . ARG A 1 333 ? -5.681 9.896 10.535 1.00 98.88 333 ARG A C 1
ATOM 2519 O O . ARG A 1 333 ? -6.340 9.625 9.537 1.00 98.88 333 ARG A O 1
ATOM 2526 N N . ILE A 1 334 ? -5.751 9.199 11.658 1.00 98.81 334 ILE A N 1
ATOM 2527 C CA . ILE A 1 334 ? -6.568 8.001 11.831 1.00 98.81 334 ILE A CA 1
ATOM 2528 C C . ILE A 1 334 ? -7.527 8.241 13.000 1.00 98.81 334 ILE A C 1
ATOM 2530 O O . ILE A 1 334 ? -7.060 8.519 14.107 1.00 98.81 334 ILE A O 1
ATOM 2534 N N . PRO A 1 335 ? -8.852 8.146 12.790 1.00 98.00 335 PRO A N 1
ATOM 2535 C CA . PRO A 1 335 ? -9.814 8.210 13.882 1.00 98.00 335 PRO A CA 1
ATOM 2536 C C . PRO A 1 335 ? -9.510 7.151 14.944 1.00 98.00 335 PRO A C 1
ATOM 2538 O O . PRO A 1 335 ? -9.257 5.988 14.622 1.00 98.00 335 PRO A O 1
ATOM 2541 N N . GLY A 1 336 ? -9.538 7.548 16.213 1.00 96.19 336 GLY A N 1
ATOM 2542 C CA . GLY A 1 336 ? -9.272 6.632 17.310 1.00 96.19 336 GLY A CA 1
ATOM 2543 C C . GLY A 1 336 ? -10.345 5.547 17.426 1.00 96.19 336 GLY A C 1
ATOM 2544 O O . GLY A 1 336 ? -11.536 5.834 17.263 1.00 96.19 336 GLY A O 1
ATOM 2545 N N . PRO A 1 337 ? -9.960 4.293 17.723 1.00 94.69 337 PRO A N 1
ATOM 2546 C CA . PRO A 1 337 ? -10.911 3.204 17.862 1.00 94.69 337 PRO A CA 1
ATOM 2547 C C . PRO A 1 337 ? -11.822 3.438 19.070 1.00 94.69 337 PRO A C 1
ATOM 2549 O O . PRO A 1 337 ? -11.369 3.803 20.161 1.00 94.69 337 PRO A O 1
ATOM 2552 N N . LYS A 1 338 ? -13.119 3.198 18.869 1.00 93.81 338 LYS A N 1
ATOM 2553 C CA . LYS A 1 338 ? -14.142 3.239 19.923 1.00 93.81 338 LYS A CA 1
ATOM 2554 C C . LYS A 1 338 ? -14.007 2.023 20.854 1.00 93.81 338 LYS A C 1
ATOM 2556 O O . LYS A 1 338 ? -13.457 1.003 20.431 1.00 93.81 338 LYS A O 1
ATOM 2561 N N . PRO A 1 339 ? -14.541 2.062 22.087 1.00 93.56 339 PRO A N 1
ATOM 2562 C CA . PRO A 1 339 ? -14.653 0.865 22.919 1.00 93.56 339 PRO A CA 1
ATOM 2563 C C . PRO A 1 339 ? -15.333 -0.290 22.172 1.00 93.56 339 PRO A C 1
ATOM 2565 O O . PRO A 1 339 ? -16.274 -0.068 21.409 1.00 93.56 339 PRO A O 1
ATOM 2568 N N . GLY A 1 340 ? -14.839 -1.514 22.368 1.00 95.69 340 GLY A N 1
ATOM 2569 C CA . GLY A 1 340 ? -15.309 -2.686 21.622 1.00 95.69 340 GLY A CA 1
ATOM 2570 C C . GLY A 1 340 ? -14.809 -2.749 20.176 1.00 95.69 340 GLY A C 1
ATOM 2571 O O . GLY A 1 340 ? -15.354 -3.511 19.377 1.00 95.69 340 GLY A O 1
ATOM 2572 N N . SER A 1 341 ? -13.796 -1.953 19.817 1.00 97.56 341 SER A N 1
ATOM 2573 C CA . SER A 1 341 ? -13.129 -2.070 18.522 1.00 97.56 341 SER A CA 1
ATOM 2574 C C . SER A 1 341 ? -12.082 -3.174 18.509 1.00 97.56 341 SER A C 1
ATOM 2576 O O . SER A 1 341 ? -11.353 -3.373 19.476 1.00 97.56 341 SER A O 1
ATOM 2578 N N . GLY A 1 342 ? -11.939 -3.829 17.365 1.00 97.94 342 GLY A N 1
ATOM 2579 C CA . GLY A 1 342 ? -10.849 -4.746 17.081 1.00 97.94 342 GLY A CA 1
ATOM 2580 C C . GLY A 1 342 ? -10.452 -4.657 15.617 1.00 97.94 342 GLY A C 1
ATOM 2581 O O . GLY A 1 342 ? -11.268 -4.350 14.748 1.00 97.94 342 GLY A O 1
ATOM 2582 N N . GLY A 1 343 ? -9.183 -4.925 15.339 1.00 98.31 343 GLY A N 1
ATOM 2583 C CA . GLY A 1 343 ? -8.666 -4.870 13.981 1.00 98.31 343 GLY A CA 1
ATOM 2584 C C . GLY A 1 343 ? -7.572 -5.893 13.740 1.00 98.31 343 GLY A C 1
ATOM 2585 O O . GLY A 1 343 ? -6.946 -6.366 14.690 1.00 98.31 343 GLY A O 1
ATOM 2586 N N . ALA A 1 344 ? -7.375 -6.274 12.481 1.00 98.81 344 ALA A N 1
ATOM 2587 C CA . ALA A 1 344 ? -6.422 -7.295 12.066 1.00 98.81 344 ALA A CA 1
ATOM 2588 C C . ALA A 1 344 ? -6.006 -7.136 10.602 1.00 98.81 344 ALA A C 1
ATOM 2590 O O . ALA A 1 344 ? -6.850 -6.897 9.737 1.00 98.81 344 ALA A O 1
ATOM 2591 N N . TYR A 1 345 ? -4.719 -7.356 10.332 1.00 98.94 345 TYR A N 1
ATOM 2592 C CA . TYR A 1 345 ? -4.190 -7.496 8.977 1.00 98.94 345 TYR A CA 1
ATOM 2593 C C . TYR A 1 345 ? -3.734 -8.938 8.760 1.00 98.94 345 TYR A C 1
ATOM 2595 O O . TYR A 1 345 ? -3.036 -9.509 9.603 1.00 98.94 345 TYR A O 1
ATOM 2603 N N . VAL A 1 346 ? -4.143 -9.549 7.647 1.00 98.81 346 VAL A N 1
ATOM 2604 C CA . VAL A 1 346 ? -3.721 -10.908 7.284 1.00 98.81 346 VAL A CA 1
ATOM 2605 C C . VAL A 1 346 ? -3.239 -10.915 5.841 1.00 98.81 346 VAL A C 1
ATOM 2607 O O . VAL A 1 346 ? -4.000 -10.608 4.924 1.00 98.81 346 VAL A O 1
ATOM 2610 N N . LYS A 1 347 ? -1.976 -11.301 5.650 1.00 98.69 347 LYS A N 1
ATOM 2611 C CA . LYS A 1 347 ? -1.272 -11.296 4.365 1.00 98.69 347 LYS A CA 1
ATOM 2612 C C . LYS A 1 347 ? -0.890 -12.712 3.953 1.00 98.69 347 LYS A C 1
ATOM 2614 O O . LYS A 1 347 ? -0.378 -13.479 4.765 1.00 98.69 347 LYS A O 1
ATOM 2619 N N . MET A 1 348 ? -1.124 -13.046 2.686 1.00 98.44 348 MET A N 1
ATOM 2620 C CA . MET A 1 348 ? -0.524 -14.212 2.038 1.00 98.44 348 MET A CA 1
ATOM 2621 C C . MET A 1 348 ? 0.603 -13.735 1.128 1.00 98.44 348 MET A C 1
ATOM 2623 O O . MET A 1 348 ? 0.358 -12.978 0.192 1.00 98.44 348 MET A O 1
ATOM 2627 N N . GLU A 1 349 ? 1.825 -14.198 1.359 1.00 96.12 349 GLU A N 1
ATOM 2628 C CA . GLU A 1 349 ? 3.015 -13.856 0.575 1.00 96.12 349 GLU A CA 1
ATOM 2629 C C . GLU A 1 349 ? 3.854 -15.108 0.293 1.00 96.12 349 GLU A C 1
ATOM 2631 O O . GLU A 1 349 ? 3.743 -16.113 0.991 1.00 96.12 349 GLU A O 1
ATOM 2636 N N . ARG A 1 350 ? 4.682 -15.075 -0.758 1.00 94.12 350 ARG A N 1
ATOM 2637 C CA . ARG A 1 350 ? 5.477 -16.251 -1.174 1.00 94.12 350 ARG A CA 1
ATOM 2638 C C . ARG A 1 350 ? 6.681 -16.494 -0.266 1.00 94.12 350 ARG A C 1
ATOM 2640 O O . ARG A 1 350 ? 7.171 -17.615 -0.174 1.00 94.12 350 ARG A O 1
ATOM 2647 N N . LYS A 1 351 ? 7.188 -15.422 0.338 1.00 93.12 351 LYS A N 1
ATOM 2648 C CA . LYS A 1 351 ? 8.299 -15.394 1.288 1.00 93.12 351 LYS A CA 1
ATOM 2649 C C . LYS A 1 351 ? 8.242 -14.087 2.070 1.00 93.12 351 LYS A C 1
ATOM 2651 O O . LYS A 1 351 ? 7.675 -13.115 1.570 1.00 93.12 351 LYS A O 1
ATOM 2656 N N . VAL A 1 352 ? 8.896 -14.071 3.227 1.00 90.56 352 VAL A N 1
ATOM 2657 C CA . VAL A 1 352 ? 9.041 -12.871 4.057 1.00 90.56 352 VAL A CA 1
ATOM 2658 C C . VAL A 1 352 ? 9.569 -11.706 3.221 1.00 90.56 352 VAL A C 1
ATOM 2660 O O . VAL A 1 352 ? 10.549 -11.851 2.482 1.00 90.56 352 VAL A O 1
ATOM 2663 N N . GLY A 1 353 ? 8.887 -10.569 3.337 1.00 81.81 353 GLY A N 1
ATOM 2664 C CA . GLY A 1 353 ? 9.251 -9.305 2.705 1.00 81.81 353 GLY A CA 1
ATOM 2665 C C . GLY A 1 353 ? 8.852 -9.163 1.233 1.00 81.81 353 GLY A C 1
ATOM 2666 O O . GLY A 1 353 ? 9.181 -8.154 0.612 1.00 81.81 353 GLY A O 1
ATOM 2667 N N . ASP A 1 354 ? 8.145 -10.139 0.655 1.00 89.06 354 ASP A N 1
ATOM 2668 C CA . ASP A 1 354 ? 7.517 -9.978 -0.659 1.00 89.06 354 ASP A CA 1
ATOM 2669 C C . ASP A 1 354 ? 6.228 -9.146 -0.552 1.00 89.06 354 ASP A C 1
ATOM 2671 O O . ASP A 1 354 ? 5.634 -8.948 0.510 1.00 89.06 354 ASP A O 1
ATOM 2675 N N . PHE A 1 355 ? 5.752 -8.666 -1.692 1.00 92.12 355 PHE A N 1
ATOM 2676 C CA . PHE A 1 355 ? 4.401 -8.136 -1.777 1.00 92.12 355 PHE A CA 1
ATOM 2677 C C . PHE A 1 355 ? 3.365 -9.251 -1.639 1.00 92.12 355 PHE A C 1
ATOM 2679 O O . PHE A 1 355 ? 3.598 -10.402 -2.034 1.00 92.12 355 PHE A O 1
ATOM 2686 N N . ALA A 1 356 ? 2.188 -8.879 -1.136 1.00 94.88 356 ALA A N 1
ATOM 2687 C CA . ALA A 1 356 ? 1.070 -9.791 -0.961 1.00 94.88 356 ALA A CA 1
ATOM 2688 C C . ALA A 1 356 ? 0.688 -10.466 -2.289 1.00 94.88 356 ALA A C 1
ATOM 2690 O O . ALA A 1 356 ? 0.642 -9.831 -3.336 1.00 94.88 356 ALA A O 1
ATOM 2691 N N . THR A 1 357 ? 0.357 -11.751 -2.259 1.00 97.38 357 THR A N 1
ATOM 2692 C CA . THR A 1 357 ? -0.487 -12.355 -3.302 1.00 97.38 357 THR A CA 1
ATOM 2693 C C . THR A 1 357 ? -1.913 -11.824 -3.180 1.00 97.38 357 THR A C 1
ATOM 2695 O O . THR A 1 357 ? -2.533 -11.487 -4.182 1.00 97.38 357 THR A O 1
ATOM 2698 N N . ALA A 1 358 ? -2.384 -11.727 -1.937 1.00 98.50 358 ALA A N 1
ATOM 2699 C CA . ALA A 1 358 ? -3.559 -10.995 -1.492 1.00 98.50 358 ALA A CA 1
ATOM 2700 C C . ALA A 1 358 ? -3.384 -10.710 0.009 1.00 98.50 358 ALA A C 1
ATOM 2702 O O . ALA A 1 358 ? -2.741 -11.496 0.719 1.00 98.50 358 ALA A O 1
ATOM 2703 N N . ALA A 1 359 ? -3.944 -9.610 0.500 1.00 98.88 359 ALA A N 1
ATOM 2704 C CA . ALA A 1 359 ? -4.065 -9.360 1.933 1.00 98.88 359 ALA A CA 1
ATOM 2705 C C . ALA A 1 359 ? -5.366 -8.626 2.245 1.00 98.88 359 ALA A C 1
ATOM 2707 O O . ALA A 1 359 ? -5.957 -7.998 1.364 1.00 98.88 359 ALA A O 1
ATOM 2708 N N . VAL A 1 360 ? -5.805 -8.724 3.497 1.00 98.94 360 VAL A N 1
ATOM 2709 C CA . VAL A 1 360 ? -7.038 -8.092 3.966 1.00 98.94 360 VAL A CA 1
ATOM 2710 C C . VAL A 1 360 ? -6.785 -7.380 5.289 1.00 98.94 360 VAL A C 1
ATOM 2712 O O . VAL A 1 360 ? -6.300 -7.985 6.248 1.00 98.94 360 VAL A O 1
ATOM 2715 N N . ALA A 1 361 ? -7.150 -6.102 5.323 1.00 98.94 361 ALA A N 1
ATOM 2716 C CA . ALA A 1 361 ? -7.244 -5.268 6.510 1.00 98.94 361 ALA A CA 1
ATOM 2717 C C . ALA A 1 361 ? -8.693 -5.239 6.996 1.00 98.94 361 ALA A C 1
ATOM 2719 O O . ALA A 1 361 ? -9.597 -4.958 6.211 1.00 98.94 361 ALA A O 1
ATOM 2720 N N . VAL A 1 362 ? -8.919 -5.486 8.283 1.00 98.94 362 VAL A N 1
ATOM 2721 C CA . VAL A 1 362 ? -10.234 -5.354 8.920 1.00 98.94 362 VAL A CA 1
ATOM 2722 C C . VAL A 1 362 ? -10.114 -4.474 10.151 1.00 98.94 362 VAL A C 1
ATOM 2724 O O . VAL A 1 362 ? -9.255 -4.716 10.995 1.00 98.94 362 VAL A O 1
ATOM 2727 N N . GLN A 1 363 ? -11.020 -3.510 10.278 1.00 98.75 363 GLN A N 1
ATOM 2728 C CA . GLN A 1 363 ? -11.323 -2.778 11.504 1.00 98.75 363 GLN A CA 1
ATOM 2729 C C . GLN A 1 363 ? -12.826 -2.912 11.758 1.00 98.75 363 GLN A C 1
ATOM 2731 O O . GLN A 1 363 ? -13.621 -2.725 10.841 1.00 98.75 363 GLN A O 1
ATOM 2736 N N . LEU A 1 364 ? -13.246 -3.237 12.976 1.00 98.25 364 LEU A N 1
ATOM 2737 C CA . LEU A 1 364 ? -14.665 -3.295 13.326 1.00 98.25 364 LEU A CA 1
ATOM 2738 C C . LEU A 1 364 ? -14.906 -2.872 14.768 1.00 98.25 364 LEU A C 1
ATOM 2740 O O . LEU A 1 364 ? -14.005 -2.974 15.595 1.00 98.25 364 LEU A O 1
ATOM 2744 N N . THR A 1 365 ? -16.135 -2.457 15.057 1.00 98.19 365 THR A N 1
ATOM 2745 C CA . THR A 1 365 ? -16.611 -2.111 16.402 1.00 98.19 365 THR A CA 1
ATOM 2746 C C . THR A 1 365 ? -17.825 -2.965 16.733 1.00 98.19 365 THR A C 1
ATOM 2748 O O . THR A 1 365 ? -18.790 -2.984 15.964 1.00 98.19 365 THR A O 1
ATOM 2751 N N . LEU A 1 366 ? -17.799 -3.667 17.867 1.00 97.88 366 LEU A N 1
ATOM 2752 C CA . LEU A 1 366 ? -18.907 -4.494 18.345 1.00 97.88 366 LEU A CA 1
ATOM 2753 C C . LEU A 1 366 ? -19.587 -3.866 19.562 1.00 97.88 366 LEU A C 1
ATOM 2755 O O . LEU A 1 366 ? -18.928 -3.390 20.480 1.00 97.88 366 LEU A O 1
ATOM 2759 N N . ALA A 1 367 ? -20.912 -3.970 19.606 1.00 96.44 367 ALA A N 1
ATOM 2760 C CA . ALA A 1 367 ? -21.710 -3.748 20.807 1.00 96.44 367 ALA A CA 1
ATOM 2761 C C . ALA A 1 367 ? -22.645 -4.946 20.994 1.00 96.44 367 ALA A C 1
ATOM 2763 O O . ALA A 1 367 ? -23.405 -5.283 20.087 1.00 96.44 367 ALA A O 1
ATOM 2764 N N . ALA A 1 368 ? -22.537 -5.636 22.135 1.00 92.06 368 ALA A N 1
ATOM 2765 C CA . ALA A 1 368 ? -23.302 -6.854 22.437 1.00 92.06 368 ALA A CA 1
ATOM 2766 C C . ALA A 1 368 ? -23.281 -7.907 21.298 1.00 92.06 368 ALA A C 1
ATOM 2768 O O . ALA A 1 368 ? -24.291 -8.526 20.971 1.00 92.06 368 ALA A O 1
ATOM 2769 N N . GLY A 1 369 ? -22.126 -8.079 20.640 1.00 91.69 369 GLY A N 1
ATOM 2770 C CA . GLY A 1 369 ? -21.946 -9.015 19.518 1.00 91.69 369 GLY A CA 1
ATOM 2771 C C . GLY A 1 369 ? -22.504 -8.546 18.165 1.00 91.69 369 GLY A C 1
ATOM 2772 O O . GLY A 1 369 ? -22.377 -9.268 17.176 1.00 91.69 369 GLY A O 1
ATOM 2773 N N . THR A 1 370 ? -23.084 -7.346 18.100 1.00 97.38 370 THR A N 1
ATOM 2774 C CA . THR A 1 370 ? -23.576 -6.711 16.869 1.00 97.38 370 THR A CA 1
ATOM 2775 C C . THR A 1 370 ? -22.543 -5.728 16.331 1.00 97.38 370 THR A C 1
ATOM 2777 O O . THR A 1 370 ? -22.055 -4.874 17.076 1.00 97.38 370 THR A O 1
ATOM 2780 N N . CYS A 1 371 ? -22.224 -5.816 15.040 1.00 98.19 371 CYS A N 1
ATOM 2781 C CA . CYS A 1 371 ? -21.301 -4.896 14.383 1.00 98.19 371 CYS A CA 1
ATOM 2782 C C . CYS A 1 371 ? -21.934 -3.512 14.215 1.00 98.19 371 CYS A C 1
ATOM 2784 O O . CYS A 1 371 ? -22.936 -3.350 13.523 1.00 98.19 371 CYS A O 1
ATOM 2786 N N . GLN A 1 372 ? -21.327 -2.509 14.841 1.00 98.19 372 GLN A N 1
ATOM 2787 C CA . GLN A 1 372 ? -21.723 -1.105 14.729 1.00 98.19 372 GLN A CA 1
ATOM 2788 C C . GLN A 1 372 ? -21.020 -0.438 13.548 1.00 98.19 372 GLN A C 1
ATOM 2790 O O . GLN A 1 372 ? -21.629 0.283 12.760 1.00 98.19 372 GLN A O 1
ATOM 2795 N N . GLU A 1 373 ? -19.729 -0.721 13.401 1.00 97.62 373 GLU A N 1
ATOM 2796 C CA . GLU A 1 373 ? -18.872 -0.185 12.350 1.00 97.62 373 GLU A CA 1
ATOM 2797 C C . GLU A 1 373 ? -17.980 -1.299 11.808 1.00 97.62 373 GLU A C 1
ATOM 2799 O O . GLU A 1 373 ? -17.573 -2.195 12.549 1.00 97.62 373 GLU A O 1
ATOM 2804 N N . ALA A 1 374 ? -17.695 -1.234 10.510 1.00 98.25 374 ALA A N 1
ATOM 2805 C CA . ALA A 1 374 ? -16.796 -2.136 9.808 1.00 98.25 374 ALA A CA 1
ATOM 2806 C C . ALA A 1 374 ? -16.061 -1.348 8.721 1.00 98.25 374 ALA A C 1
ATOM 2808 O O . ALA A 1 374 ? -16.677 -0.542 8.020 1.00 98.25 374 ALA A O 1
ATOM 2809 N N . GLY A 1 375 ? -14.765 -1.607 8.603 1.00 98.75 375 GLY A N 1
ATOM 2810 C CA . GLY A 1 375 ? -13.875 -1.166 7.545 1.00 98.75 375 GLY A CA 1
ATOM 2811 C C . GLY A 1 375 ? -13.089 -2.368 7.031 1.00 98.75 375 GLY A C 1
ATOM 2812 O O . GLY A 1 375 ? -12.461 -3.069 7.825 1.00 98.75 375 GLY A O 1
ATOM 2813 N N . ILE A 1 376 ? -13.139 -2.630 5.725 1.00 98.94 376 ILE A N 1
ATOM 2814 C CA . ILE A 1 376 ? -12.475 -3.769 5.084 1.00 98.94 376 ILE A CA 1
ATOM 2815 C C . ILE A 1 376 ? -11.698 -3.267 3.866 1.00 98.94 376 ILE A C 1
ATOM 2817 O O . ILE A 1 376 ? -12.283 -2.835 2.874 1.00 98.94 376 ILE A O 1
ATOM 2821 N N . GLY A 1 377 ? -10.370 -3.339 3.942 1.00 98.88 377 GLY A N 1
ATOM 2822 C CA . GLY A 1 377 ? -9.455 -2.984 2.858 1.00 98.88 377 GLY A CA 1
ATOM 2823 C C . GLY A 1 377 ? -8.806 -4.221 2.241 1.00 98.88 377 GLY A C 1
ATOM 2824 O O . GLY A 1 377 ? -8.420 -5.138 2.965 1.00 98.88 377 GLY A O 1
ATOM 2825 N N . LEU A 1 378 ? -8.658 -4.246 0.917 1.00 98.88 378 LEU A N 1
ATOM 2826 C CA . LEU A 1 378 ? -8.053 -5.346 0.165 1.00 98.88 378 LEU A CA 1
ATOM 2827 C C . LEU A 1 378 ? -6.758 -4.887 -0.521 1.00 98.88 378 LEU A C 1
ATOM 2829 O O . LEU A 1 378 ? -6.755 -3.886 -1.243 1.00 98.88 378 LEU A O 1
ATOM 2833 N N . THR A 1 379 ? -5.678 -5.646 -0.329 1.00 98.81 379 THR A N 1
ATOM 2834 C CA . THR A 1 379 ? -4.335 -5.348 -0.858 1.00 98.81 379 THR A CA 1
ATOM 2835 C C . THR A 1 379 ? -3.998 -6.233 -2.055 1.00 98.81 379 THR A C 1
ATOM 2837 O O . THR A 1 379 ? -4.197 -7.450 -2.010 1.00 98.81 379 THR A O 1
ATOM 2840 N N . ASN A 1 380 ? -3.408 -5.633 -3.092 1.00 96.62 380 ASN A N 1
ATOM 2841 C CA . ASN A 1 380 ? -2.891 -6.281 -4.304 1.00 96.62 380 ASN A CA 1
ATOM 2842 C C . ASN A 1 380 ? -3.889 -7.139 -5.108 1.00 96.62 380 ASN A C 1
ATOM 2844 O O . ASN A 1 380 ? -3.508 -8.087 -5.798 1.00 96.62 380 ASN A O 1
ATOM 2848 N N . VAL A 1 381 ? -5.177 -6.811 -5.020 1.00 96.62 381 VAL A N 1
ATOM 2849 C CA . VAL A 1 381 ? -6.269 -7.502 -5.727 1.00 96.62 381 VAL A CA 1
ATOM 2850 C C . VAL A 1 381 ? -7.148 -6.519 -6.502 1.00 96.62 381 VAL A C 1
ATOM 2852 O O . VAL A 1 381 ? -8.355 -6.694 -6.601 1.00 96.62 381 VAL A O 1
ATOM 2855 N N . GLY A 1 382 ? -6.518 -5.464 -7.015 1.00 88.69 382 GLY A N 1
ATOM 2856 C CA . GLY A 1 382 ? -7.103 -4.384 -7.803 1.00 88.69 382 GLY A CA 1
ATOM 2857 C C . GLY A 1 382 ? -5.998 -3.509 -8.395 1.00 88.69 382 GLY A C 1
ATOM 2858 O O . GLY A 1 382 ? -4.835 -3.621 -8.002 1.00 88.69 382 GLY A O 1
ATOM 2859 N N . SER A 1 383 ? -6.340 -2.613 -9.325 1.00 81.31 383 SER A N 1
ATOM 2860 C CA . SER A 1 383 ? -5.388 -1.613 -9.846 1.00 81.31 383 SER A CA 1
ATOM 2861 C C . SER A 1 383 ? -5.019 -0.529 -8.823 1.00 81.31 383 SER A C 1
ATOM 2863 O O . SER A 1 383 ? -4.041 0.190 -9.009 1.00 81.31 383 SER A O 1
ATOM 2865 N N . VAL A 1 384 ? -5.822 -0.414 -7.765 1.00 92.00 384 VAL A N 1
ATOM 2866 C CA . VAL A 1 384 ? -5.669 0.419 -6.563 1.00 92.00 384 VAL A CA 1
ATOM 2867 C C . VAL A 1 384 ? -6.099 -0.432 -5.355 1.00 92.00 384 VAL A C 1
ATOM 2869 O O . VAL A 1 384 ? -6.761 -1.456 -5.563 1.00 92.00 384 VAL A O 1
ATOM 2872 N N . PRO A 1 385 ? -5.755 -0.071 -4.105 1.00 97.19 385 PRO A N 1
ATOM 2873 C CA . PRO A 1 385 ? -6.366 -0.714 -2.937 1.00 97.19 385 PRO A CA 1
ATOM 2874 C C . PRO A 1 385 ? -7.899 -0.596 -2.988 1.00 97.19 385 PRO A C 1
ATOM 2876 O O . PRO A 1 385 ? -8.439 0.441 -3.377 1.00 97.19 385 PRO A O 1
ATOM 2879 N N . ILE A 1 386 ? -8.606 -1.651 -2.583 1.00 98.56 386 ILE A N 1
ATOM 2880 C CA . ILE A 1 386 ? -10.073 -1.710 -2.671 1.00 98.56 386 ILE A CA 1
ATOM 2881 C C . ILE A 1 386 ? -10.674 -1.631 -1.272 1.00 98.56 386 ILE A C 1
ATOM 2883 O O . ILE A 1 386 ? -10.232 -2.333 -0.365 1.00 98.56 386 ILE A O 1
ATOM 2887 N N . LYS A 1 387 ? -11.716 -0.814 -1.105 1.00 98.62 387 LYS A N 1
ATOM 2888 C CA . LYS A 1 387 ? -12.589 -0.857 0.072 1.00 98.62 387 LYS A CA 1
ATOM 2889 C C . LYS A 1 387 ? -13.780 -1.766 -0.231 1.00 98.62 387 LYS A C 1
ATOM 2891 O O . LYS A 1 387 ? -14.527 -1.482 -1.163 1.00 98.62 387 LYS A O 1
ATOM 2896 N N . ALA A 1 388 ? -13.948 -2.849 0.524 1.00 98.69 388 ALA A N 1
ATOM 2897 C CA . ALA A 1 388 ? -15.013 -3.832 0.308 1.00 98.69 388 ALA A CA 1
ATOM 2898 C C . ALA A 1 388 ? -16.336 -3.358 0.941 1.00 98.69 388 ALA A C 1
ATOM 2900 O O . ALA A 1 388 ? -16.785 -3.857 1.977 1.00 98.69 388 ALA A O 1
ATOM 2901 N N . VAL A 1 389 ? -16.940 -2.332 0.340 1.00 98.56 389 VAL A N 1
ATOM 2902 C CA . VAL A 1 389 ? -18.113 -1.617 0.867 1.00 98.56 389 VAL A CA 1
ATOM 2903 C C . VAL A 1 389 ? -19.324 -2.539 1.018 1.00 98.56 389 VAL A C 1
ATOM 2905 O O . VAL A 1 389 ? -20.093 -2.399 1.976 1.00 98.56 389 VAL A O 1
ATOM 2908 N N . ARG A 1 390 ? -19.521 -3.500 0.105 1.00 98.69 390 ARG A N 1
ATOM 2909 C CA . ARG A 1 390 ? -20.644 -4.447 0.224 1.00 98.69 390 ARG A CA 1
ATOM 2910 C C . ARG A 1 390 ? -20.427 -5.389 1.404 1.00 98.69 390 ARG A C 1
ATOM 2912 O O . ARG A 1 390 ? -21.378 -5.633 2.146 1.00 98.69 390 ARG A O 1
ATOM 2919 N N . ALA A 1 391 ? -19.197 -5.859 1.614 1.00 98.69 391 ALA A N 1
ATOM 2920 C CA . ALA A 1 391 ? -18.848 -6.667 2.781 1.00 98.69 391 ALA A CA 1
ATOM 2921 C C . ALA A 1 391 ? -19.034 -5.894 4.103 1.00 98.69 391 ALA A C 1
ATOM 2923 O O . ALA A 1 391 ? -19.633 -6.419 5.040 1.00 98.69 391 ALA A O 1
ATOM 2924 N N . GLU A 1 392 ? -18.610 -4.626 4.170 1.00 98.69 392 GLU A N 1
ATOM 2925 C CA . GLU A 1 392 ? -18.836 -3.758 5.340 1.00 98.69 392 GLU A CA 1
ATOM 2926 C C . GLU A 1 392 ? -20.329 -3.592 5.653 1.00 98.69 392 GLU A C 1
ATOM 2928 O O . GLU A 1 392 ? -20.765 -3.746 6.798 1.00 98.69 392 GLU A O 1
ATOM 2933 N N . ARG A 1 393 ? -21.137 -3.307 4.625 1.00 98.56 393 ARG A N 1
ATOM 2934 C CA . ARG A 1 393 ? -22.589 -3.133 4.758 1.00 98.56 393 ARG A CA 1
ATOM 2935 C C . ARG A 1 393 ? -23.291 -4.418 5.195 1.00 98.56 393 ARG A C 1
ATOM 2937 O O . ARG A 1 393 ? -24.282 -4.334 5.914 1.00 98.56 393 ARG A O 1
ATOM 2944 N N . ALA A 1 394 ? -22.807 -5.583 4.771 1.00 98.38 394 ALA A N 1
ATOM 2945 C CA .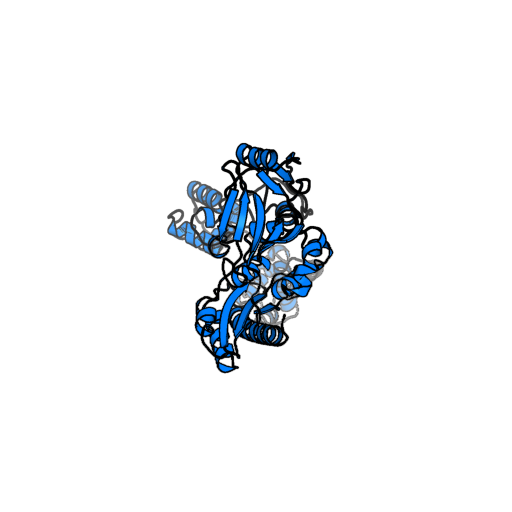 ALA A 1 394 ? -23.381 -6.867 5.164 1.00 98.38 394 ALA A CA 1
ATOM 2946 C C . ALA A 1 394 ? -23.184 -7.181 6.655 1.00 98.38 394 ALA A C 1
ATOM 2948 O O . ALA A 1 394 ? -23.994 -7.910 7.224 1.00 98.38 394 ALA A O 1
ATOM 2949 N N . LEU A 1 395 ? -22.148 -6.620 7.287 1.00 98.44 395 LEU A N 1
ATOM 2950 C CA . LEU A 1 395 ? -21.880 -6.783 8.717 1.00 98.44 395 LEU A CA 1
ATOM 2951 C C . LEU A 1 395 ? -22.640 -5.765 9.573 1.00 98.44 395 LEU A C 1
ATOM 2953 O O . LEU A 1 395 ? -23.147 -6.112 10.640 1.00 98.44 395 LEU A O 1
ATOM 2957 N N . ARG A 1 396 ? -22.726 -4.509 9.122 1.00 98.19 396 ARG A N 1
ATOM 2958 C CA . ARG A 1 396 ? -23.277 -3.406 9.921 1.00 98.19 396 ARG A CA 1
ATOM 2959 C C . ARG A 1 396 ? -24.722 -3.672 10.361 1.00 98.19 396 ARG A C 1
ATOM 2961 O O . ARG A 1 396 ? -25.588 -4.002 9.554 1.00 98.19 396 ARG A O 1
ATOM 2968 N N . GLY A 1 397 ? -24.981 -3.483 11.652 1.00 97.62 397 GLY A N 1
ATOM 2969 C CA . GLY A 1 397 ? -26.284 -3.693 12.282 1.00 97.62 397 GLY A CA 1
ATOM 2970 C C . GLY A 1 397 ? -26.656 -5.162 12.491 1.00 97.62 397 GLY A C 1
ATOM 2971 O O . GLY A 1 397 ? -27.783 -5.439 12.891 1.00 97.62 397 GLY A O 1
ATOM 2972 N N . ARG A 1 398 ? -25.746 -6.111 12.230 1.00 96.75 398 ARG A N 1
ATOM 2973 C CA . ARG A 1 398 ? -25.995 -7.550 12.390 1.00 96.75 398 ARG A CA 1
ATOM 2974 C C . ARG A 1 398 ? -25.084 -8.173 13.435 1.00 96.75 398 ARG A C 1
ATOM 2976 O O . ARG A 1 398 ? -23.977 -7.695 13.694 1.00 96.75 398 ARG A O 1
ATOM 2983 N N . ARG A 1 399 ? -25.556 -9.274 14.021 1.00 96.88 399 ARG A N 1
ATOM 2984 C CA . ARG A 1 399 ? -24.725 -10.151 14.844 1.00 96.88 399 ARG A CA 1
ATOM 2985 C C . ARG A 1 399 ? -23.626 -10.758 13.974 1.00 96.88 399 ARG A C 1
ATOM 2987 O O . ARG A 1 399 ? -23.907 -11.205 12.866 1.00 96.88 399 ARG A O 1
ATOM 2994 N N . VAL A 1 400 ? -22.390 -10.763 14.465 1.00 96.06 400 VAL A N 1
ATOM 2995 C CA . VAL A 1 400 ? -21.246 -11.281 13.699 1.00 96.06 400 VAL A CA 1
ATOM 2996 C C . VAL A 1 400 ? -20.987 -12.742 14.061 1.00 96.06 400 VAL A C 1
ATOM 2998 O O . VAL A 1 400 ? -20.107 -13.052 14.861 1.00 96.06 400 VAL A O 1
ATOM 3001 N N . ASP A 1 401 ? -21.802 -13.631 13.503 1.00 96.44 401 ASP A N 1
ATOM 3002 C CA . ASP A 1 401 ? -21.633 -15.085 13.582 1.00 96.44 401 ASP A CA 1
ATOM 3003 C C . ASP A 1 401 ? -20.901 -15.648 12.346 1.00 96.44 401 ASP A C 1
ATOM 3005 O O . ASP A 1 401 ? -20.506 -14.911 11.439 1.00 96.44 401 ASP A O 1
ATOM 3009 N N . ASP A 1 402 ? -20.689 -16.967 12.302 1.00 97.88 402 ASP A N 1
ATOM 3010 C CA . ASP A 1 402 ? -19.986 -17.614 11.187 1.00 97.88 402 ASP A CA 1
ATOM 3011 C C . ASP A 1 402 ? -20.679 -17.409 9.832 1.00 97.88 402 ASP A C 1
ATOM 3013 O O . ASP A 1 402 ? -19.994 -17.305 8.811 1.00 97.88 402 ASP A O 1
ATOM 3017 N N . ALA A 1 403 ? -22.011 -17.302 9.806 1.00 98.06 403 ALA A N 1
ATOM 3018 C CA . ALA A 1 403 ? -22.758 -17.044 8.580 1.00 98.06 403 ALA A CA 1
ATOM 3019 C C . ALA A 1 403 ? -22.520 -15.610 8.083 1.00 98.06 403 ALA A C 1
ATOM 3021 O O . ALA A 1 403 ? -22.234 -15.408 6.901 1.00 98.06 403 ALA A O 1
ATOM 3022 N N . ALA A 1 404 ? -22.552 -14.623 8.984 1.00 98.25 404 ALA A N 1
ATOM 3023 C CA . ALA A 1 404 ? -22.222 -13.237 8.662 1.00 98.25 404 ALA A CA 1
ATOM 3024 C C . ALA A 1 404 ? -20.770 -13.089 8.174 1.00 98.25 404 ALA A C 1
ATOM 3026 O O . ALA A 1 404 ? -20.511 -12.376 7.203 1.00 98.25 404 ALA A O 1
ATOM 3027 N N . ILE A 1 405 ? -19.824 -13.798 8.801 1.00 98.69 405 ILE A N 1
ATOM 3028 C CA . ILE A 1 405 ? -18.413 -13.815 8.386 1.00 98.69 405 ILE A CA 1
ATOM 3029 C C . ILE A 1 405 ? -18.262 -14.428 6.991 1.00 98.69 405 ILE A C 1
ATOM 3031 O O . ILE A 1 405 ? -17.554 -13.868 6.153 1.00 98.69 405 ILE A O 1
ATOM 3035 N N . ALA A 1 406 ? -18.909 -15.568 6.732 1.00 98.75 406 ALA A N 1
ATOM 3036 C CA . ALA A 1 406 ? -18.855 -16.235 5.434 1.00 98.75 406 ALA A CA 1
ATOM 3037 C C . ALA A 1 406 ? -19.442 -15.360 4.316 1.00 98.75 406 ALA A C 1
ATOM 3039 O O . ALA A 1 406 ? -18.853 -15.269 3.237 1.00 98.75 406 ALA A O 1
ATOM 3040 N N . GLU A 1 407 ? -20.550 -14.671 4.588 1.00 98.75 407 GLU A N 1
ATOM 3041 C CA . GLU A 1 407 ? -21.179 -13.767 3.628 1.00 98.75 407 GLU A CA 1
ATOM 3042 C C . GLU A 1 407 ? -20.316 -12.531 3.347 1.00 98.75 407 GLU A C 1
ATOM 3044 O O . GLU A 1 407 ? -20.071 -12.196 2.187 1.00 98.75 407 GLU A O 1
ATOM 3049 N N . ALA A 1 408 ? -19.773 -11.886 4.383 1.00 98.81 408 ALA A N 1
ATOM 3050 C CA . ALA A 1 408 ? -18.857 -10.759 4.207 1.00 98.81 408 ALA A CA 1
ATOM 3051 C C . ALA A 1 408 ? -17.593 -11.166 3.428 1.00 98.81 408 ALA A C 1
ATOM 3053 O O . ALA A 1 408 ? -17.139 -10.438 2.546 1.00 98.81 408 ALA A O 1
ATOM 3054 N N . ALA A 1 409 ? -17.051 -12.355 3.700 1.00 98.88 409 ALA A N 1
ATOM 3055 C CA . ALA A 1 409 ? -15.922 -12.914 2.965 1.00 98.88 409 ALA A CA 1
ATOM 3056 C C . ALA A 1 409 ? -16.237 -13.167 1.483 1.00 98.88 409 ALA A C 1
ATOM 3058 O O . ALA A 1 409 ? -15.418 -12.844 0.620 1.00 98.88 409 ALA A O 1
ATOM 3059 N N . ARG A 1 410 ? -17.417 -13.720 1.174 1.00 98.88 410 ARG A N 1
ATOM 3060 C CA . ARG A 1 410 ? -17.882 -13.915 -0.208 1.00 98.88 410 ARG A CA 1
ATOM 3061 C C . ARG A 1 410 ? -18.008 -12.575 -0.936 1.00 98.88 410 ARG A C 1
ATOM 3063 O O . ARG A 1 410 ? -17.486 -12.430 -2.038 1.00 98.88 410 ARG A O 1
ATOM 3070 N N . LEU A 1 411 ? -18.643 -11.587 -0.303 1.00 98.88 411 LEU A N 1
ATOM 3071 C CA . LEU A 1 411 ? -18.838 -10.255 -0.880 1.00 98.88 411 LEU A CA 1
ATOM 3072 C C . LEU A 1 411 ? -17.515 -9.526 -1.133 1.00 98.88 411 LEU A C 1
ATOM 3074 O O . LEU A 1 411 ? -17.375 -8.925 -2.197 1.00 98.88 411 LEU A O 1
ATOM 3078 N N . ALA A 1 412 ? -16.550 -9.628 -0.214 1.00 98.88 412 ALA A N 1
ATOM 3079 C CA . ALA A 1 412 ? -15.217 -9.053 -0.383 1.00 98.88 412 ALA A CA 1
ATOM 3080 C C . ALA A 1 412 ? -14.457 -9.691 -1.556 1.00 98.88 412 ALA A C 1
ATOM 3082 O O . ALA A 1 412 ? -13.799 -8.991 -2.320 1.00 98.88 412 ALA A O 1
ATOM 3083 N N . ALA A 1 413 ? -14.570 -11.009 -1.737 1.00 98.75 413 ALA A N 1
ATOM 3084 C CA . ALA A 1 413 ? -13.958 -11.705 -2.869 1.00 98.75 413 ALA A CA 1
ATOM 3085 C C . ALA A 1 413 ? -14.564 -11.284 -4.218 1.00 98.75 413 ALA A C 1
ATOM 3087 O O . ALA A 1 413 ? -13.857 -11.136 -5.210 1.00 98.75 413 ALA A O 1
ATOM 3088 N N . GLU A 1 414 ? -15.871 -11.054 -4.264 1.00 98.62 414 GLU A N 1
ATOM 3089 C CA . GLU A 1 414 ? -16.543 -10.526 -5.453 1.00 98.62 414 GLU A CA 1
ATOM 3090 C C . GLU A 1 414 ? -16.199 -9.063 -5.757 1.00 98.62 414 GLU A C 1
ATOM 3092 O O . GLU A 1 414 ? -16.205 -8.677 -6.921 1.00 98.62 414 GLU A O 1
ATOM 3097 N N . GLU A 1 415 ? -15.900 -8.254 -4.736 1.00 98.31 415 GLU A N 1
ATOM 3098 C CA . GLU A 1 415 ? -15.418 -6.874 -4.911 1.00 98.31 415 GLU A CA 1
ATOM 3099 C C . GLU A 1 415 ? -13.948 -6.815 -5.347 1.00 98.31 415 GLU A C 1
ATOM 3101 O O . GLU A 1 415 ? -13.497 -5.782 -5.834 1.00 98.31 415 GLU A O 1
ATOM 3106 N N . ALA A 1 416 ? -13.198 -7.909 -5.193 1.00 97.50 416 ALA A N 1
ATOM 3107 C CA . ALA A 1 416 ? -11.826 -8.000 -5.663 1.00 97.50 416 ALA A CA 1
ATOM 3108 C C . ALA A 1 416 ? -11.753 -8.102 -7.198 1.00 97.50 416 ALA A C 1
ATOM 3110 O O . ALA A 1 416 ? -12.464 -8.892 -7.834 1.00 97.50 416 ALA A O 1
ATOM 3111 N N . ASP A 1 417 ? -10.789 -7.387 -7.773 1.00 93.50 417 ASP A N 1
ATOM 3112 C CA . ASP A 1 417 ? -10.481 -7.343 -9.205 1.00 93.50 417 ASP A CA 1
ATOM 3113 C C . ASP A 1 417 ? -8.992 -7.668 -9.476 1.00 93.50 417 ASP A C 1
ATOM 3115 O O . ASP A 1 417 ? -8.212 -6.814 -9.911 1.00 93.50 417 ASP A O 1
ATOM 3119 N N . PRO A 1 418 ? -8.520 -8.886 -9.135 1.00 90.69 418 PRO A N 1
ATOM 3120 C CA . PRO A 1 418 ? -7.113 -9.231 -9.272 1.00 90.69 418 PRO A CA 1
ATOM 3121 C C . PRO A 1 418 ? -6.727 -9.512 -10.730 1.00 90.69 418 PRO A C 1
ATOM 3123 O O . PRO A 1 418 ? -7.486 -10.107 -11.489 1.00 90.69 418 PRO A O 1
ATOM 3126 N N . ALA A 1 419 ? -5.479 -9.197 -11.082 1.00 81.69 419 ALA A N 1
ATOM 3127 C CA . ALA A 1 419 ? -4.853 -9.642 -12.326 1.00 81.69 419 ALA A CA 1
ATOM 3128 C C . ALA A 1 419 ? -4.019 -10.918 -12.115 1.00 81.69 419 ALA A C 1
ATOM 3130 O O . ALA A 1 419 ? -3.395 -11.101 -11.063 1.00 81.69 419 ALA A O 1
ATOM 3131 N N . GLU A 1 420 ? -3.961 -11.779 -13.133 1.00 83.38 420 GLU A N 1
ATOM 3132 C CA . GLU A 1 420 ? -3.054 -12.931 -13.156 1.00 83.38 420 GLU A CA 1
ATOM 3133 C C . GLU A 1 420 ? -1.590 -12.475 -13.260 1.00 83.38 420 GLU A C 1
ATOM 3135 O O . GLU A 1 420 ? -1.237 -11.613 -14.069 1.00 83.38 420 GLU A O 1
ATOM 3140 N N . ASP A 1 421 ? -0.722 -13.067 -12.441 1.00 80.94 421 ASP A N 1
ATOM 3141 C CA . ASP A 1 421 ? 0.725 -12.857 -12.486 1.00 80.94 421 ASP A CA 1
ATOM 3142 C C . ASP A 1 421 ? 1.481 -14.065 -11.896 1.00 80.94 421 ASP A C 1
ATOM 3144 O O . ASP A 1 421 ? 0.921 -15.128 -11.633 1.00 80.94 421 ASP A O 1
ATOM 3148 N N . LEU A 1 422 ? 2.781 -13.898 -11.630 1.00 83.44 422 LEU A N 1
ATOM 3149 C CA . LEU A 1 422 ? 3.627 -14.921 -10.999 1.00 83.44 422 LEU A CA 1
ATOM 3150 C C . LEU A 1 422 ? 3.253 -15.249 -9.536 1.00 83.44 422 LEU A C 1
ATOM 3152 O O . LEU A 1 422 ? 3.947 -16.044 -8.899 1.00 83.44 422 LEU A O 1
ATOM 3156 N N . ARG A 1 423 ? 2.239 -14.595 -8.963 1.00 85.50 423 ARG A N 1
ATOM 3157 C CA . ARG A 1 423 ? 1.682 -14.889 -7.635 1.00 85.50 423 ARG A CA 1
ATOM 3158 C C . ARG A 1 423 ? 0.421 -15.755 -7.723 1.00 85.50 423 ARG A C 1
ATOM 3160 O O . ARG A 1 423 ? -0.018 -16.264 -6.699 1.00 85.50 423 ARG A O 1
ATOM 3167 N N . GLY A 1 424 ? -0.119 -15.965 -8.924 1.00 90.25 424 GLY A N 1
ATOM 3168 C CA . GLY A 1 424 ? -1.188 -16.921 -9.198 1.00 90.25 424 GLY A CA 1
ATOM 3169 C C . GLY A 1 424 ? -2.291 -16.368 -10.097 1.00 90.25 424 GLY A C 1
ATOM 3170 O O . GLY A 1 424 ? -2.263 -15.203 -10.504 1.00 90.25 424 GLY A O 1
ATOM 3171 N N . SER A 1 425 ? -3.264 -17.234 -10.388 1.00 96.69 425 SER A N 1
ATOM 3172 C CA . SER A 1 425 ? -4.412 -16.912 -11.237 1.00 96.69 425 SER A CA 1
ATOM 3173 C C . SER A 1 425 ? -5.397 -15.962 -10.548 1.00 96.69 425 SER A C 1
ATOM 3175 O O . SER A 1 425 ? -5.363 -15.765 -9.327 1.00 96.69 425 SER A O 1
ATOM 3177 N N . VAL A 1 426 ? -6.302 -15.384 -11.339 1.00 94.56 426 VAL A N 1
ATOM 3178 C CA . VAL A 1 426 ? -7.392 -14.521 -10.854 1.00 94.56 426 VAL A CA 1
ATOM 3179 C C . VAL A 1 426 ? -8.268 -15.276 -9.851 1.00 94.56 426 VAL A C 1
ATOM 3181 O O . VAL A 1 426 ? -8.582 -14.754 -8.782 1.00 94.56 426 VAL A O 1
ATOM 3184 N N . GLU A 1 427 ? -8.620 -16.522 -10.165 1.00 97.88 427 GLU A N 1
ATOM 3185 C CA . GLU A 1 427 ? -9.467 -17.388 -9.340 1.00 97.88 427 GLU A CA 1
ATOM 3186 C C . GLU A 1 427 ? -8.799 -17.683 -7.998 1.00 97.88 427 GLU A C 1
ATOM 3188 O O . GLU A 1 427 ? -9.435 -17.554 -6.953 1.00 97.88 427 GLU A O 1
ATOM 3193 N N . TYR A 1 428 ? -7.501 -18.006 -8.014 1.00 98.31 428 TYR A N 1
ATOM 3194 C CA . TYR A 1 428 ? -6.735 -18.260 -6.797 1.00 98.31 428 TYR A CA 1
ATOM 3195 C C . TYR A 1 428 ? -6.674 -17.024 -5.895 1.00 98.31 428 TYR A C 1
ATOM 3197 O O . TYR A 1 428 ? -6.943 -17.114 -4.698 1.00 98.31 428 TYR A O 1
ATOM 3205 N N . LYS A 1 429 ? -6.368 -15.850 -6.458 1.00 98.00 429 LYS A N 1
ATOM 3206 C CA . LYS A 1 429 ? -6.318 -14.597 -5.691 1.00 98.00 429 LYS A CA 1
ATOM 3207 C C . LYS A 1 429 ? -7.684 -14.219 -5.121 1.00 98.00 429 LYS A C 1
ATOM 3209 O O . LYS A 1 429 ? -7.763 -13.790 -3.973 1.00 98.00 429 LYS A O 1
ATOM 3214 N N . ARG A 1 430 ? -8.760 -14.415 -5.888 1.00 98.56 430 ARG A N 1
ATOM 3215 C CA . ARG A 1 430 ? -10.132 -14.169 -5.428 1.00 98.56 430 ARG A CA 1
ATOM 3216 C C . ARG A 1 430 ? -10.524 -15.108 -4.285 1.00 98.56 430 ARG A C 1
ATOM 3218 O O . ARG A 1 430 ? -11.086 -14.653 -3.289 1.00 98.56 430 ARG A O 1
ATOM 3225 N N . ASP A 1 431 ? -10.181 -16.392 -4.378 1.00 98.69 431 ASP A N 1
ATOM 3226 C CA . ASP A 1 431 ? -10.420 -17.334 -3.282 1.00 98.69 431 ASP A CA 1
ATOM 3227 C C . ASP A 1 431 ? -9.577 -17.004 -2.039 1.00 98.69 431 ASP A C 1
ATOM 3229 O O . ASP A 1 431 ? -10.083 -17.048 -0.916 1.00 98.69 431 ASP A O 1
ATOM 3233 N N . LEU A 1 432 ? -8.325 -16.567 -2.225 1.00 98.56 432 LEU A N 1
ATOM 3234 C CA . LEU A 1 432 ? -7.505 -16.062 -1.125 1.00 98.56 432 LEU A CA 1
ATOM 3235 C C . LEU A 1 432 ? -8.174 -14.885 -0.416 1.00 98.56 432 LEU A C 1
ATOM 3237 O O . LEU A 1 432 ? -8.204 -14.892 0.810 1.00 98.56 432 LEU A O 1
ATOM 3241 N N . VAL A 1 433 ? -8.747 -13.910 -1.131 1.00 98.88 433 VAL A N 1
ATOM 3242 C CA . VAL A 1 433 ? -9.487 -12.803 -0.494 1.00 98.88 433 VAL A CA 1
ATOM 3243 C C . VAL A 1 433 ? -10.598 -13.345 0.401 1.00 98.88 433 VAL A C 1
ATOM 3245 O O . VAL A 1 433 ? -10.648 -12.991 1.576 1.00 98.88 433 VAL A O 1
ATOM 3248 N N . ARG A 1 434 ? -11.427 -14.272 -0.096 1.00 98.88 434 ARG A N 1
ATOM 3249 C CA . ARG A 1 434 ? -12.494 -14.908 0.697 1.00 98.88 434 ARG A CA 1
ATOM 3250 C C . ARG A 1 434 ? -11.943 -15.525 1.987 1.00 98.88 434 ARG A C 1
ATOM 3252 O O . ARG A 1 434 ? -12.441 -15.264 3.082 1.00 98.88 434 ARG A O 1
ATOM 3259 N N . VAL A 1 435 ? -10.895 -16.340 1.877 1.00 98.88 435 VAL A N 1
ATOM 3260 C CA . VAL A 1 435 ? -10.291 -17.027 3.029 1.00 98.88 435 VAL A CA 1
ATOM 3261 C C . VAL A 1 435 ? -9.670 -16.031 4.013 1.00 98.88 435 VAL A C 1
ATOM 3263 O O . VAL A 1 435 ? -9.874 -16.148 5.225 1.00 98.88 435 VAL A O 1
ATOM 3266 N N . LEU A 1 436 ? -8.920 -15.049 3.514 1.00 98.88 436 LEU A N 1
ATOM 3267 C CA . LEU A 1 436 ? -8.220 -14.058 4.329 1.00 98.88 436 LEU A CA 1
ATOM 3268 C C . LEU A 1 436 ? -9.193 -13.103 5.024 1.00 98.88 436 LEU A C 1
ATOM 3270 O O . LEU A 1 436 ? -8.993 -12.835 6.206 1.00 98.88 436 LEU A O 1
ATOM 3274 N N . THR A 1 437 ? -10.280 -12.681 4.372 1.00 98.94 437 THR A N 1
ATOM 3275 C CA . THR A 1 437 ? -11.339 -11.879 5.005 1.00 98.94 437 THR A CA 1
ATOM 3276 C C . THR A 1 437 ? -11.961 -12.625 6.180 1.00 98.94 437 THR A C 1
ATOM 3278 O O . THR A 1 437 ? -12.071 -12.066 7.269 1.00 98.94 437 THR A O 1
ATOM 3281 N N . GLY A 1 438 ? -12.282 -13.913 6.017 1.00 98.81 438 GLY A N 1
ATOM 3282 C CA . GLY A 1 438 ? -12.806 -14.727 7.117 1.00 98.81 438 GLY A CA 1
ATOM 3283 C C . GLY A 1 438 ? -11.825 -14.874 8.289 1.00 98.81 438 GLY A C 1
ATOM 3284 O O . GLY A 1 438 ? -12.240 -14.886 9.447 1.00 98.81 438 GLY A O 1
ATOM 3285 N N . ARG A 1 439 ? -10.516 -14.968 8.017 1.00 98.81 439 ARG A N 1
ATOM 3286 C CA . ARG A 1 439 ? -9.470 -15.019 9.059 1.00 98.81 439 ARG A CA 1
ATOM 3287 C C . ARG A 1 439 ? -9.302 -13.675 9.767 1.00 98.81 439 ARG A C 1
ATOM 3289 O O . ARG A 1 439 ? -9.245 -13.641 10.995 1.00 98.81 439 ARG A O 1
ATOM 3296 N N . ALA A 1 440 ? -9.247 -12.585 9.006 1.00 98.88 440 ALA A N 1
ATOM 3297 C CA . ALA A 1 440 ? -9.093 -11.234 9.530 1.00 98.88 440 ALA A CA 1
ATOM 3298 C C . ALA A 1 440 ? -10.296 -10.829 10.395 1.00 98.88 440 ALA A C 1
ATOM 3300 O O . ALA A 1 440 ? -10.098 -10.337 11.502 1.00 98.88 440 ALA A O 1
ATOM 3301 N N . LEU A 1 441 ? -11.527 -11.127 9.956 1.00 98.81 441 LEU A N 1
ATOM 3302 C CA . LEU A 1 441 ? -12.745 -10.884 10.736 1.00 98.81 441 LEU A CA 1
ATOM 3303 C C . LEU A 1 441 ? -12.720 -11.621 12.077 1.00 98.81 441 LEU A C 1
ATOM 3305 O O . LEU A 1 441 ? -12.916 -10.988 13.108 1.00 98.81 441 LEU A O 1
ATOM 3309 N N . ARG A 1 442 ? -12.415 -12.927 12.095 1.00 98.62 442 ARG A N 1
ATOM 3310 C CA . ARG A 1 442 ? -12.335 -13.694 13.353 1.00 98.62 442 ARG A CA 1
ATOM 3311 C C . ARG A 1 442 ? -11.308 -13.113 14.323 1.00 98.62 442 ARG A C 1
ATOM 3313 O O . ARG A 1 442 ? -11.626 -12.909 15.491 1.00 98.62 442 ARG A O 1
ATOM 3320 N N . LYS A 1 443 ? -10.112 -12.779 13.830 1.00 98.50 443 LYS A N 1
ATOM 3321 C CA . LYS A 1 443 ? -9.052 -12.164 14.644 1.00 98.50 443 LYS A CA 1
ATOM 3322 C C . LYS A 1 443 ? -9.457 -10.776 15.164 1.00 98.50 443 LYS A C 1
ATOM 3324 O O . LYS A 1 443 ? -9.156 -10.434 16.305 1.00 98.50 443 LYS A O 1
ATOM 3329 N N . ALA A 1 444 ? -10.151 -9.979 14.351 1.00 98.44 444 ALA A N 1
ATOM 3330 C CA . ALA A 1 444 ? -10.661 -8.671 14.756 1.00 98.44 444 ALA A CA 1
ATOM 3331 C C . ALA A 1 444 ? -11.778 -8.786 15.813 1.00 98.44 444 ALA A C 1
ATOM 3333 O O . ALA A 1 444 ? -11.754 -8.045 16.790 1.00 98.44 444 ALA A O 1
ATOM 3334 N N . ILE A 1 445 ? -12.701 -9.744 15.674 1.00 98.00 445 ILE A N 1
ATOM 3335 C CA . ILE A 1 445 ? -13.766 -10.030 16.655 1.00 98.00 445 ILE A CA 1
ATOM 3336 C C . ILE A 1 445 ? -13.171 -10.452 18.000 1.00 98.00 445 ILE A C 1
ATOM 3338 O O . ILE A 1 445 ? -13.571 -9.930 19.037 1.00 98.00 445 ILE A O 1
ATOM 3342 N N . GLU A 1 446 ? -12.188 -11.353 17.988 1.00 97.12 446 GLU A N 1
ATOM 3343 C CA . GLU A 1 446 ? -11.496 -11.797 19.201 1.00 97.12 446 GLU A CA 1
ATOM 3344 C C . GLU A 1 446 ? -10.859 -10.614 19.951 1.00 97.12 446 GLU A C 1
ATOM 3346 O O . GLU A 1 446 ? -10.999 -10.492 21.167 1.00 97.12 446 GLU A O 1
ATOM 3351 N N . ARG A 1 447 ? -10.207 -9.696 19.225 1.00 96.75 447 ARG A N 1
ATOM 3352 C CA . ARG A 1 447 ? -9.610 -8.477 19.800 1.00 96.75 447 ARG A CA 1
ATOM 3353 C C . ARG A 1 447 ? -10.662 -7.492 20.318 1.00 96.75 447 ARG A C 1
ATOM 3355 O O . ARG A 1 447 ? -10.492 -6.948 21.404 1.00 96.75 447 ARG A O 1
ATOM 3362 N N . ALA A 1 448 ? -11.769 -7.328 19.595 1.00 95.75 448 ALA A N 1
ATOM 3363 C CA . ALA A 1 448 ? -12.894 -6.495 20.017 1.00 95.75 448 ALA A CA 1
ATOM 3364 C C . ALA A 1 448 ? -13.520 -6.981 21.337 1.00 95.75 448 ALA A C 1
ATOM 3366 O O . ALA A 1 448 ? -13.896 -6.173 22.182 1.00 95.75 448 ALA A O 1
ATOM 3367 N N . GLN A 1 449 ? -13.605 -8.301 21.533 1.00 91.00 449 GLN A N 1
ATOM 3368 C CA . GLN A 1 449 ? -14.165 -8.916 22.742 1.00 91.00 449 GLN A CA 1
ATOM 3369 C C . GLN A 1 449 ? -13.221 -8.857 23.947 1.00 91.00 449 GLN A C 1
ATOM 3371 O O . GLN A 1 449 ? -13.686 -8.764 25.079 1.00 91.00 449 GLN A O 1
ATOM 3376 N N . ARG A 1 450 ? -11.903 -8.904 23.718 1.00 83.44 450 ARG A N 1
ATOM 3377 C CA . ARG A 1 450 ? -10.884 -8.836 24.781 1.00 83.44 450 ARG A CA 1
ATOM 3378 C C . ARG A 1 450 ? -10.643 -7.425 25.323 1.00 83.44 450 ARG A C 1
ATOM 3380 O O . ARG A 1 450 ? -9.942 -7.293 26.319 1.00 83.44 450 ARG A O 1
ATOM 3387 N N . GLY A 1 451 ? -11.251 -6.403 24.718 1.00 62.84 451 GLY A N 1
ATOM 3388 C CA . GLY A 1 451 ? -11.196 -5.031 25.218 1.00 62.84 451 GLY A CA 1
ATOM 3389 C C . GLY A 1 451 ? -10.050 -4.175 24.680 1.00 62.84 451 GLY A C 1
ATOM 3390 O O . GLY A 1 451 ? -9.730 -3.191 25.337 1.00 62.84 451 GLY A O 1
ATOM 3391 N N . GLY A 1 452 ? -9.513 -4.491 23.491 1.00 49.47 452 GLY A N 1
ATOM 3392 C CA . GLY A 1 452 ? -8.487 -3.681 22.812 1.00 49.47 452 GLY A CA 1
ATOM 3393 C C . GLY A 1 452 ? -7.087 -3.884 23.362 1.00 49.47 452 GLY A C 1
ATOM 3394 O O . GLY A 1 452 ? -6.810 -3.338 24.450 1.00 49.47 452 GLY A O 1
#

pLDDT: mean 87.49, std 15.5, range [27.69, 98.94]

Sequence (452 aa):
MADVPRRFVRAPSEDERQALVGLRDAGPAAARTRALVVLLSATRVPVPEIMRRLGLSRPTVTHWLRRFERAGVAGLADRPRSGRPARISAESLRHIAMVVGARPRDLGILGTRWSLARLRQYLVQSGTVPTLSLESLRITLKRAGLTLTAARVGQIQKGVTTMIPGAFEYHSPTSLGEATALLSKLGDDAKVLSGGQSLIPLMKLRLATPRHLVDINALPGLAYVREEGGVLRIGGLTREADLEESDVVRRRYPLLLDTCKVIADPIVRNLATVGGNLAHGDPANDHPATMLALGAEVVAVGSGGERRIPIASFFTGPFSTALRRDEIVTEIRIPGPKPGSGGAYVKMERKVGDFATAAVAVQLTLAAGTCQEAGIGLTNVGSVPIKAVRAERALRGRRVDDAAIAEAARLAAEEADPAEDLRGSVEYKRDLVRVLTGRALRKAIERAQRGG

Foldseek 3Di:
DPDDDDQAADAADPVLLVVLVCCLPPNDPLSVLLSQLNVCSNVVNGLVRNCVVSVHDSVVSVQSSVQCNVPNSVSSDDDDDDDDQPPLDPQLLVVLQVVLADACVVVVHPDRFDDLVNSQVVCCVVVSDVHDDSVSSVVSCVVVVHDSPHNDDDDDDPDDPQLDFDAAAEAEDAELLVLQVCLVVQDPLEDEDALCLPVSSCRSNVVDHRRYYYYDLNYPPQADWDADPQKTKGRQRHFLVNCLPDPCCVPFPALSNQQSQQAADPVSRVRDGLNNLLLQQALLRRSLQQCQFQQKWWWKQHPVGIDIHTSVQQRDFHRDGPDDSSIGGTMMIGRTDDWLKFKHKDFDDPDRNDGGLKIKIWIFHDDPQATQFIWIWIGQQDRGIDTLVVLRVLRHRDRDDPVNQQVSLLSQLVSGRHPADPSHHNVVSSVVSSVNSSVGVVRRNVRSVVTD

Secondary structure (DSSP, 8-state):
--PPPPSSPPPPPHHHHHHHHHHHHHS-HHHHHHHHHHHHHHTT--HHHHHHHHT--HHHHHHHHHHHHHHTGGGGS-----S------HHHHHHHHHHHHS-GGGGT-SSSS--HHHHHHHHHHTTSSS---HHHHHHHHHHTT--SS----S---S------PPP-EEE--SSHHHHHHHHHHHGGGEEEESS-TTHHHHHHTTS---SEEEE-TT-TT-S-EEEETTEEEEETT-BHHHHHH-HHHHHH-HHHHHHHHHSS-HHHHTT-BHHHHHHH--TT-HHHHHHHHHT-EEEEEETTEEEEEEGGGTEEETTEES--TT-EEEEEEEEPPPTTEEEEEEEE-SSTTSPPSEEEEEEEEEETTEEEEEEEEEESSSSS-EE-HHHHHHHTTSB--HHHHHHHHHHHHHH--PPPBTTB-HHHHHHHHHHHHHHHHHHHHHHHHHT-

Radius of gyration: 31.43 Å; chains: 1; bounding box: 64×74×90 Å